Protein AF-A0A9X3V932-F1 (afdb_monomer)

Solvent-accessible surface area (backbone atoms only — not comparable to full-atom values): 31074 Å² total; per-residue (Å²): 135,85,87,86,85,90,88,87,87,86,84,88,85,80,83,85,82,81,85,79,89,83,82,84,87,88,84,82,85,82,89,81,89,87,79,86,84,83,87,84,87,79,88,84,77,80,84,84,74,94,71,94,73,83,89,77,84,79,82,79,87,72,83,82,82,91,84,77,94,63,86,75,70,78,71,81,74,73,49,72,66,46,55,52,46,53,26,57,45,60,69,83,50,42,71,75,44,54,75,68,56,44,48,46,48,25,51,28,46,55,51,41,48,55,48,36,65,73,69,68,58,72,41,48,48,33,49,19,62,42,64,57,52,69,63,41,20,68,61,64,75,40,97,39,67,87,74,58,42,77,77,74,40,29,38,64,27,29,38,61,35,18,34,82,38,46,29,53,24,37,39,39,20,3,30,60,36,42,39,2,41,42,85,32,29,38,86,33,86,90,29,61,35,67,31,23,36,37,45,28,49,48,96,48,33,58,61,35,51,44,52,46,48,40,60,55,40,55,41,64,49,72,50,70,34,59,48,48,100,87,64,50,77,34,40,34,32,46,32,36,62,40,62,43,60,29,37,33,89,87,71,50,72,46,69,20,41,32,63,28,53,24,91,56,20,48,31,32,44,68,62,59,41,74,50,97,76,44,63,41,36,32,32,48,10,40,23,26,44,20,83,48,29,29,43,73,53,98,92,39,66,37,65,34,37,9,47,59,60,51,48,50,39,55,51,52,29,58,76,73,70,47,82,72,56,70,58,56,53,50,8,52,48,50,32,66,69,30,49,44,97,88,69,46,69,47,58,81,69,25,55,63,30,53,50,21,43,64,55,48,89,80,46,90,72,49,66,67,57,42,36,54,60,29,69,94,69,18,41,58,50,74,53,73,66,29,43,52,49,52,48,46,35,29,56,33,35,53,53,48,50,53,53,46,62,76,29,68,70,44,49,50,30,52,75,70,74,46,66,38,52,61,57,43,42,72,42,42,53,58,43,38,58,77,27,65,56,64,65,69,52,41,41,61,31,14,74,41,96,82,36,40,21,31,42,79,51,46,44,44,21,47,65,82,42,94,48,84,46,29,35,23,35,33,38,37,12,26,33,47,92,82,47,60,80,52,76,80,36,92,42,57,42,39,77,42,84,33,81,57,60,85,52,101,80,72,60,87,81,69,74,59,26,37,34,33,35,28,55,40,57,62,37,47,40,58,23,21,52,69,38,68,51,75,81,49,85,83,51,89,90,69,80,88,128

Nearest PDB structures (foldseek):
  6ky1-assembly1_A  TM=7.907E-01  e=1.718E-09  Homo sapiens
  6ky1-assembly2_B  TM=7.720E-01  e=2.554E-09  Homo sapiens
  6k95-assembly1_A-3  TM=7.591E-01  e=9.950E-09  Homo sapiens
  6k95-assembly2_B  TM=7.631E-01  e=2.200E-08  Homo sapiens
  2q53-assembly1_A  TM=7.383E-01  e=1.255E-05  Homo sapiens

Structure (mmCIF, N/CA/C/O backbone):
data_AF-A0A9X3V932-F1
#
_entry.id   AF-A0A9X3V932-F1
#
loop_
_atom_site.group_PDB
_atom_site.id
_atom_site.type_symbol
_atom_site.label_atom_id
_atom_site.label_alt_id
_atom_site.label_comp_id
_atom_site.label_asym_id
_atom_site.label_entity_id
_atom_site.label_seq_id
_atom_site.pdbx_PDB_ins_code
_atom_site.Cartn_x
_atom_site.Cartn_y
_atom_site.Cartn_z
_atom_site.occupancy
_atom_site.B_iso_or_equiv
_atom_site.auth_seq_id
_atom_site.auth_comp_id
_atom_site.auth_asym_id
_atom_site.auth_atom_id
_atom_site.pdbx_PDB_model_num
ATOM 1 N N . MET A 1 1 ? 45.686 38.920 0.096 1.00 30.67 1 MET A N 1
ATOM 2 C CA . MET A 1 1 ? 46.044 40.277 -0.364 1.00 30.67 1 MET A CA 1
ATOM 3 C C . MET A 1 1 ? 44.955 40.728 -1.335 1.00 30.67 1 MET A C 1
ATOM 5 O O . MET A 1 1 ? 44.540 39.925 -2.154 1.00 30.67 1 MET A O 1
ATOM 9 N N . VAL A 1 2 ? 44.443 41.934 -1.094 1.00 23.17 2 VAL A N 1
ATOM 10 C CA . VAL A 1 2 ? 43.474 42.801 -1.803 1.00 23.17 2 VAL A CA 1
ATOM 11 C C . VAL A 1 2 ? 43.125 42.481 -3.284 1.00 23.17 2 VAL A C 1
ATOM 13 O O . VAL A 1 2 ? 44.004 42.180 -4.082 1.00 23.17 2 VAL A O 1
ATOM 16 N N . PHE A 1 3 ? 41.828 42.622 -3.625 1.00 31.36 3 PHE A N 1
ATOM 17 C CA . PHE A 1 3 ? 41.210 42.644 -4.976 1.00 31.36 3 PHE A CA 1
ATOM 18 C C . PHE A 1 3 ? 41.799 43.722 -5.923 1.00 31.36 3 PHE A C 1
ATOM 20 O O . PHE A 1 3 ? 42.343 44.710 -5.433 1.00 31.36 3 PHE A O 1
ATOM 27 N N . PRO A 1 4 ? 41.605 43.634 -7.262 1.00 37.97 4 PRO A N 1
ATOM 28 C CA . PRO A 1 4 ? 40.542 44.466 -7.871 1.00 37.97 4 PRO A CA 1
ATOM 29 C C . PRO A 1 4 ? 39.802 43.911 -9.126 1.00 37.97 4 PRO A C 1
ATOM 31 O O . PRO A 1 4 ? 40.390 43.313 -10.015 1.00 37.97 4 PRO A O 1
ATOM 34 N N . ASN A 1 5 ? 38.493 44.221 -9.155 1.00 28.53 5 ASN A N 1
ATOM 35 C CA . ASN A 1 5 ? 37.589 44.739 -10.215 1.00 28.53 5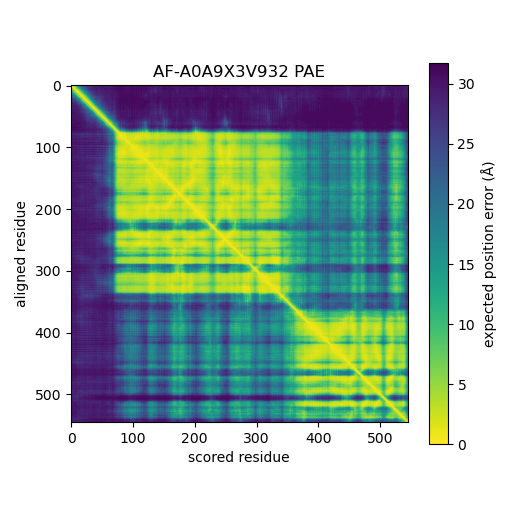 ASN A CA 1
ATOM 36 C C . ASN A 1 5 ? 37.373 44.130 -11.631 1.00 28.53 5 ASN A C 1
ATOM 38 O O . ASN A 1 5 ? 38.248 44.154 -12.484 1.00 28.53 5 ASN A O 1
ATOM 42 N N . ARG A 1 6 ? 36.072 43.825 -11.870 1.00 31.25 6 ARG A N 1
ATOM 43 C CA . ARG A 1 6 ? 35.122 44.179 -12.974 1.00 31.25 6 ARG A CA 1
ATOM 44 C C . ARG A 1 6 ? 35.599 44.251 -14.442 1.00 31.25 6 ARG A C 1
ATOM 46 O O . ARG A 1 6 ? 36.466 45.049 -14.759 1.00 31.25 6 ARG A O 1
ATOM 53 N N . ILE A 1 7 ? 34.805 43.650 -15.350 1.00 27.98 7 ILE A N 1
ATOM 54 C CA . ILE A 1 7 ? 33.854 44.300 -16.304 1.00 27.98 7 ILE A CA 1
ATOM 55 C C . ILE A 1 7 ? 33.185 43.219 -17.191 1.00 27.98 7 ILE A C 1
ATOM 57 O O . ILE A 1 7 ? 33.873 42.342 -17.700 1.00 27.98 7 ILE A O 1
ATOM 61 N N . GLY A 1 8 ? 31.868 43.339 -17.438 1.00 24.66 8 GLY A N 1
ATOM 62 C CA . GLY A 1 8 ? 31.235 42.872 -18.686 1.00 24.66 8 GLY A CA 1
ATOM 63 C C . GLY A 1 8 ? 30.017 41.948 -18.549 1.00 24.66 8 GLY A C 1
ATOM 64 O O . GLY A 1 8 ? 30.170 40.734 -18.527 1.00 24.66 8 GLY A O 1
ATOM 65 N N . SER A 1 9 ? 28.806 42.515 -18.556 1.00 34.59 9 SER A N 1
ATOM 66 C CA . SER A 1 9 ? 27.574 41.789 -18.919 1.00 34.59 9 SER A CA 1
ATOM 67 C C . SER A 1 9 ? 27.371 41.804 -20.440 1.00 34.59 9 SER A C 1
ATOM 69 O O . SER A 1 9 ? 27.604 42.847 -21.055 1.00 34.59 9 SER A O 1
ATOM 71 N N . PRO A 1 10 ? 26.856 40.713 -21.034 1.00 29.28 10 PRO A N 1
ATOM 72 C CA . PRO A 1 10 ? 26.029 40.807 -22.246 1.00 29.28 10 PRO A CA 1
ATOM 73 C C . PRO A 1 10 ? 24.760 39.896 -22.138 1.00 29.28 10 PRO A C 1
ATOM 75 O O . PRO A 1 10 ? 24.558 39.274 -21.096 1.00 29.28 10 PRO A O 1
ATOM 78 N N . PRO A 1 11 ? 23.807 39.916 -23.095 1.00 30.09 11 PRO A N 1
ATOM 79 C CA . PRO A 1 11 ? 22.436 40.390 -22.890 1.00 30.09 11 PRO A CA 1
ATOM 80 C C . PRO A 1 11 ? 21.374 39.278 -22.768 1.00 30.09 11 PRO A C 1
ATOM 82 O O . PRO A 1 11 ? 21.548 38.160 -23.246 1.00 30.09 11 PRO A O 1
ATOM 85 N N . SER A 1 12 ? 20.217 39.624 -22.195 1.00 29.59 12 SER A N 1
ATOM 86 C CA . SER A 1 12 ? 19.014 38.779 -22.186 1.00 29.59 12 SER A CA 1
ATOM 87 C C . SER A 1 12 ? 18.296 38.783 -23.544 1.00 29.59 12 SER A C 1
ATOM 89 O O . SER A 1 12 ? 18.033 39.869 -24.068 1.00 29.59 12 SER A O 1
ATOM 91 N N . PRO A 1 13 ? 17.849 37.624 -24.065 1.00 29.48 13 PRO A N 1
ATOM 92 C CA . PRO A 1 13 ? 16.829 37.562 -25.102 1.00 29.48 13 PRO A CA 1
ATOM 93 C C . PRO A 1 13 ? 15.438 37.238 -24.519 1.00 29.48 13 PRO A C 1
ATOM 95 O O . PRO A 1 13 ? 15.179 36.158 -24.001 1.00 29.48 13 PRO A O 1
ATOM 98 N N . THR A 1 14 ? 14.572 38.248 -24.615 1.00 27.19 14 THR A N 1
ATOM 99 C CA . THR A 1 14 ? 13.118 38.255 -24.891 1.00 27.19 14 THR A CA 1
ATOM 100 C C . THR A 1 14 ? 12.295 36.960 -24.792 1.00 27.19 14 THR A C 1
ATOM 102 O O . THR A 1 14 ? 12.424 36.052 -25.609 1.00 27.19 14 THR A O 1
ATOM 105 N N . SER A 1 15 ? 11.305 36.990 -23.894 1.00 27.23 15 SER A N 1
ATOM 106 C CA . SER A 1 15 ? 10.151 36.083 -23.841 1.00 27.23 15 SER A CA 1
ATOM 107 C C . SER A 1 15 ? 9.195 36.284 -25.031 1.00 27.23 15 SER A C 1
ATOM 109 O O . SER A 1 15 ? 8.910 37.435 -25.384 1.00 27.23 15 SER A O 1
ATOM 111 N N . PRO A 1 16 ? 8.607 35.220 -25.610 1.00 28.91 16 PRO A N 1
ATOM 112 C CA . PRO A 1 16 ? 7.520 35.367 -26.567 1.00 28.91 16 PRO A CA 1
ATOM 113 C C . PRO A 1 16 ? 6.182 35.646 -25.860 1.00 28.91 16 PRO A C 1
ATOM 115 O O . PRO A 1 16 ? 5.813 34.998 -24.880 1.00 28.91 16 PRO A O 1
ATOM 118 N N . ARG A 1 17 ? 5.464 36.645 -26.387 1.00 26.91 17 ARG A N 1
ATOM 119 C CA . ARG A 1 17 ? 4.089 37.031 -26.038 1.00 26.91 17 ARG A CA 1
ATOM 120 C C . ARG A 1 17 ? 3.096 35.925 -26.423 1.00 26.91 17 ARG A C 1
ATOM 122 O O . ARG A 1 17 ? 3.136 35.431 -27.545 1.00 26.91 17 ARG A O 1
ATOM 129 N N . LEU A 1 18 ? 2.165 35.618 -25.520 1.00 27.77 18 LEU A N 1
ATOM 130 C CA . LEU A 1 18 ? 0.942 34.857 -25.805 1.00 27.77 18 LEU A CA 1
ATOM 131 C C . LEU A 1 18 ? -0.045 35.730 -26.610 1.00 27.77 18 LEU A C 1
ATOM 133 O O . LEU A 1 18 ? -0.176 36.914 -26.284 1.00 27.77 18 LEU A O 1
ATOM 137 N N . PRO A 1 19 ? -0.754 35.198 -27.624 1.00 29.36 19 PRO A N 1
ATOM 138 C CA . PRO A 1 19 ? -1.817 35.939 -28.289 1.00 29.36 19 PRO A CA 1
ATOM 139 C C . PRO A 1 19 ? -3.098 35.978 -27.445 1.00 29.36 19 PRO A C 1
ATOM 141 O O . PRO A 1 19 ? -3.447 35.032 -26.739 1.00 29.36 19 PRO A O 1
ATOM 144 N N . ALA A 1 20 ? -3.755 37.133 -27.524 1.00 28.30 20 ALA A N 1
ATOM 145 C CA . ALA A 1 20 ? -4.924 37.541 -26.765 1.00 28.30 20 ALA A CA 1
ATOM 146 C C . ALA A 1 20 ? -6.220 36.844 -27.211 1.00 28.30 20 ALA A C 1
ATOM 148 O O . ALA A 1 20 ? -6.401 36.514 -28.380 1.00 28.30 20 ALA A O 1
ATOM 149 N N . LEU A 1 21 ? -7.126 36.692 -26.241 1.00 27.27 21 LEU A N 1
ATOM 150 C CA . LEU A 1 21 ? -8.546 36.396 -26.415 1.00 27.27 21 LEU A CA 1
ATOM 151 C C . LEU A 1 21 ? -9.236 37.457 -27.286 1.00 27.27 21 LEU A C 1
ATOM 153 O O . LEU A 1 21 ? -9.174 38.642 -26.963 1.00 27.27 21 LEU A O 1
ATOM 157 N N . GLU A 1 22 ? -9.994 37.016 -28.289 1.00 24.88 22 GLU A N 1
ATOM 158 C CA . GLU A 1 22 ? -11.105 37.784 -28.857 1.00 24.88 22 GLU A CA 1
ATOM 159 C C . GLU A 1 22 ? -12.440 37.171 -28.417 1.00 24.88 22 GLU A C 1
ATOM 161 O O . GLU A 1 22 ? -12.625 35.953 -28.387 1.00 24.88 22 GLU A O 1
ATOM 166 N N . ALA A 1 23 ? -13.359 38.051 -28.027 1.00 25.94 23 ALA A N 1
ATOM 167 C CA . ALA A 1 23 ? -14.665 37.750 -27.468 1.00 25.94 23 ALA A CA 1
ATOM 168 C C . ALA A 1 23 ? -15.778 37.929 -28.525 1.00 25.94 23 ALA A C 1
ATOM 170 O O . ALA A 1 23 ? -15.894 39.011 -29.083 1.00 25.94 23 ALA A O 1
ATOM 171 N N . VAL A 1 24 ? -16.570 36.856 -28.720 1.00 30.92 24 VAL A N 1
ATOM 172 C CA . VAL A 1 24 ? -18.027 36.687 -29.027 1.00 30.92 24 VAL A CA 1
ATOM 173 C C . VAL A 1 24 ? -18.733 37.612 -30.058 1.00 30.92 24 VAL A C 1
ATOM 175 O O . VAL A 1 24 ? -18.474 38.808 -30.121 1.00 30.92 24 VAL A O 1
ATOM 178 N N . PRO A 1 25 ? -19.751 37.105 -30.797 1.00 28.88 25 PRO A N 1
ATOM 179 C CA . PRO A 1 25 ? -21.142 37.322 -30.343 1.00 28.88 25 PRO A CA 1
ATOM 180 C C . PRO A 1 25 ? -22.102 36.112 -30.569 1.00 28.88 25 PRO A C 1
ATOM 182 O O . PRO A 1 25 ? -21.715 35.117 -31.183 1.00 28.88 25 PRO A O 1
ATOM 185 N N . PRO A 1 26 ? -23.333 36.145 -30.009 1.00 28.38 26 PRO A N 1
ATOM 186 C CA . PRO A 1 26 ? -24.177 34.971 -29.778 1.00 28.38 26 PRO A CA 1
ATOM 187 C C . PRO A 1 26 ? -25.075 34.641 -30.977 1.00 28.38 26 PRO A C 1
ATOM 189 O O . PRO A 1 26 ? -25.456 35.531 -31.736 1.00 28.38 26 PRO A O 1
ATOM 192 N N . GLN A 1 27 ? -25.495 33.378 -31.100 1.00 27.00 27 GLN A N 1
ATOM 193 C CA . GLN A 1 27 ? -26.612 33.010 -31.970 1.00 27.00 27 GLN A CA 1
ATOM 194 C C . GLN A 1 27 ? -27.727 32.298 -31.202 1.00 27.00 27 GLN A C 1
ATOM 196 O O . GLN A 1 27 ? -27.527 31.399 -30.389 1.00 27.00 27 GLN A O 1
ATOM 201 N N . THR A 1 28 ? -28.909 32.825 -31.478 1.00 24.12 28 THR A N 1
ATOM 202 C CA . THR A 1 28 ? -30.253 32.573 -30.981 1.00 24.12 28 THR A CA 1
ATOM 203 C C . THR A 1 28 ? -30.817 31.194 -31.321 1.00 24.12 28 THR A C 1
ATOM 205 O O . THR A 1 28 ? -30.649 30.696 -32.425 1.00 24.12 28 THR A O 1
ATOM 208 N N . ALA A 1 29 ? -31.572 30.672 -30.350 1.00 22.89 29 ALA A N 1
ATOM 209 C CA . ALA A 1 29 ? -32.802 29.882 -30.444 1.00 22.89 29 ALA A CA 1
ATOM 210 C C . ALA A 1 29 ? -33.050 29.005 -31.690 1.00 22.89 29 ALA A C 1
ATOM 212 O O . ALA A 1 29 ? -33.421 29.494 -32.752 1.00 22.89 29 ALA A O 1
ATOM 213 N N . ALA A 1 30 ? -33.099 27.691 -31.460 1.00 25.86 30 ALA A N 1
ATOM 214 C CA . ALA A 1 30 ? -34.077 26.823 -32.105 1.00 25.86 30 ALA A CA 1
ATOM 215 C C . ALA A 1 30 ? -34.686 25.894 -31.047 1.00 25.86 30 ALA A C 1
ATOM 217 O O . ALA A 1 30 ? -34.038 24.997 -30.511 1.00 25.86 30 ALA A O 1
ATOM 218 N N . GLN A 1 31 ? -35.940 26.188 -30.713 1.00 23.47 31 GLN A N 1
ATOM 219 C CA . GLN A 1 31 ? -36.853 25.307 -30.002 1.00 23.47 31 GLN A CA 1
ATOM 220 C C . GLN A 1 31 ? -37.163 24.093 -30.886 1.00 23.47 31 GLN A C 1
ATOM 222 O O . GLN A 1 31 ? -37.495 24.273 -32.051 1.00 23.47 31 GLN A O 1
ATOM 227 N N . CYS A 1 32 ? -37.159 22.892 -30.311 1.00 22.09 32 CYS A N 1
ATOM 228 C CA . CYS A 1 32 ? -38.044 21.805 -30.728 1.00 22.09 32 CYS A CA 1
ATOM 229 C C . CYS A 1 32 ? -38.380 20.960 -29.493 1.00 22.09 32 CYS A C 1
ATOM 231 O O . CYS A 1 32 ? -37.517 20.315 -28.904 1.00 22.09 32 CYS A O 1
ATOM 233 N N . SER A 1 33 ? -39.645 21.041 -29.082 1.00 22.62 33 SER A N 1
ATOM 234 C CA . SER A 1 33 ? -40.269 20.233 -28.032 1.00 22.62 33 SER A CA 1
ATOM 235 C C . SER A 1 33 ? -40.749 18.897 -28.597 1.00 22.62 33 SER A C 1
ATOM 237 O O . SER A 1 33 ? -41.348 18.901 -29.667 1.00 22.62 33 SER A O 1
ATOM 239 N N . ALA A 1 34 ? -40.555 17.804 -27.851 1.00 24.84 34 ALA A N 1
ATOM 240 C CA . ALA A 1 34 ? -41.421 16.612 -27.734 1.00 24.84 34 ALA A CA 1
ATOM 241 C C . ALA A 1 34 ? -40.627 15.524 -26.985 1.00 24.84 34 ALA A C 1
ATOM 243 O O . ALA A 1 34 ? -39.457 15.333 -27.283 1.00 24.84 34 ALA A O 1
ATOM 244 N N . ALA A 1 35 ? -41.125 14.736 -26.040 1.00 24.73 35 ALA A N 1
ATOM 245 C CA . ALA A 1 35 ? -42.338 14.698 -25.241 1.00 24.73 35 ALA A CA 1
ATOM 246 C C . ALA A 1 35 ? -41.945 13.910 -23.971 1.00 24.73 35 ALA A C 1
ATOM 248 O O . ALA A 1 35 ? -41.146 12.976 -24.049 1.00 24.73 35 ALA A O 1
ATOM 249 N N . ALA A 1 36 ? -42.469 14.296 -22.812 1.00 24.11 36 ALA A N 1
ATOM 250 C CA . ALA A 1 36 ? -42.297 13.559 -21.562 1.00 24.11 36 ALA A CA 1
ATOM 251 C C . ALA A 1 36 ? -43.214 12.322 -21.515 1.00 24.11 36 ALA A C 1
ATOM 253 O O . ALA A 1 36 ? -44.250 12.307 -22.185 1.00 24.11 36 ALA A O 1
ATOM 254 N N . PRO A 1 37 ? -42.890 11.346 -20.651 1.00 25.14 37 PRO A N 1
ATOM 255 C CA . PRO A 1 37 ? -43.883 10.962 -19.650 1.00 25.14 37 PRO A CA 1
ATOM 256 C C . PRO A 1 37 ? -43.310 10.904 -18.219 1.00 25.14 37 PRO A C 1
ATOM 258 O O . PRO A 1 37 ? -42.342 10.209 -17.931 1.00 25.14 37 PRO A O 1
ATOM 261 N N . GLU A 1 38 ? -43.928 11.724 -17.366 1.00 24.80 38 GLU A N 1
ATOM 262 C CA . GLU A 1 38 ? -44.375 11.514 -15.975 1.00 24.80 38 GLU A CA 1
ATOM 263 C C . GLU A 1 38 ? -43.639 10.537 -15.017 1.00 24.80 38 GLU A C 1
ATOM 265 O O . GLU A 1 38 ? -43.851 9.332 -15.063 1.00 24.80 38 GLU A O 1
ATOM 270 N N . GLY A 1 39 ? -42.930 11.135 -14.038 1.00 21.83 39 GLY A N 1
ATOM 271 C CA . GLY A 1 39 ? -43.032 10.899 -12.572 1.00 21.83 39 GLY A CA 1
ATOM 272 C C . GLY A 1 39 ? -42.434 9.623 -11.930 1.00 21.83 39 GLY A C 1
ATOM 273 O O . GLY A 1 39 ? -42.275 8.624 -12.621 1.00 21.83 39 GLY A O 1
ATOM 274 N N . PRO A 1 40 ? -42.132 9.605 -10.599 1.00 27.83 40 PRO A N 1
ATOM 275 C CA . PRO A 1 40 ? -42.595 10.542 -9.563 1.00 27.83 40 PRO A CA 1
ATOM 276 C C . PRO A 1 40 ? -41.515 11.183 -8.646 1.00 27.83 40 PRO A C 1
ATOM 278 O O . PRO A 1 40 ? -40.462 10.621 -8.363 1.00 27.83 40 PRO A O 1
ATOM 281 N N . ASP A 1 41 ? -41.872 12.381 -8.168 1.00 25.28 41 ASP A N 1
ATOM 282 C CA . ASP A 1 41 ? -41.589 13.030 -6.875 1.00 25.28 41 ASP A CA 1
ATOM 283 C C . ASP A 1 41 ? -40.171 13.051 -6.275 1.00 25.28 41 ASP A C 1
ATOM 285 O O . ASP A 1 41 ? -39.767 12.201 -5.483 1.00 25.28 41 ASP A O 1
ATOM 289 N N . VAL A 1 42 ? -39.484 14.178 -6.501 1.00 28.02 42 VAL A N 1
ATOM 290 C CA . VAL A 1 42 ? -38.425 14.688 -5.613 1.00 28.02 42 VAL A CA 1
ATOM 291 C C . VAL A 1 42 ? -38.997 15.846 -4.783 1.00 28.02 42 VAL A C 1
ATOM 293 O O . VAL A 1 42 ? -39.404 16.857 -5.368 1.00 28.02 42 VAL A O 1
ATOM 296 N N . PRO A 1 43 ? -38.998 15.780 -3.437 1.00 25.81 43 PRO A N 1
ATOM 297 C CA . PRO A 1 43 ? -39.342 16.928 -2.610 1.00 25.81 43 PRO A CA 1
ATOM 298 C C . PRO A 1 43 ? -38.305 18.042 -2.795 1.00 25.81 43 PRO A C 1
ATOM 300 O O . PRO A 1 43 ? -37.132 17.898 -2.448 1.00 25.81 43 PRO A O 1
ATOM 303 N N . ARG A 1 44 ? -38.744 19.183 -3.335 1.00 24.84 44 ARG A N 1
ATOM 304 C CA . ARG A 1 44 ? -37.982 20.436 -3.306 1.00 24.84 44 ARG A CA 1
ATOM 305 C C . ARG A 1 44 ? -37.902 20.917 -1.860 1.00 24.84 44 ARG A C 1
ATOM 307 O O . ARG A 1 44 ? -38.904 21.374 -1.316 1.00 24.84 44 ARG A O 1
ATOM 314 N N . HIS A 1 45 ? -36.716 20.860 -1.262 1.00 26.36 45 HIS A N 1
ATOM 315 C CA . HIS A 1 45 ? -36.454 21.581 -0.021 1.00 26.36 45 HIS A CA 1
ATOM 316 C C . HIS A 1 45 ? -35.969 23.015 -0.297 1.00 26.36 45 HIS A C 1
ATOM 318 O O . HIS A 1 45 ? -35.225 23.245 -1.254 1.00 26.36 45 HIS A O 1
ATOM 324 N N . PRO A 1 46 ? -36.423 23.985 0.516 1.00 25.19 46 PRO A N 1
ATOM 325 C CA . PRO A 1 46 ? -36.180 25.407 0.320 1.00 25.19 46 PRO A CA 1
ATOM 326 C C . PRO A 1 46 ? -34.758 25.813 0.725 1.00 25.19 46 PRO A C 1
ATOM 328 O O . PRO A 1 46 ? -34.170 25.253 1.649 1.00 25.19 46 PRO A O 1
ATOM 331 N N . SER A 1 47 ? -34.239 26.847 0.063 1.00 26.19 47 SER A N 1
ATOM 332 C CA . SER A 1 47 ? -33.041 27.580 0.481 1.00 26.19 47 SER A CA 1
ATOM 333 C C . SER A 1 47 ? -33.157 28.027 1.944 1.00 26.19 47 SER A C 1
ATOM 335 O O . SER A 1 47 ? -34.170 28.641 2.292 1.00 26.19 47 SER A O 1
ATOM 337 N N . PRO A 1 48 ? -32.142 27.830 2.803 1.00 28.38 48 PRO A N 1
ATOM 338 C CA . PRO A 1 48 ? -32.161 28.454 4.109 1.00 28.38 48 PRO A CA 1
ATOM 339 C C . PRO A 1 48 ? -31.693 29.906 4.009 1.00 28.38 48 PRO A C 1
ATOM 341 O O . PRO A 1 48 ? -30.624 30.234 3.490 1.00 28.38 48 PRO A O 1
ATOM 344 N N . ALA A 1 49 ? -32.558 30.771 4.526 1.00 25.77 49 ALA A N 1
ATOM 345 C CA . ALA A 1 49 ? -32.318 32.170 4.797 1.00 25.77 49 ALA A CA 1
ATOM 346 C C . ALA A 1 49 ? -31.126 32.371 5.747 1.00 25.77 49 ALA A C 1
ATOM 348 O O . ALA A 1 49 ? -30.876 31.580 6.657 1.00 25.77 49 ALA A O 1
ATOM 349 N N . ARG A 1 50 ? -30.428 33.495 5.561 1.00 28.34 50 ARG A N 1
ATOM 350 C CA . ARG A 1 50 ? -29.479 34.049 6.530 1.00 28.34 50 ARG A CA 1
ATOM 351 C C . ARG A 1 50 ? -30.204 34.318 7.852 1.00 28.34 50 ARG A C 1
ATOM 353 O O . ARG A 1 50 ? -31.054 35.200 7.912 1.00 28.34 50 ARG A O 1
ATOM 360 N N . GLY A 1 51 ? -29.827 33.599 8.902 1.00 25.31 51 GLY A N 1
ATOM 361 C CA . GLY A 1 51 ? -30.226 33.878 10.277 1.00 25.31 51 GLY A CA 1
ATOM 362 C C . GLY A 1 51 ? -29.003 33.819 11.181 1.00 25.31 51 GLY A C 1
ATOM 363 O O . GLY A 1 51 ? -28.484 32.743 11.455 1.00 25.31 51 GLY A O 1
ATOM 364 N N . HIS A 1 52 ? -28.520 34.982 11.617 1.00 29.84 52 HIS A N 1
ATOM 365 C CA . HIS A 1 52 ? -27.544 35.085 12.695 1.00 29.84 52 HIS A CA 1
ATOM 366 C C . HIS A 1 52 ? -28.182 34.587 13.999 1.00 29.84 52 HIS A C 1
ATOM 368 O O . HIS A 1 52 ? -29.104 35.220 14.508 1.00 29.84 52 HIS A O 1
ATOM 374 N N . ALA A 1 53 ? -27.670 33.493 14.558 1.00 25.56 53 ALA A N 1
ATOM 375 C CA . ALA A 1 53 ? -27.951 33.077 15.927 1.00 25.56 53 ALA A CA 1
ATOM 376 C C . ALA A 1 53 ? -26.622 32.772 16.632 1.00 25.56 53 ALA A C 1
ATOM 378 O O . ALA A 1 53 ? -25.801 32.003 16.136 1.00 25.56 53 ALA A O 1
ATOM 379 N N . GLN A 1 54 ? -26.391 33.448 17.758 1.00 27.36 54 GLN A N 1
ATOM 380 C CA . GLN A 1 54 ? -25.210 33.296 18.611 1.00 27.36 54 GLN A CA 1
ATOM 381 C C . GLN A 1 54 ? -25.079 31.858 19.152 1.00 27.36 54 GLN A C 1
ATOM 383 O O . GLN A 1 54 ? -26.096 31.224 19.439 1.00 27.36 54 GLN A O 1
ATOM 388 N N . PRO A 1 55 ? -23.854 31.345 19.372 1.00 29.69 55 PRO A N 1
ATOM 389 C CA . PRO A 1 55 ? -23.659 30.021 19.946 1.00 29.69 55 PRO A CA 1
ATOM 390 C C . PRO A 1 55 ? -23.928 30.035 21.459 1.00 29.69 55 PRO A C 1
ATOM 392 O O . PRO A 1 55 ? -23.138 30.548 22.254 1.00 29.69 55 PRO A O 1
ATOM 395 N N . GLY A 1 56 ? -25.041 29.427 21.868 1.00 28.11 56 GLY A N 1
ATOM 396 C CA . GLY A 1 56 ? -25.242 28.990 23.246 1.00 28.11 56 GLY A CA 1
ATOM 397 C C . GLY A 1 56 ? -24.327 27.803 23.554 1.00 28.11 56 GLY A C 1
ATOM 398 O O . GLY A 1 56 ? -24.384 26.784 22.871 1.00 28.11 56 GLY A O 1
ATOM 399 N N . ARG A 1 57 ? -23.477 27.933 24.580 1.00 30.55 57 ARG A N 1
ATOM 400 C CA . ARG A 1 57 ? -22.647 26.846 25.134 1.00 30.55 57 ARG A CA 1
ATOM 401 C C . ARG A 1 57 ? -23.498 25.609 25.470 1.00 30.55 57 ARG A C 1
ATOM 403 O O . ARG A 1 57 ? -24.384 25.727 26.320 1.00 30.55 57 ARG A O 1
ATOM 410 N N . PRO A 1 58 ? -23.165 24.408 24.970 1.00 33.00 58 PRO A N 1
ATOM 411 C CA . PRO A 1 58 ? -23.591 23.170 25.603 1.00 33.00 58 PRO A CA 1
ATOM 412 C C . PRO A 1 58 ? -22.713 22.887 26.829 1.00 33.00 58 PRO A C 1
ATOM 414 O O . PRO A 1 58 ? -21.493 23.054 26.803 1.00 33.00 58 PRO A O 1
ATOM 417 N N . ARG A 1 59 ? -23.362 22.492 27.926 1.00 29.80 59 ARG A N 1
ATOM 418 C CA . ARG A 1 59 ? -22.750 22.097 29.200 1.00 29.80 59 ARG A CA 1
ATOM 419 C C . ARG A 1 59 ? -21.699 21.004 28.992 1.00 29.80 59 ARG A C 1
ATOM 421 O O . ARG A 1 59 ? -21.995 19.952 28.438 1.00 29.80 59 ARG A O 1
ATOM 428 N N . THR A 1 60 ? -20.509 21.240 29.531 1.00 29.64 60 THR A N 1
ATOM 429 C CA . THR A 1 60 ? -19.475 20.232 29.762 1.00 29.64 60 THR A CA 1
ATOM 430 C C . THR A 1 60 ? -20.032 19.087 30.610 1.00 29.64 60 THR A C 1
ATOM 432 O O . THR A 1 60 ? -20.502 19.303 31.730 1.00 29.64 60 THR A O 1
ATOM 435 N N . ALA A 1 61 ? -19.964 17.858 30.096 1.00 31.72 61 ALA A N 1
ATOM 436 C CA . ALA A 1 61 ? -20.099 16.670 30.925 1.00 31.72 61 ALA A CA 1
ATOM 437 C C . ALA A 1 61 ? -18.857 16.590 31.823 1.00 31.72 61 ALA A C 1
ATOM 439 O O . ALA A 1 61 ? -17.756 16.273 31.383 1.00 31.72 61 ALA A O 1
ATOM 440 N N . ARG A 1 62 ? -19.025 16.982 33.086 1.00 33.34 62 ARG A N 1
ATOM 441 C CA . ARG A 1 62 ? -18.011 16.860 34.134 1.00 33.34 62 ARG A CA 1
ATOM 442 C C . ARG A 1 62 ? -17.967 15.391 34.566 1.00 33.34 62 ARG A C 1
ATOM 444 O O . ARG A 1 62 ? -19.012 14.844 34.913 1.00 33.34 62 ARG A O 1
ATOM 451 N N . LEU A 1 63 ? -16.786 14.772 34.573 1.00 32.50 63 LEU A N 1
ATOM 452 C CA . LEU A 1 63 ? -16.578 13.468 35.214 1.00 32.50 63 LEU A CA 1
ATOM 453 C C . LEU A 1 63 ? -17.036 13.551 36.688 1.00 32.50 63 LEU A C 1
ATOM 455 O O . LEU A 1 63 ? -16.703 14.535 37.360 1.00 32.50 63 LEU A O 1
ATOM 459 N N . PRO A 1 64 ? -17.820 12.585 37.203 1.00 36.38 64 PRO A N 1
ATOM 460 C CA . PRO A 1 64 ? -18.321 12.653 38.568 1.00 36.38 64 PRO A CA 1
ATOM 461 C C . PRO A 1 64 ? -17.187 12.441 39.578 1.00 36.38 64 PRO A C 1
ATOM 463 O O . PRO A 1 64 ? -16.378 11.522 39.455 1.00 36.38 64 PRO A O 1
ATOM 466 N N . ALA A 1 65 ? -17.148 13.306 40.593 1.00 40.41 65 ALA A N 1
ATOM 467 C CA . ALA A 1 65 ? -16.275 13.162 41.748 1.00 40.41 65 ALA A CA 1
ATOM 468 C C . ALA A 1 65 ? -16.708 11.956 42.597 1.00 40.41 65 ALA A C 1
ATOM 470 O O . ALA A 1 65 ? -17.896 11.733 42.830 1.00 40.41 65 ALA A O 1
ATOM 471 N N . VAL A 1 66 ? -15.720 11.187 43.052 1.00 46.78 66 VAL A N 1
ATOM 472 C CA . VAL A 1 66 ? -15.884 9.975 43.858 1.00 46.78 66 VAL A CA 1
ATOM 473 C C . VAL A 1 66 ? -16.408 10.338 45.248 1.00 46.78 66 VAL A C 1
ATOM 475 O O . VAL A 1 66 ? -15.751 11.055 45.998 1.00 46.78 66 VAL A O 1
ATOM 478 N N . GLY A 1 67 ? -17.580 9.813 45.601 1.00 37.28 67 GLY A N 1
ATOM 479 C CA . GLY A 1 67 ? -18.156 9.948 46.935 1.00 37.28 67 GLY A CA 1
ATOM 480 C C . GLY A 1 67 ? -19.480 9.201 47.055 1.00 37.28 67 GLY A C 1
ATOM 481 O O . GLY A 1 67 ? -20.538 9.788 46.868 1.00 37.28 67 GLY A O 1
ATOM 482 N N . GLY A 1 68 ? -19.416 7.901 47.352 1.00 33.38 68 GLY A N 1
ATOM 483 C CA . GLY A 1 68 ? -20.589 7.083 47.667 1.00 33.38 68 GLY A CA 1
ATOM 484 C C . GLY A 1 68 ? -20.353 5.597 47.412 1.00 33.38 68 GLY A C 1
ATOM 485 O O . GLY A 1 68 ? -20.245 5.169 46.267 1.00 33.38 68 GLY A O 1
ATOM 486 N N . THR A 1 69 ? -20.279 4.804 48.480 1.00 43.19 69 THR A N 1
ATOM 487 C CA . THR A 1 69 ? -20.267 3.336 48.448 1.00 43.19 69 THR A CA 1
ATOM 488 C C . THR A 1 69 ? -21.638 2.808 48.024 1.00 43.19 69 THR A C 1
ATOM 490 O O . THR A 1 69 ? -22.467 2.434 48.849 1.00 43.19 69 THR A O 1
ATOM 493 N N . LEU A 1 70 ? -21.881 2.783 46.716 1.00 39.59 70 LEU A N 1
ATOM 494 C CA . LEU A 1 70 ? -22.847 1.876 46.102 1.00 39.59 70 LEU A CA 1
ATOM 495 C C . LEU A 1 70 ? -22.136 0.549 45.837 1.00 39.59 70 LEU A C 1
ATOM 497 O O . LEU A 1 70 ? -20.975 0.551 45.427 1.00 39.59 70 LEU A O 1
ATOM 501 N N . ALA A 1 71 ? -22.823 -0.567 46.097 1.00 43.28 71 ALA A N 1
ATOM 502 C CA . ALA A 1 71 ? -22.346 -1.905 45.768 1.00 43.28 71 ALA A CA 1
ATOM 503 C C . ALA A 1 71 ? -21.800 -1.898 44.334 1.00 43.28 71 ALA A C 1
ATOM 505 O O . ALA A 1 71 ? -22.554 -1.694 43.382 1.00 43.28 71 ALA A O 1
ATOM 506 N N . GLN A 1 72 ? -20.477 -2.025 44.203 1.00 40.69 72 GLN A N 1
ATOM 507 C CA . GLN A 1 72 ? -19.800 -2.069 42.916 1.00 40.69 72 GLN A CA 1
ATOM 508 C C . GLN A 1 72 ? -20.342 -3.289 42.179 1.00 40.69 72 GLN A C 1
ATOM 510 O O . GLN A 1 72 ? -19.954 -4.420 42.468 1.00 40.69 72 GLN A O 1
ATOM 515 N N . ALA A 1 73 ? -21.265 -3.062 41.242 1.00 50.28 73 ALA A N 1
ATOM 516 C CA . ALA A 1 73 ? -21.519 -4.025 40.189 1.00 50.28 73 ALA A CA 1
ATOM 517 C C . ALA A 1 73 ? -20.147 -4.407 39.623 1.00 50.28 73 ALA A C 1
ATOM 519 O O . ALA A 1 73 ? -19.344 -3.517 39.320 1.00 50.28 73 ALA A O 1
ATOM 520 N N . ALA A 1 74 ? -19.847 -5.709 39.593 1.00 59.00 74 ALA A N 1
ATOM 521 C CA . ALA A 1 74 ? -18.573 -6.206 39.098 1.00 59.00 74 ALA A CA 1
ATOM 522 C C . ALA A 1 74 ? -18.318 -5.554 37.738 1.00 59.00 74 ALA A C 1
ATOM 524 O O . ALA A 1 74 ? -19.140 -5.687 36.827 1.00 59.00 74 ALA A O 1
ATOM 525 N N . ARG A 1 75 ? -17.232 -4.775 37.633 1.00 63.47 75 ARG A N 1
ATOM 526 C CA . ARG A 1 75 ? -16.879 -4.140 36.365 1.00 63.47 75 ARG A CA 1
ATOM 527 C C . ARG A 1 75 ? -16.783 -5.250 35.319 1.00 63.47 75 ARG A C 1
ATOM 529 O O . ARG A 1 75 ? -16.149 -6.268 35.615 1.00 63.47 75 ARG A O 1
ATOM 536 N N . PRO A 1 76 ? -17.401 -5.084 34.137 1.00 75.94 76 PRO A N 1
ATOM 537 C CA . PRO A 1 76 ? -17.178 -6.005 33.039 1.00 75.94 76 PRO A CA 1
ATOM 538 C C . PRO A 1 76 ? -15.669 -6.179 32.866 1.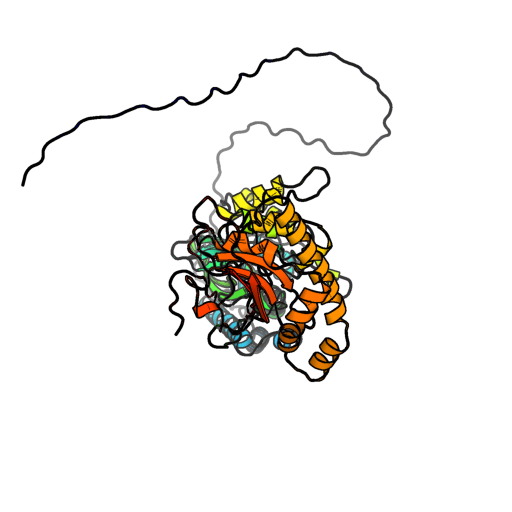00 75.94 76 PRO A C 1
ATOM 540 O O . PRO A 1 76 ? -14.922 -5.202 32.923 1.00 75.94 76 PRO A O 1
ATOM 543 N N . ALA A 1 77 ? -15.214 -7.415 32.709 1.00 83.88 77 ALA A N 1
ATOM 544 C CA . ALA A 1 77 ? -13.806 -7.725 32.525 1.00 83.88 77 ALA A CA 1
ATOM 545 C C . ALA A 1 77 ? -13.674 -8.838 31.493 1.00 83.88 77 ALA A C 1
ATOM 547 O O . ALA A 1 77 ? -14.422 -9.817 31.505 1.00 83.88 77 ALA A O 1
ATOM 548 N N . ILE A 1 78 ? -12.700 -8.691 30.602 1.00 91.62 78 ILE A N 1
ATOM 549 C CA . ILE A 1 78 ? -12.352 -9.735 29.645 1.00 91.62 78 ILE A CA 1
ATOM 550 C C . ILE A 1 78 ? -11.570 -10.815 30.394 1.00 91.62 78 ILE A C 1
ATOM 552 O O . ILE A 1 78 ? -10.574 -10.527 31.058 1.00 91.62 78 ILE A O 1
ATOM 556 N N . SER A 1 79 ? -12.019 -12.066 30.287 1.00 92.62 79 SER A N 1
ATOM 557 C CA . SER A 1 79 ? -11.353 -13.189 30.955 1.00 92.62 79 SER A CA 1
ATOM 558 C C . SER A 1 79 ? -9.917 -13.394 30.454 1.00 92.62 79 SER A C 1
ATOM 560 O O . SER A 1 79 ? -9.616 -13.192 29.275 1.00 92.62 79 SER A O 1
ATOM 562 N N . ASP A 1 80 ? -9.040 -13.914 31.317 1.00 93.88 80 ASP A N 1
ATOM 563 C CA . ASP A 1 80 ? -7.676 -14.312 30.935 1.00 93.88 80 ASP A CA 1
ATOM 564 C C . ASP A 1 80 ? -7.645 -15.259 29.735 1.00 93.88 80 ASP A C 1
ATOM 566 O O . ASP A 1 80 ? -6.763 -15.175 28.879 1.00 93.88 80 ASP A O 1
ATOM 570 N N . ALA A 1 81 ? -8.611 -16.176 29.675 1.00 94.81 81 ALA A N 1
ATOM 571 C CA . ALA A 1 81 ? -8.729 -17.130 28.586 1.00 94.81 81 ALA A CA 1
ATOM 572 C C . ALA A 1 81 ? -9.069 -16.434 27.258 1.00 94.81 81 ALA A C 1
ATOM 574 O O . ALA A 1 81 ? -8.495 -16.794 26.232 1.00 94.81 81 ALA A O 1
ATOM 575 N N . ALA A 1 82 ? -9.942 -15.422 27.277 1.00 94.19 82 ALA A N 1
ATOM 576 C CA . ALA A 1 82 ? -10.285 -14.633 26.095 1.00 94.19 82 ALA A CA 1
ATOM 577 C C . ALA A 1 82 ? -9.083 -13.821 25.590 1.00 94.19 82 ALA A C 1
ATOM 579 O O . ALA A 1 82 ? -8.756 -13.893 24.407 1.00 94.19 82 ALA A O 1
ATOM 580 N N . TRP A 1 83 ? -8.345 -13.147 26.481 1.00 96.12 83 TRP A N 1
ATOM 581 C CA . TRP A 1 83 ? -7.096 -12.464 26.110 1.00 96.12 83 TRP A CA 1
ATOM 582 C C . TRP A 1 83 ? -6.080 -13.406 25.461 1.00 96.12 83 TRP A C 1
ATOM 584 O O . TRP A 1 83 ? -5.514 -13.083 24.416 1.00 96.12 83 TRP A O 1
ATOM 594 N N . LYS A 1 84 ? -5.888 -14.600 26.035 1.00 95.38 84 LYS A N 1
ATOM 595 C CA . LYS A 1 84 ? -4.992 -15.621 25.472 1.00 95.38 84 LYS A CA 1
ATOM 596 C C . LYS A 1 84 ? -5.442 -16.094 24.088 1.00 95.38 84 LYS A C 1
ATOM 598 O O . LYS A 1 84 ? -4.591 -16.302 23.227 1.00 95.38 84 LYS A O 1
ATOM 603 N N . ARG A 1 85 ? -6.750 -16.261 23.857 1.00 95.00 85 ARG A N 1
ATOM 604 C CA . ARG A 1 85 ? -7.288 -16.655 22.543 1.00 95.00 85 ARG A CA 1
ATOM 605 C C . ARG A 1 85 ? -7.110 -15.558 21.495 1.00 95.00 85 ARG A C 1
ATOM 607 O O . ARG A 1 85 ? -6.637 -15.866 20.406 1.00 95.00 85 ARG A O 1
ATOM 614 N N . MET A 1 86 ? -7.378 -14.297 21.842 1.00 94.69 86 MET A N 1
ATOM 615 C CA . MET A 1 86 ? -7.121 -13.156 20.951 1.00 94.69 86 MET A CA 1
ATOM 616 C C . MET A 1 86 ? -5.636 -13.056 20.571 1.00 94.69 86 MET A C 1
ATOM 618 O O . MET A 1 86 ? -5.312 -12.906 19.398 1.00 94.69 86 MET A O 1
ATOM 622 N N . ALA A 1 87 ? -4.726 -13.219 21.538 1.00 93.88 87 ALA A N 1
ATOM 623 C CA . ALA A 1 87 ? -3.282 -13.191 21.290 1.00 93.88 87 ALA A CA 1
ATOM 624 C C . ALA A 1 87 ? -2.789 -14.370 20.428 1.00 93.88 87 ALA A C 1
ATOM 626 O O . ALA A 1 87 ? -1.817 -14.235 19.689 1.00 93.88 87 ALA A O 1
ATOM 627 N N . ALA A 1 88 ? -3.438 -15.535 20.523 1.00 91.00 88 ALA A N 1
ATOM 628 C CA . ALA A 1 88 ? -3.066 -16.728 19.764 1.00 91.00 88 ALA A CA 1
ATOM 629 C C . ALA A 1 88 ? -3.604 -16.743 18.321 1.00 91.00 88 ALA A C 1
ATOM 631 O O . ALA A 1 88 ? -3.052 -17.480 17.496 1.00 91.00 88 ALA A O 1
ATOM 632 N N . LEU A 1 89 ? -4.646 -15.946 18.047 1.00 89.25 89 LEU A N 1
ATOM 633 C CA . LEU A 1 89 ? -5.493 -15.974 16.851 1.00 89.25 89 LEU A CA 1
ATOM 634 C C . LEU A 1 89 ? -6.189 -17.336 16.606 1.00 89.25 89 LEU A C 1
ATOM 636 O O . LEU A 1 89 ? -5.706 -18.392 17.029 1.00 89.25 89 LEU A O 1
ATOM 640 N N . PRO A 1 90 ? -7.319 -17.359 15.874 1.00 87.88 90 PRO A N 1
ATOM 641 C CA . PRO A 1 90 ? -7.923 -18.600 15.396 1.00 87.88 90 PRO A CA 1
ATOM 642 C C . PRO A 1 90 ? -6.956 -19.418 14.521 1.00 87.88 90 PRO A C 1
ATOM 644 O O . PRO A 1 90 ? -6.149 -18.827 13.794 1.00 87.88 90 PRO A O 1
ATOM 647 N N . PRO A 1 91 ? -7.054 -20.765 14.504 1.00 85.19 91 PRO A N 1
ATOM 648 C CA . PRO A 1 91 ? -6.147 -21.629 13.741 1.00 85.19 91 PRO A CA 1
ATOM 649 C C . PRO A 1 91 ? -5.998 -21.243 12.264 1.00 85.19 91 PRO A C 1
ATOM 651 O O . PRO A 1 91 ? -4.880 -21.196 11.755 1.00 85.19 91 PRO A O 1
ATOM 654 N N . GLU A 1 92 ? -7.103 -20.902 11.599 1.00 80.38 92 GLU A N 1
ATOM 655 C CA . GLU A 1 92 ? -7.130 -20.528 10.178 1.00 80.38 92 GLU A CA 1
ATOM 656 C C . GLU A 1 92 ? -6.303 -19.273 9.866 1.00 80.38 92 GLU A C 1
ATOM 658 O O . GLU A 1 92 ? -5.690 -19.170 8.805 1.00 80.38 92 GLU A O 1
ATOM 663 N N . GLN A 1 93 ? -6.266 -18.316 10.796 1.00 78.31 93 GLN A N 1
ATOM 664 C CA . GLN A 1 93 ? -5.472 -17.093 10.669 1.00 78.31 93 GLN A CA 1
ATOM 665 C C . GLN A 1 93 ? -4.028 -17.353 11.087 1.00 78.31 93 GLN A C 1
ATOM 667 O O . GLN A 1 93 ? -3.088 -16.961 10.401 1.00 78.31 93 GLN A O 1
ATOM 672 N N . ARG A 1 94 ? -3.843 -18.098 12.180 1.00 82.19 94 ARG A N 1
ATOM 673 C CA . ARG A 1 94 ? -2.533 -18.460 12.722 1.00 82.19 94 ARG A CA 1
ATOM 674 C C . ARG A 1 94 ? -1.660 -19.215 11.715 1.00 82.19 94 ARG A C 1
ATOM 676 O O . ARG A 1 94 ? -0.444 -19.032 11.717 1.00 82.19 94 ARG A O 1
ATOM 683 N N . GLN A 1 95 ? -2.258 -20.059 10.874 1.00 78.12 95 GLN A N 1
ATOM 684 C CA . GLN A 1 95 ? -1.554 -20.818 9.832 1.00 78.12 95 GLN A CA 1
ATOM 685 C C . GLN A 1 95 ? -1.004 -19.938 8.700 1.00 78.12 95 GLN A C 1
ATOM 687 O O . GLN A 1 95 ? -0.062 -20.348 8.026 1.00 78.12 95 GLN A O 1
ATOM 692 N N . ARG A 1 96 ? -1.552 -18.732 8.507 1.00 72.00 96 ARG A N 1
ATOM 693 C CA . ARG A 1 96 ? -1.086 -17.777 7.487 1.00 72.00 96 ARG A CA 1
ATOM 694 C C . ARG A 1 96 ? 0.161 -17.016 7.922 1.00 72.00 96 ARG A C 1
ATOM 696 O O . ARG A 1 96 ? 0.901 -16.536 7.074 1.00 72.00 96 ARG A O 1
ATOM 703 N N . LEU A 1 97 ? 0.384 -16.929 9.231 1.00 78.38 97 LEU A N 1
ATOM 704 C CA . LEU A 1 97 ? 1.457 -16.150 9.833 1.00 78.38 97 LEU A CA 1
ATOM 705 C C . LEU A 1 97 ? 2.654 -17.031 10.185 1.00 78.38 97 LEU A C 1
ATOM 707 O O . LEU A 1 97 ? 2.501 -18.136 10.718 1.00 78.38 97 LEU A O 1
ATOM 711 N N . ASN A 1 98 ? 3.860 -16.516 9.963 1.00 79.25 98 ASN A N 1
ATOM 712 C CA . ASN A 1 98 ? 5.085 -17.148 10.443 1.00 79.25 98 ASN A CA 1
ATOM 713 C C . ASN A 1 98 ? 5.267 -16.960 11.968 1.00 79.25 98 ASN A C 1
ATOM 715 O O . ASN A 1 98 ? 4.468 -16.311 12.642 1.00 79.25 98 ASN A O 1
ATOM 719 N N . ALA A 1 99 ? 6.308 -17.562 12.553 1.00 83.44 99 ALA A N 1
ATOM 720 C CA . ALA A 1 99 ? 6.530 -17.499 14.001 1.00 83.44 99 ALA A CA 1
ATOM 721 C C . ALA A 1 99 ? 6.707 -16.063 14.536 1.00 83.44 99 ALA A C 1
ATOM 723 O O . ALA A 1 99 ? 6.062 -15.721 15.525 1.00 83.44 99 ALA A O 1
ATOM 724 N N . LYS A 1 100 ? 7.504 -15.230 13.853 1.00 84.19 100 LYS A N 1
ATOM 725 C CA . LYS A 1 100 ? 7.777 -13.828 14.222 1.00 84.19 100 LYS A CA 1
ATOM 726 C C . LYS A 1 100 ? 6.523 -12.956 14.101 1.00 84.19 100 LYS A C 1
ATOM 728 O O . LYS A 1 100 ? 6.250 -12.121 14.958 1.00 84.19 100 LYS A O 1
ATOM 733 N N . GLU A 1 101 ? 5.726 -13.177 13.061 1.00 85.88 101 GLU A N 1
ATOM 734 C CA . GLU A 1 101 ? 4.457 -12.473 12.841 1.00 85.88 101 GLU A CA 1
ATOM 735 C C . GLU A 1 101 ? 3.431 -12.819 13.929 1.00 85.88 101 GLU A C 1
ATOM 737 O O . GLU A 1 101 ? 2.798 -11.925 14.490 1.00 85.88 101 GLU A O 1
ATOM 742 N N . ARG A 1 102 ? 3.322 -14.102 14.310 1.00 88.88 102 ARG A N 1
ATOM 743 C CA . ARG A 1 102 ? 2.473 -14.530 15.437 1.00 88.88 102 ARG A CA 1
ATOM 744 C C . ARG A 1 102 ? 2.918 -13.921 16.760 1.00 88.88 102 ARG A C 1
ATOM 746 O O . ARG A 1 102 ? 2.079 -13.508 17.554 1.00 88.88 102 ARG A O 1
ATOM 753 N N . GLU A 1 103 ? 4.225 -13.868 16.994 1.00 91.62 103 GLU A N 1
ATOM 754 C CA . GLU A 1 103 ? 4.781 -13.242 18.190 1.00 91.62 103 GLU A CA 1
ATOM 755 C C . GLU A 1 103 ? 4.459 -11.744 18.235 1.00 91.62 103 GLU A C 1
ATOM 757 O O . GLU A 1 103 ? 4.020 -11.251 19.270 1.00 91.62 103 GLU A O 1
ATOM 762 N N . THR A 1 104 ? 4.573 -11.045 17.103 1.00 91.19 104 THR A N 1
ATOM 763 C CA . THR A 1 104 ? 4.249 -9.614 16.987 1.00 91.19 104 THR A CA 1
ATOM 764 C C . THR A 1 104 ? 2.789 -9.335 17.361 1.00 91.19 104 THR A C 1
ATOM 766 O O . THR A 1 104 ? 2.512 -8.435 18.153 1.00 91.19 104 THR A O 1
ATOM 769 N N . VAL A 1 105 ? 1.846 -10.140 16.855 1.00 92.94 105 VAL A N 1
ATOM 770 C CA . VAL A 1 105 ? 0.422 -10.020 17.218 1.00 92.94 105 VAL A CA 1
ATOM 771 C C . VAL A 1 105 ? 0.209 -10.287 18.708 1.00 92.94 105 VAL A C 1
ATOM 773 O O . VAL A 1 105 ? -0.454 -9.503 19.388 1.00 92.94 105 VAL A O 1
ATOM 776 N N . ALA A 1 106 ? 0.793 -11.365 19.238 1.00 95.44 106 ALA A N 1
ATOM 777 C CA . ALA A 1 106 ? 0.647 -11.719 20.646 1.00 95.44 106 ALA A CA 1
ATOM 778 C C . ALA A 1 106 ? 1.203 -10.628 21.576 1.00 95.44 106 ALA A C 1
ATOM 780 O O . ALA A 1 106 ? 0.578 -10.301 22.586 1.00 95.44 106 ALA A O 1
ATOM 781 N N . GLN A 1 107 ? 2.350 -10.037 21.230 1.00 96.81 107 GLN A N 1
ATOM 782 C CA . GLN A 1 107 ? 2.945 -8.924 21.968 1.00 96.81 107 GLN A CA 1
ATOM 783 C C . GLN A 1 107 ? 2.017 -7.703 21.983 1.00 96.81 107 GLN A C 1
ATOM 785 O O . GLN A 1 107 ? 1.751 -7.177 23.063 1.00 96.81 107 GLN A O 1
ATOM 790 N N . ALA A 1 108 ? 1.455 -7.309 20.834 1.00 97.06 108 ALA A N 1
ATOM 791 C CA . ALA A 1 108 ? 0.537 -6.173 20.747 1.00 97.06 108 ALA A CA 1
ATOM 792 C C . ALA A 1 108 ? -0.745 -6.385 21.575 1.00 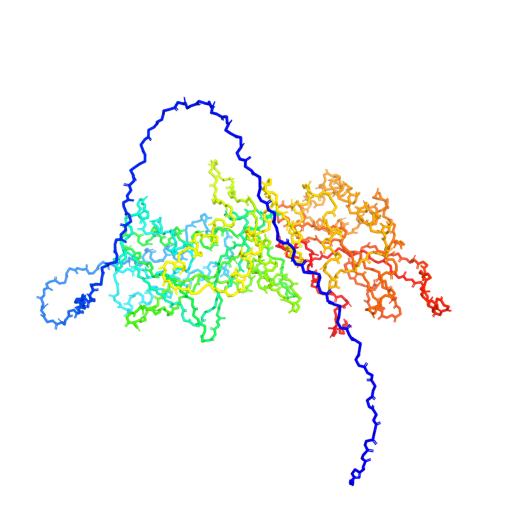97.06 108 ALA A C 1
ATOM 794 O O . ALA A 1 108 ? -1.168 -5.487 22.300 1.00 97.06 108 ALA A O 1
ATOM 795 N N . VAL A 1 109 ? -1.341 -7.584 21.538 1.00 97.50 109 VAL A N 1
ATOM 796 C CA . VAL A 1 109 ? -2.537 -7.907 22.342 1.00 97.50 109 VAL A CA 1
ATOM 797 C C . VAL A 1 109 ? -2.222 -7.904 23.843 1.00 97.50 109 VAL A C 1
ATOM 799 O O . VAL A 1 109 ? -2.996 -7.371 24.637 1.00 97.50 109 VAL A O 1
ATOM 802 N N . ASN A 1 110 ? -1.073 -8.450 24.249 1.00 97.69 110 ASN A N 1
ATOM 803 C CA . ASN A 1 110 ? -0.645 -8.439 25.651 1.00 97.69 110 ASN A CA 1
ATOM 804 C C . ASN A 1 110 ? -0.306 -7.024 26.145 1.00 97.69 110 ASN A C 1
ATOM 806 O O . ASN A 1 110 ? -0.571 -6.684 27.297 1.00 97.69 110 ASN A O 1
ATOM 810 N N . GLU A 1 111 ? 0.280 -6.182 25.296 1.00 98.06 111 GLU A N 1
ATOM 811 C CA . GLU A 1 111 ? 0.502 -4.768 25.594 1.00 98.06 111 GLU A CA 1
ATOM 812 C C . GLU A 1 111 ? -0.819 -4.011 25.743 1.00 98.06 111 GLU A C 1
ATOM 814 O O . GLU A 1 111 ? -1.007 -3.309 26.735 1.00 98.06 111 GLU A O 1
ATOM 819 N N . LEU A 1 112 ? -1.769 -4.236 24.834 1.00 98.06 112 LEU A N 1
ATOM 820 C CA . LEU A 1 112 ? -3.091 -3.617 24.877 1.00 98.06 112 LEU A CA 1
ATOM 821 C C . LEU A 1 112 ? -3.813 -3.966 26.176 1.00 98.06 112 LEU A C 1
ATOM 823 O O . LEU A 1 112 ? -4.319 -3.079 26.860 1.00 98.06 112 LEU A O 1
ATOM 827 N N . ARG A 1 113 ? -3.789 -5.249 26.552 1.00 97.06 113 ARG A N 1
ATOM 828 C CA . ARG A 1 113 ? -4.332 -5.733 27.820 1.00 97.06 113 ARG A CA 1
ATOM 829 C C . ARG A 1 113 ? -3.772 -4.955 29.014 1.00 97.06 113 ARG A C 1
ATOM 831 O O . ARG A 1 113 ? -4.554 -4.466 29.825 1.00 97.06 113 ARG A O 1
ATOM 838 N N . ARG A 1 114 ? -2.441 -4.816 29.110 1.00 96.94 114 ARG A N 1
ATOM 839 C CA . ARG A 1 114 ? -1.786 -4.094 30.219 1.00 96.94 114 ARG A CA 1
ATOM 840 C C . ARG A 1 114 ? -2.302 -2.661 30.338 1.00 96.94 114 ARG A C 1
ATOM 842 O O . ARG A 1 114 ? -2.559 -2.201 31.446 1.00 96.94 114 ARG A O 1
ATOM 849 N N . HIS A 1 115 ? -2.477 -1.967 29.214 1.00 96.81 115 HIS A N 1
ATOM 850 C CA . HIS A 1 115 ? -2.992 -0.599 29.212 1.00 96.81 115 HIS A CA 1
ATOM 851 C C . HIS A 1 115 ? -4.479 -0.519 29.567 1.00 96.81 115 HIS A C 1
ATOM 853 O O . HIS A 1 115 ? -4.857 0.341 30.357 1.00 96.81 115 HIS A O 1
ATOM 859 N N . VAL A 1 116 ? -5.311 -1.427 29.050 1.00 95.75 116 VAL A N 1
ATOM 860 C CA . VAL A 1 116 ? -6.741 -1.503 29.396 1.00 95.75 116 VAL A CA 1
ATOM 861 C C . VAL A 1 116 ? -6.926 -1.715 30.902 1.00 95.75 116 VAL A C 1
ATOM 863 O O . VAL A 1 116 ? -7.679 -0.981 31.543 1.00 95.75 116 VAL A O 1
ATOM 866 N N . GLU A 1 117 ? -6.191 -2.669 31.481 1.00 93.50 117 GLU A N 1
ATOM 867 C CA . GLU A 1 117 ? -6.238 -2.972 32.915 1.00 93.50 117 GLU A CA 1
ATOM 868 C C . GLU A 1 117 ? -5.716 -1.803 33.766 1.00 93.50 117 GLU A C 1
ATOM 870 O O . GLU A 1 117 ? -6.352 -1.433 34.752 1.00 93.50 117 GLU A O 1
ATOM 875 N N . ALA A 1 118 ? -4.603 -1.175 33.369 1.00 93.69 118 ALA A N 1
ATOM 876 C CA . ALA A 1 118 ? -4.012 -0.053 34.101 1.00 93.69 118 ALA A CA 1
ATOM 877 C C . ALA A 1 118 ? -4.869 1.223 34.052 1.00 93.69 118 ALA A C 1
ATOM 879 O O . ALA A 1 118 ? -4.953 1.948 35.043 1.00 93.69 118 ALA A O 1
ATOM 880 N N . SER A 1 119 ? -5.510 1.508 32.916 1.00 91.44 119 SER A N 1
ATOM 881 C CA . SER A 1 119 ? -6.390 2.671 32.757 1.00 91.44 119 SER A CA 1
ATOM 882 C C . SER A 1 119 ? -7.765 2.473 33.402 1.00 91.44 119 SER A C 1
ATOM 884 O O . SER A 1 119 ? -8.478 3.450 33.622 1.00 91.44 119 SER A O 1
ATOM 886 N N . GLY A 1 120 ? -8.150 1.231 33.716 1.00 90.19 120 GLY A N 1
ATOM 887 C CA . GLY A 1 120 ? -9.427 0.918 34.358 1.00 90.19 120 GLY A CA 1
ATOM 888 C C . GLY A 1 120 ? -10.654 1.250 33.502 1.00 90.19 120 GLY A C 1
ATOM 889 O O . GLY A 1 120 ? -11.723 1.497 34.068 1.00 90.19 120 GLY A O 1
ATOM 890 N N . ILE A 1 121 ? -10.482 1.282 32.177 1.00 92.19 121 ILE A N 1
ATOM 891 C CA . ILE A 1 121 ? -11.549 1.479 31.187 1.00 92.19 121 ILE A CA 1
ATOM 892 C C . ILE A 1 121 ? -12.346 0.184 30.977 1.00 92.19 121 ILE A C 1
ATOM 894 O O . ILE A 1 121 ? -11.864 -0.907 31.271 1.00 92.19 121 ILE A O 1
ATOM 898 N N . ASP A 1 122 ? -13.567 0.307 30.463 1.00 92.62 122 ASP A N 1
ATOM 899 C CA . ASP A 1 122 ? -14.538 -0.781 30.271 1.00 92.62 122 ASP A CA 1
ATOM 900 C C . ASP A 1 122 ? -14.759 -1.163 28.793 1.00 92.62 122 ASP A C 1
ATOM 902 O O . ASP A 1 122 ? -15.747 -1.805 28.433 1.00 92.62 122 ASP A O 1
ATOM 906 N N . PHE A 1 123 ? -13.816 -0.786 27.929 1.00 95.56 123 PHE A N 1
ATOM 907 C CA . PHE A 1 123 ? -13.798 -1.104 26.503 1.00 95.56 123 PHE A CA 1
ATOM 908 C C . PHE A 1 123 ? -12.366 -1.358 26.021 1.00 95.56 123 PHE A C 1
ATOM 910 O O . PHE A 1 123 ? -11.396 -0.950 26.662 1.00 95.56 123 PHE A O 1
ATOM 917 N N . VAL A 1 124 ? -12.217 -2.035 24.881 1.00 97.56 124 VAL A N 1
ATOM 918 C CA . VAL A 1 124 ? -10.917 -2.207 24.219 1.00 97.56 124 VAL A CA 1
ATOM 919 C C . VAL A 1 124 ? -10.702 -1.050 23.230 1.00 97.56 124 VAL A C 1
ATOM 921 O O . VAL A 1 124 ? -11.511 -0.892 22.313 1.00 97.56 124 VAL A O 1
ATOM 924 N N . PRO A 1 125 ? -9.652 -0.223 23.402 1.00 97.75 125 PRO A N 1
ATOM 925 C CA . PRO A 1 125 ? -9.388 0.931 22.552 1.00 97.75 125 PRO A CA 1
ATOM 926 C C . PRO A 1 125 ? -8.664 0.532 21.263 1.00 97.75 125 PRO A C 1
ATOM 928 O O . PRO A 1 125 ? -7.555 -0.007 21.296 1.00 97.75 125 PRO A O 1
ATOM 931 N N . VAL A 1 126 ? -9.263 0.858 20.120 1.00 98.19 126 VAL A N 1
ATOM 932 C CA . VAL A 1 126 ? -8.665 0.690 18.787 1.00 98.19 126 VAL A CA 1
ATOM 933 C C . VAL A 1 126 ? -8.673 2.034 18.076 1.00 98.19 126 VAL A C 1
ATOM 935 O O . VAL A 1 126 ? -9.684 2.723 18.076 1.00 98.19 126 VAL A O 1
ATOM 938 N N . PHE A 1 127 ? -7.574 2.416 17.440 1.00 98.06 127 PHE A N 1
ATOM 939 C CA . PHE A 1 127 ? -7.505 3.640 16.653 1.00 98.06 127 PHE A CA 1
ATOM 940 C C . PHE A 1 127 ? -7.617 3.344 15.157 1.00 98.06 127 PHE A C 1
ATOM 942 O O . PHE A 1 127 ? -6.883 2.526 14.604 1.00 98.06 127 PHE A O 1
ATOM 949 N N . GLY A 1 128 ? -8.538 4.044 14.498 1.00 95.94 128 GLY A N 1
ATOM 950 C CA . GLY A 1 128 ? -8.782 3.966 13.066 1.00 95.94 128 GLY A CA 1
ATOM 951 C C . GLY A 1 128 ? -8.606 5.319 12.386 1.00 95.94 128 GLY A C 1
ATOM 952 O O . GLY A 1 128 ? -9.254 6.286 12.768 1.00 95.94 128 GLY A O 1
ATOM 953 N N . PHE A 1 129 ? -7.775 5.401 11.348 1.00 93.81 129 PHE A N 1
ATOM 954 C CA . PHE A 1 129 ? -7.458 6.675 10.679 1.00 93.81 129 PHE A CA 1
ATOM 955 C C . PHE A 1 129 ? -8.083 6.838 9.283 1.00 93.81 129 PHE A C 1
ATOM 957 O O . PHE A 1 129 ? -8.213 7.966 8.814 1.00 93.81 129 PHE A O 1
ATOM 964 N N . TRP A 1 130 ? -8.523 5.753 8.627 1.00 94.62 130 TRP A N 1
ATOM 965 C CA . TRP A 1 130 ? -9.110 5.824 7.277 1.00 94.62 130 TRP A CA 1
ATOM 966 C C . TRP A 1 130 ? -10.378 4.978 7.093 1.00 94.62 130 TRP A C 1
ATOM 968 O O . TRP A 1 130 ? -11.473 5.455 7.386 1.00 94.62 130 TRP A O 1
ATOM 978 N N . SER A 1 131 ? -10.288 3.716 6.656 1.00 90.56 131 SER A N 1
ATOM 979 C CA . SER A 1 131 ? -11.468 2.832 6.522 1.00 90.56 131 SER A CA 1
ATOM 980 C C . SER A 1 131 ? -12.232 2.715 7.839 1.00 90.56 131 SER A C 1
ATOM 982 O O . SER A 1 131 ? -13.411 3.035 7.886 1.00 90.56 131 SER A O 1
ATOM 984 N N . LEU A 1 132 ? -11.521 2.433 8.930 1.00 93.19 132 LEU A N 1
ATOM 985 C CA . LEU A 1 132 ? -12.057 2.407 10.296 1.00 93.19 132 LEU A CA 1
ATOM 986 C C . LEU A 1 132 ? -12.586 3.764 10.802 1.00 93.19 132 LEU A C 1
ATOM 988 O O . LEU A 1 132 ? -13.255 3.829 11.829 1.00 93.19 132 LEU A O 1
ATOM 992 N N . ARG A 1 133 ? -12.290 4.866 10.107 1.00 92.19 133 ARG A N 1
ATOM 993 C CA . ARG A 1 133 ? -12.837 6.198 10.401 1.00 92.19 133 ARG A CA 1
ATOM 994 C C . ARG A 1 133 ? -14.111 6.493 9.605 1.00 92.19 133 ARG A C 1
ATOM 996 O O . ARG A 1 133 ? -14.962 7.245 10.068 1.00 92.19 133 ARG A O 1
ATOM 1003 N N . THR A 1 134 ? -14.213 5.941 8.400 1.00 88.12 134 THR A N 1
ATOM 1004 C CA . THR A 1 134 ? -15.284 6.221 7.428 1.00 88.12 134 THR A CA 1
ATOM 1005 C C . THR A 1 134 ? -16.427 5.216 7.500 1.00 88.12 134 THR A C 1
ATOM 1007 O O . THR A 1 134 ? -17.580 5.590 7.309 1.00 88.12 134 THR A O 1
ATOM 1010 N N . ASN A 1 135 ? -16.120 3.948 7.775 1.00 88.19 135 ASN A N 1
ATOM 1011 C CA . ASN A 1 135 ? -17.084 2.864 7.878 1.00 88.19 135 ASN A CA 1
ATOM 1012 C C . ASN A 1 135 ? -16.569 1.809 8.872 1.00 88.19 135 ASN A C 1
ATOM 1014 O O . ASN A 1 135 ? -15.634 1.079 8.555 1.00 88.19 135 ASN A O 1
ATOM 1018 N N . ASN A 1 136 ? -17.156 1.764 10.068 1.00 92.19 136 ASN A N 1
ATOM 1019 C CA . ASN A 1 136 ? -16.662 0.974 11.207 1.00 92.19 136 ASN A CA 1
ATOM 1020 C C . ASN A 1 136 ? -17.747 0.208 11.972 1.00 92.19 136 ASN A C 1
ATOM 1022 O O . ASN A 1 136 ? -17.494 -0.344 13.044 1.00 92.19 136 ASN A O 1
ATOM 1026 N N . HIS A 1 137 ? -18.972 0.179 11.446 1.00 93.00 137 HIS A N 1
ATOM 1027 C CA . HIS A 1 137 ? -20.083 -0.503 12.101 1.00 93.00 137 HIS A CA 1
ATOM 1028 C C . HIS A 1 137 ? -19.811 -1.993 12.335 1.00 93.00 137 HIS A C 1
ATOM 1030 O O . HIS A 1 137 ? -20.165 -2.506 13.391 1.00 93.00 137 HIS A O 1
ATOM 1036 N N . GLN A 1 138 ? -19.140 -2.674 11.402 1.00 90.81 138 GLN A N 1
ATOM 1037 C CA . GLN A 1 138 ? -18.842 -4.106 11.514 1.00 90.81 138 GLN A CA 1
ATOM 1038 C C . GLN A 1 138 ? -17.851 -4.377 12.647 1.00 90.81 138 GLN A C 1
ATOM 1040 O O . GLN A 1 138 ? -18.069 -5.270 13.462 1.00 90.81 138 GLN A O 1
ATOM 1045 N N . GLU A 1 139 ? -16.810 -3.554 12.754 1.00 92.12 139 GLU A N 1
ATOM 1046 C CA . GLU A 1 139 ? -15.787 -3.626 13.799 1.00 92.12 139 GLU A CA 1
ATOM 1047 C C . GLU A 1 139 ? -16.325 -3.263 15.189 1.00 92.12 139 GLU A C 1
ATOM 1049 O O . GLU A 1 139 ? -15.767 -3.678 16.202 1.00 92.12 139 GLU A O 1
ATOM 1054 N N . LEU A 1 140 ? -17.436 -2.528 15.239 1.00 94.38 140 LEU A N 1
ATOM 1055 C CA . LEU A 1 140 ? -18.180 -2.211 16.459 1.00 94.38 140 LEU A CA 1
ATOM 1056 C C . LEU A 1 140 ? -19.355 -3.173 16.709 1.00 94.38 140 LEU A C 1
ATOM 1058 O O . LEU A 1 140 ? -20.126 -2.976 17.651 1.00 94.38 140 LEU A O 1
ATOM 1062 N N . GLY A 1 141 ? -19.520 -4.200 15.868 1.00 93.19 141 GLY A N 1
ATOM 1063 C CA . GLY A 1 141 ? -20.572 -5.205 15.996 1.00 93.19 141 GLY A CA 1
ATOM 1064 C C . GLY A 1 141 ? -21.993 -4.674 15.782 1.00 93.19 141 GLY A C 1
ATOM 1065 O O . GLY A 1 141 ? -22.939 -5.255 16.318 1.00 93.19 141 GLY A O 1
ATOM 1066 N N . LYS A 1 142 ? -22.144 -3.573 15.044 1.00 94.94 142 LYS A N 1
ATOM 1067 C CA . LYS A 1 142 ? -23.417 -2.925 14.704 1.00 94.94 142 LYS A CA 1
ATOM 1068 C C . LYS A 1 142 ? -23.913 -3.374 13.331 1.00 94.94 142 LYS A C 1
ATOM 1070 O O . LYS A 1 142 ? -23.119 -3.776 12.482 1.00 94.94 142 LYS A O 1
ATOM 1075 N N . ALA A 1 143 ? -25.217 -3.263 13.083 1.00 92.75 143 ALA A N 1
ATOM 1076 C CA . ALA A 1 143 ? -25.799 -3.685 11.807 1.00 92.75 143 ALA A CA 1
ATOM 1077 C C . ALA A 1 143 ? -25.585 -2.660 10.679 1.00 92.75 143 ALA A C 1
ATOM 1079 O O . ALA A 1 143 ? -25.604 -3.021 9.504 1.00 92.75 143 ALA A O 1
ATOM 1080 N N . SER A 1 144 ? -25.376 -1.383 11.015 1.00 93.88 144 SER A N 1
ATOM 1081 C CA . SER A 1 144 ? -25.146 -0.317 10.034 1.00 93.88 144 SER A CA 1
ATOM 1082 C C . SER A 1 144 ? -24.379 0.868 10.624 1.00 93.88 144 SER A C 1
ATOM 1084 O O . SER A 1 144 ? -24.330 1.048 11.841 1.00 93.88 144 SER A O 1
ATOM 1086 N N . GLN A 1 145 ? -23.820 1.723 9.761 1.00 92.19 145 GLN A N 1
ATOM 1087 C CA . GLN A 1 145 ? -23.120 2.943 10.190 1.00 92.19 145 GLN A CA 1
ATOM 1088 C C . GLN A 1 145 ? -24.031 3.929 10.939 1.00 92.19 145 GLN A C 1
ATOM 1090 O O . GLN A 1 145 ? -23.541 4.688 11.768 1.00 92.19 145 GLN A O 1
ATOM 1095 N N . ALA A 1 146 ? -25.347 3.892 10.705 1.00 94.19 146 ALA A N 1
ATOM 1096 C CA . ALA A 1 146 ? -26.312 4.745 11.400 1.00 94.19 146 ALA A CA 1
ATOM 1097 C C . ALA A 1 146 ? -26.474 4.396 12.894 1.00 94.19 146 ALA A C 1
ATOM 1099 O O . ALA A 1 146 ? -26.933 5.228 13.671 1.00 94.19 146 ALA A O 1
ATOM 1100 N N . GLU A 1 147 ? -26.095 3.182 13.309 1.00 96.19 147 GLU A N 1
ATOM 1101 C CA . GLU A 1 147 ? -26.151 2.744 14.712 1.00 96.19 147 GLU A CA 1
ATOM 1102 C C . GLU A 1 147 ? -24.907 3.134 15.525 1.00 96.19 147 GLU A C 1
ATOM 1104 O O . GLU A 1 147 ? -24.896 2.982 16.752 1.00 96.19 147 GLU A O 1
ATOM 1109 N N . VAL A 1 148 ? -23.853 3.609 14.856 1.00 95.94 148 VAL A N 1
ATOM 1110 C CA . VAL A 1 148 ? -22.609 4.041 15.496 1.00 95.94 148 VAL A CA 1
ATOM 1111 C C . VAL A 1 148 ? -22.807 5.442 16.067 1.00 95.94 148 VAL A C 1
ATOM 1113 O O . VAL A 1 148 ? -23.051 6.391 15.326 1.00 95.94 148 VAL A O 1
ATOM 1116 N N . ILE A 1 149 ? -22.690 5.578 17.389 1.00 95.31 149 ILE A N 1
ATOM 1117 C CA . ILE A 1 149 ? -22.899 6.847 18.090 1.00 95.31 149 ILE A CA 1
ATOM 1118 C C . ILE A 1 149 ? -21.559 7.418 18.554 1.00 95.31 149 ILE A C 1
ATOM 1120 O O . ILE A 1 149 ? -20.864 6.817 19.375 1.00 95.31 149 ILE A O 1
ATOM 1124 N N . GLU A 1 150 ? -21.222 8.616 18.076 1.00 92.38 150 GLU A N 1
ATOM 1125 C CA . GLU A 1 150 ? -20.056 9.368 18.547 1.00 92.38 150 GLU A CA 1
ATOM 1126 C C . GLU A 1 150 ? -20.188 9.728 20.041 1.00 92.38 150 GLU A C 1
ATOM 1128 O O . GLU A 1 150 ? -21.274 9.988 20.557 1.00 92.38 150 GLU A O 1
ATOM 1133 N N . GLY A 1 151 ? -19.078 9.678 20.771 1.00 91.62 151 GLY A N 1
ATOM 1134 C CA . GLY A 1 151 ? -18.998 9.751 22.229 1.00 91.62 151 GLY A CA 1
ATOM 1135 C C . GLY A 1 151 ? -19.185 8.392 22.912 1.00 91.62 151 GLY A C 1
ATOM 1136 O O . GLY A 1 151 ? -18.436 8.073 23.843 1.00 91.62 151 GLY A O 1
ATOM 1137 N N . ARG A 1 152 ? -20.131 7.570 22.433 1.00 94.12 152 ARG A N 1
ATOM 1138 C CA . ARG A 1 152 ? -20.441 6.248 23.006 1.00 94.12 152 ARG A CA 1
ATOM 1139 C C . ARG A 1 152 ? -19.608 5.123 22.396 1.00 94.12 152 ARG A C 1
ATOM 1141 O O . ARG A 1 152 ? -18.919 4.430 23.130 1.00 94.12 152 ARG A O 1
ATOM 1148 N N . ASP A 1 153 ? -19.712 4.923 21.086 1.00 96.56 153 ASP A N 1
ATOM 1149 C CA . ASP A 1 153 ? -19.062 3.828 20.357 1.00 96.56 153 ASP A CA 1
ATOM 1150 C C . ASP A 1 153 ? -17.733 4.289 19.731 1.00 96.56 153 ASP A C 1
ATOM 1152 O O . ASP A 1 153 ? -16.780 3.516 19.620 1.00 96.56 153 ASP A O 1
ATOM 1156 N N . THR A 1 154 ? -17.653 5.568 19.352 1.00 95.88 154 THR A N 1
ATOM 1157 C CA . THR A 1 154 ? -16.458 6.188 18.767 1.00 95.88 154 THR A CA 1
ATOM 1158 C C . THR A 1 154 ? -16.139 7.531 19.412 1.00 95.88 154 THR A C 1
ATOM 1160 O O . THR A 1 154 ? -16.982 8.127 20.076 1.00 95.88 154 THR A O 1
ATOM 1163 N N . GLN A 1 155 ? -14.921 8.032 19.238 1.00 95.19 155 GLN A N 1
ATOM 1164 C CA . GLN A 1 155 ? -14.531 9.386 19.639 1.00 95.19 155 GLN A CA 1
ATOM 1165 C C . GLN A 1 155 ? -13.487 9.928 18.654 1.00 95.19 155 GLN A C 1
ATOM 1167 O O . GLN A 1 155 ? -12.634 9.151 18.218 1.00 95.19 155 GLN A O 1
ATOM 1172 N N . PRO A 1 156 ? -13.526 11.207 18.245 1.00 94.56 156 PRO A N 1
ATOM 1173 C CA . PRO A 1 156 ? -12.441 11.792 17.461 1.00 94.56 156 PRO A CA 1
ATOM 1174 C C . PRO A 1 156 ? -11.111 11.704 18.217 1.00 94.56 156 PRO A C 1
ATOM 1176 O O . PRO A 1 156 ? -11.062 11.890 19.435 1.00 94.56 156 PRO A O 1
ATOM 1179 N N . ALA A 1 157 ? -10.047 11.354 17.499 1.00 96.38 157 ALA A N 1
ATOM 1180 C CA . ALA A 1 157 ? -8.736 11.114 18.088 1.00 96.38 157 ALA A CA 1
ATOM 1181 C C . ALA A 1 157 ? -7.613 11.438 17.100 1.00 96.38 157 ALA A C 1
ATOM 1183 O O . ALA A 1 157 ? -7.812 11.426 15.884 1.00 96.38 157 ALA A O 1
ATOM 1184 N N . ARG A 1 158 ? -6.403 11.651 17.615 1.00 96.50 158 ARG A N 1
ATOM 1185 C CA . ARG A 1 158 ? -5.180 11.826 16.827 1.00 96.50 158 ARG A CA 1
ATOM 1186 C C . ARG A 1 158 ? -4.102 10.864 17.305 1.00 96.50 158 ARG A C 1
ATOM 1188 O O . ARG A 1 158 ? -3.847 10.773 18.504 1.00 96.50 158 ARG A O 1
ATOM 1195 N N . ALA A 1 159 ? -3.459 10.167 16.374 1.00 96.69 159 ALA A N 1
ATOM 1196 C CA . ALA A 1 159 ? -2.212 9.467 16.662 1.00 96.69 159 ALA A CA 1
ATOM 1197 C C . ALA A 1 159 ? -1.068 10.483 16.646 1.00 96.69 159 ALA A C 1
ATOM 1199 O O . ALA A 1 159 ? -0.911 11.200 15.656 1.00 96.69 159 ALA A O 1
ATOM 1200 N N . LEU A 1 160 ? -0.314 10.556 17.744 1.00 93.94 160 LEU A N 1
ATOM 1201 C CA . LEU A 1 160 ? 0.839 11.444 17.901 1.00 93.94 160 LEU A CA 1
ATOM 1202 C C . LEU A 1 160 ? 2.116 10.744 17.438 1.00 93.94 160 LEU A C 1
ATOM 1204 O O . LEU A 1 160 ? 2.237 9.534 17.599 1.00 93.94 160 LEU A O 1
ATOM 1208 N N . ASP A 1 161 ? 3.059 11.508 16.897 1.00 95.75 161 ASP A N 1
ATOM 1209 C CA . ASP A 1 161 ? 4.319 11.016 16.332 1.00 95.75 161 ASP A CA 1
ATOM 1210 C C . ASP A 1 161 ? 4.120 10.058 15.148 1.00 95.75 161 ASP A C 1
ATOM 1212 O O . ASP A 1 161 ? 4.871 9.101 14.947 1.00 95.75 161 ASP A O 1
ATOM 1216 N N . TYR A 1 162 ? 3.099 10.338 14.334 1.00 96.31 162 TYR A N 1
ATOM 1217 C CA . TYR A 1 162 ? 2.794 9.608 13.105 1.00 96.31 162 TYR A CA 1
ATOM 1218 C C . TYR A 1 162 ? 2.602 10.551 11.922 1.00 96.31 162 TYR A C 1
ATOM 1220 O O . TYR A 1 162 ? 2.135 11.680 12.058 1.00 96.31 162 TYR A O 1
ATOM 1228 N N . ARG A 1 163 ? 2.894 10.043 10.726 1.00 94.56 163 ARG A N 1
ATOM 1229 C CA . ARG A 1 163 ? 2.499 10.647 9.448 1.00 94.56 163 ARG A CA 1
ATOM 1230 C C . ARG A 1 163 ? 1.711 9.651 8.609 1.00 94.56 163 ARG A C 1
ATOM 1232 O O . ARG A 1 163 ? 1.804 8.443 8.839 1.00 94.56 163 ARG A O 1
ATOM 1239 N N . MET A 1 164 ? 0.985 10.159 7.617 1.00 94.56 164 MET A N 1
ATOM 1240 C CA . MET A 1 164 ? 0.372 9.313 6.596 1.00 94.56 164 MET A CA 1
ATOM 1241 C C . MET A 1 164 ? 1.450 8.556 5.816 1.00 94.56 164 MET A C 1
ATOM 1243 O O . MET A 1 164 ? 2.501 9.101 5.480 1.00 94.56 164 MET A O 1
ATOM 1247 N N . ASP A 1 165 ? 1.172 7.292 5.538 1.00 93.88 165 ASP A N 1
ATOM 1248 C CA . ASP A 1 165 ? 1.960 6.426 4.670 1.00 93.88 165 ASP A CA 1
ATOM 1249 C C . ASP A 1 165 ? 1.000 5.607 3.797 1.00 93.88 165 ASP A C 1
ATOM 1251 O O . ASP A 1 165 ? -0.225 5.690 3.936 1.00 93.88 165 ASP A O 1
ATOM 1255 N N . TYR A 1 166 ? 1.541 4.827 2.869 1.00 91.25 166 TYR A N 1
ATOM 1256 C CA . TYR A 1 166 ? 0.742 4.161 1.850 1.00 91.25 166 TYR A CA 1
ATOM 1257 C C . TYR A 1 166 ? 1.242 2.746 1.617 1.00 91.25 166 TYR A C 1
ATOM 1259 O O . TYR A 1 166 ? 2.446 2.483 1.553 1.00 91.25 166 TYR A O 1
ATOM 1267 N N . VAL A 1 167 ? 0.294 1.829 1.466 1.00 87.69 167 VAL A N 1
ATOM 1268 C CA . VAL A 1 167 ? 0.585 0.423 1.201 1.00 87.69 167 VAL A CA 1
ATOM 1269 C C . VAL A 1 167 ? -0.245 -0.093 0.031 1.00 87.69 167 VAL A C 1
ATOM 1271 O O . VAL A 1 167 ? -1.342 0.396 -0.251 1.00 87.69 167 VAL A O 1
ATOM 1274 N N . ALA A 1 168 ? 0.305 -1.076 -0.670 1.00 81.69 168 ALA A N 1
ATOM 1275 C CA . ALA A 1 168 ? -0.342 -1.756 -1.778 1.00 81.69 168 ALA A CA 1
ATOM 1276 C C . ALA A 1 168 ? -1.400 -2.750 -1.274 1.00 81.69 168 ALA A C 1
ATOM 1278 O O . ALA A 1 168 ? -1.110 -3.593 -0.431 1.00 81.69 168 ALA A O 1
ATOM 1279 N N . SER A 1 169 ? -2.605 -2.690 -1.839 1.00 81.94 169 SER A N 1
ATOM 1280 C CA . SER A 1 169 ? -3.710 -3.620 -1.589 1.00 81.94 169 SER A CA 1
ATOM 1281 C C . SER A 1 169 ? -3.994 -4.436 -2.843 1.00 81.94 169 SER A C 1
ATOM 1283 O O . SER A 1 169 ? -4.303 -3.894 -3.902 1.00 81.94 169 SER A O 1
ATOM 1285 N N . THR A 1 170 ? -3.903 -5.750 -2.719 1.00 73.81 170 THR A N 1
ATOM 1286 C CA . THR A 1 170 ? -4.065 -6.733 -3.788 1.00 73.81 170 THR A CA 1
ATOM 1287 C C . THR A 1 170 ? -5.316 -7.592 -3.615 1.00 73.81 170 THR A C 1
ATOM 1289 O O . THR A 1 170 ? -5.684 -8.293 -4.552 1.00 73.81 170 THR A O 1
ATOM 1292 N N . GLU A 1 171 ? -6.008 -7.526 -2.477 1.00 74.44 171 GLU A N 1
ATOM 1293 C CA . GLU A 1 171 ? -7.259 -8.258 -2.236 1.00 74.44 171 GLU A CA 1
ATOM 1294 C C . GLU A 1 171 ? -8.483 -7.329 -2.239 1.00 74.44 171 GLU A C 1
ATOM 1296 O O . GLU A 1 171 ? -9.487 -7.620 -2.896 1.00 74.44 171 GLU A O 1
ATOM 1301 N N . TYR A 1 172 ? -8.412 -6.200 -1.523 1.00 79.06 172 TYR A N 1
ATOM 1302 C CA . TYR A 1 172 ? -9.580 -5.337 -1.304 1.00 79.06 172 TYR A CA 1
ATOM 1303 C C . TYR A 1 172 ? -9.730 -4.216 -2.329 1.00 79.06 172 TYR A C 1
ATOM 1305 O O . TYR A 1 172 ? -10.830 -3.973 -2.834 1.00 79.06 172 TYR A O 1
ATOM 1313 N N . ARG A 1 173 ? -8.652 -3.467 -2.578 1.00 83.62 173 ARG A N 1
ATOM 1314 C CA . ARG A 1 173 ? -8.670 -2.231 -3.384 1.00 83.62 173 ARG A CA 1
ATOM 1315 C C . ARG A 1 173 ? -7.904 -2.337 -4.692 1.00 83.62 173 ARG A C 1
ATOM 1317 O O . ARG A 1 173 ? -7.825 -1.358 -5.425 1.00 83.62 173 ARG A O 1
ATOM 1324 N N . GLY A 1 174 ? -7.398 -3.526 -4.975 1.00 74.94 174 GLY A N 1
ATOM 1325 C CA . GLY A 1 174 ? -6.717 -3.883 -6.202 1.00 74.94 174 GLY A CA 1
ATOM 1326 C C . GLY A 1 174 ? -6.818 -5.375 -6.457 1.00 74.94 174 GLY A C 1
ATOM 1327 O O . GLY A 1 174 ? -7.641 -6.079 -5.869 1.00 74.94 174 GLY A O 1
ATOM 1328 N N . ARG A 1 175 ? -5.938 -5.853 -7.326 1.00 66.62 175 ARG A N 1
ATOM 1329 C CA . ARG A 1 175 ? -5.646 -7.272 -7.558 1.00 66.62 175 ARG A CA 1
ATOM 1330 C C . ARG A 1 175 ? -4.136 -7.475 -7.474 1.00 66.62 175 ARG A C 1
ATOM 1332 O O . ARG A 1 175 ? -3.418 -6.493 -7.642 1.00 66.62 175 ARG A O 1
ATOM 1339 N N . PRO A 1 176 ? -3.608 -8.700 -7.316 1.00 60.50 176 PRO A N 1
ATOM 1340 C CA . PRO A 1 176 ? -2.156 -8.912 -7.348 1.00 60.50 176 PRO A CA 1
ATOM 1341 C C . PRO A 1 176 ? -1.506 -8.380 -8.632 1.00 60.50 176 PRO A C 1
ATOM 1343 O O . PRO A 1 176 ? -0.388 -7.883 -8.615 1.00 60.50 176 PRO A O 1
ATOM 1346 N N . GLN A 1 177 ? -2.253 -8.401 -9.738 1.00 53.72 177 GLN A N 1
ATOM 1347 C CA . GLN A 1 177 ? -1.832 -7.856 -11.025 1.00 53.72 177 GLN A CA 1
ATOM 1348 C C . GLN A 1 177 ? -1.998 -6.334 -11.150 1.00 53.72 177 GLN A C 1
ATOM 1350 O O . GLN A 1 177 ? -1.392 -5.749 -12.036 1.00 53.72 177 GLN A O 1
ATOM 1355 N N . HIS A 1 178 ? -2.830 -5.706 -10.313 1.00 65.00 178 HIS A N 1
ATOM 1356 C CA . HIS A 1 178 ? -3.108 -4.267 -10.313 1.00 65.00 178 HIS A CA 1
ATOM 1357 C C . HIS A 1 178 ? -3.419 -3.784 -8.886 1.00 65.00 178 HIS A C 1
ATOM 1359 O O . HIS A 1 178 ? -4.589 -3.555 -8.547 1.00 65.00 178 HIS A O 1
ATOM 1365 N N . PRO A 1 179 ? -2.406 -3.707 -8.008 1.00 73.94 179 PRO A N 1
ATOM 1366 C CA . PRO A 1 179 ? -2.601 -3.301 -6.630 1.00 73.94 179 PRO A CA 1
ATOM 1367 C C . PRO A 1 179 ? -3.207 -1.902 -6.576 1.00 73.94 179 PRO A C 1
ATOM 1369 O O . PRO A 1 179 ? -2.826 -1.002 -7.322 1.00 73.94 179 PRO A O 1
ATOM 1372 N N . GLY A 1 180 ? -4.156 -1.728 -5.669 1.00 79.44 180 GLY A N 1
ATOM 1373 C CA . GLY A 1 180 ? -4.647 -0.424 -5.273 1.00 79.44 180 GLY A CA 1
ATOM 1374 C C . GLY A 1 180 ? -3.756 0.176 -4.199 1.00 79.44 180 GLY A C 1
ATOM 1375 O O . GLY A 1 180 ? -2.983 -0.532 -3.558 1.00 79.44 180 GLY A O 1
ATOM 1376 N N . ALA A 1 181 ? -3.909 1.468 -3.934 1.00 87.31 181 ALA A N 1
ATOM 1377 C CA . ALA A 1 181 ? -3.353 2.065 -2.724 1.00 87.31 181 ALA A CA 1
ATOM 1378 C C . ALA A 1 181 ? -4.387 2.004 -1.602 1.00 87.31 181 ALA A C 1
ATOM 1380 O O . ALA A 1 181 ? -5.571 2.282 -1.827 1.00 87.31 181 ALA A O 1
ATOM 1381 N N . VAL A 1 182 ? -3.935 1.703 -0.391 1.00 91.00 182 VAL A N 1
ATOM 1382 C CA . VAL A 1 182 ? -4.689 1.944 0.840 1.00 91.00 182 VAL A CA 1
ATOM 1383 C C . VAL A 1 182 ? -3.846 2.735 1.828 1.00 91.00 182 VAL A C 1
ATOM 1385 O O . VAL A 1 182 ? -2.623 2.839 1.710 1.00 91.00 182 VAL A O 1
ATOM 1388 N N . ALA A 1 183 ? -4.543 3.368 2.762 1.00 93.81 183 ALA A N 1
ATOM 1389 C CA . ALA A 1 183 ? -3.930 4.259 3.728 1.00 93.81 183 ALA A CA 1
ATOM 1390 C C . ALA A 1 183 ? -3.213 3.462 4.811 1.00 93.81 183 ALA A C 1
ATOM 1392 O O . ALA A 1 183 ? -3.770 2.510 5.345 1.00 93.81 183 ALA A O 1
ATOM 1393 N N . SER A 1 184 ? -2.036 3.937 5.186 1.00 94.06 184 SER A N 1
ATOM 1394 C CA . SER A 1 184 ? -1.278 3.481 6.337 1.00 94.06 184 SER A CA 1
ATOM 1395 C C . SER A 1 184 ? -0.781 4.682 7.143 1.00 94.06 184 SER A C 1
ATOM 1397 O O . SER A 1 184 ? -1.000 5.838 6.770 1.00 94.06 184 SER A O 1
ATOM 1399 N N . ILE A 1 185 ? -0.095 4.412 8.246 1.00 95.31 185 ILE A N 1
ATOM 1400 C CA . ILE A 1 185 ? 0.639 5.412 9.019 1.00 95.31 185 ILE A CA 1
ATOM 1401 C C . ILE A 1 185 ? 2.030 4.885 9.345 1.00 95.31 185 ILE A C 1
ATOM 1403 O O . ILE A 1 185 ? 2.213 3.683 9.529 1.00 95.31 185 ILE A O 1
ATOM 1407 N N . ALA A 1 186 ? 3.009 5.775 9.443 1.00 94.00 186 ALA A N 1
ATOM 1408 C CA . ALA A 1 186 ? 4.367 5.432 9.853 1.00 94.00 186 ALA A CA 1
ATOM 1409 C C . ALA A 1 186 ? 4.855 6.391 10.947 1.00 94.00 186 ALA A C 1
ATOM 1411 O O . ALA A 1 186 ? 4.452 7.561 10.933 1.00 94.00 186 ALA A O 1
ATOM 1412 N N . PRO A 1 187 ? 5.723 5.932 11.870 1.00 94.44 187 PRO A N 1
ATOM 1413 C CA . PRO A 1 187 ? 6.312 6.799 12.882 1.00 94.44 187 PRO A CA 1
ATOM 1414 C C . PRO A 1 187 ? 6.992 8.025 12.262 1.00 94.44 187 PRO A C 1
ATOM 1416 O O . PRO A 1 187 ? 7.736 7.917 11.285 1.00 94.44 187 PRO A O 1
ATOM 1419 N N . SER A 1 188 ? 6.723 9.193 12.832 1.00 94.38 188 SER A N 1
ATOM 1420 C CA . SER A 1 188 ? 7.284 10.481 12.432 1.00 94.38 188 SER A CA 1
ATOM 1421 C C . SER A 1 188 ? 7.174 11.450 13.602 1.00 94.38 188 SER A C 1
ATOM 1423 O O . SER A 1 188 ? 6.088 11.958 13.867 1.00 94.38 188 SER A O 1
ATOM 1425 N N . GLU A 1 189 ? 8.290 11.719 14.278 1.00 93.94 189 GLU A N 1
ATOM 1426 C CA . GLU A 1 189 ? 8.352 12.615 15.440 1.00 93.94 189 GLU A CA 1
ATOM 1427 C C . GLU A 1 189 ? 7.724 13.986 15.141 1.00 93.94 189 GLU A C 1
ATOM 1429 O O . GLU A 1 189 ? 7.967 14.579 14.085 1.00 93.94 189 GLU A O 1
ATOM 1434 N N . GLY A 1 190 ? 6.863 14.463 16.045 1.00 91.75 190 GLY A N 1
ATOM 1435 C CA . GLY A 1 190 ? 6.129 15.724 15.896 1.00 91.75 190 GLY A CA 1
ATOM 1436 C C . GLY A 1 190 ? 5.005 15.699 14.851 1.00 91.75 190 GLY A C 1
ATOM 1437 O O . GLY A 1 190 ? 4.292 16.691 14.690 1.00 91.75 190 GLY A O 1
ATOM 1438 N N . GLY A 1 191 ? 4.827 14.582 14.141 1.00 92.62 191 GLY A N 1
ATOM 1439 C CA . GLY A 1 191 ? 3.710 14.354 13.232 1.00 92.62 191 GLY A CA 1
ATOM 1440 C C . GLY A 1 191 ? 2.417 14.022 13.976 1.00 92.62 191 GLY A C 1
ATOM 1441 O O . GLY A 1 191 ? 2.428 13.580 15.124 1.00 92.62 191 GLY A O 1
ATOM 1442 N N . GLN A 1 192 ? 1.283 14.204 13.304 1.00 93.88 192 GLN A N 1
ATOM 1443 C CA . GLN A 1 192 ? -0.003 13.730 13.802 1.00 93.88 192 GLN A CA 1
ATOM 1444 C C . GLN A 1 192 ? -0.894 13.233 12.666 1.00 93.88 192 GLN A C 1
ATOM 1446 O O . GLN A 1 192 ? -0.921 13.821 11.583 1.00 93.88 192 GLN A O 1
ATOM 1451 N N . VAL A 1 193 ? -1.682 12.192 12.939 1.00 95.56 193 VAL A N 1
ATOM 1452 C CA . VAL A 1 193 ? -2.675 11.668 11.992 1.00 95.56 193 VAL A CA 1
ATOM 1453 C C . VAL A 1 193 ? -4.071 11.718 12.613 1.00 95.56 193 VAL A C 1
ATOM 1455 O O . VAL A 1 193 ? -4.278 11.119 13.674 1.00 95.56 193 VAL A O 1
ATOM 1458 N N . PRO A 1 194 ? -5.044 12.406 11.984 1.00 94.94 194 PRO A N 1
ATOM 1459 C CA . PRO A 1 194 ? -6.418 12.433 12.465 1.00 94.94 194 PRO A CA 1
ATOM 1460 C C . PRO A 1 194 ? -7.126 11.099 12.214 1.00 94.94 194 PRO A C 1
ATOM 1462 O O . PRO A 1 194 ? -7.024 10.500 11.143 1.00 94.94 194 PRO A O 1
ATOM 1465 N N . GLY A 1 195 ? -7.909 10.664 13.191 1.00 95.50 195 GLY A N 1
ATOM 1466 C CA . GLY A 1 195 ? -8.652 9.417 13.148 1.00 95.50 195 GLY A CA 1
ATOM 1467 C C . GLY A 1 195 ? -9.804 9.395 14.141 1.00 95.50 195 GLY A C 1
ATOM 1468 O O . GLY A 1 195 ? -10.369 10.422 14.516 1.00 95.50 195 GLY A O 1
ATOM 1469 N N . THR A 1 196 ? -10.174 8.193 14.552 1.00 95.88 196 THR A N 1
ATOM 1470 C CA . THR A 1 196 ? -11.192 7.953 15.563 1.00 95.88 196 THR A CA 1
ATOM 1471 C C . THR A 1 196 ? -10.766 6.804 16.464 1.00 95.88 196 THR A C 1
ATOM 1473 O O . THR A 1 196 ? -10.194 5.815 16.007 1.00 95.88 196 THR A O 1
ATOM 1476 N N . LEU A 1 197 ? -11.023 6.952 17.756 1.00 97.44 197 LEU A N 1
ATOM 1477 C CA . LEU A 1 197 ? -10.961 5.882 18.731 1.00 97.44 197 LEU A CA 1
ATOM 1478 C C . LEU A 1 197 ? -12.268 5.090 18.664 1.00 97.44 197 LEU A C 1
ATOM 1480 O O . LEU A 1 197 ? -13.336 5.635 18.930 1.00 97.44 197 LEU A O 1
ATOM 1484 N N . LEU A 1 198 ? -12.177 3.809 18.341 1.00 98.00 198 LEU A N 1
ATOM 1485 C CA . LEU A 1 198 ? -13.244 2.826 18.419 1.00 98.00 198 LEU A CA 1
ATOM 1486 C C . LEU A 1 198 ? -13.221 2.200 19.819 1.00 98.00 198 LEU A C 1
ATOM 1488 O O . LEU A 1 198 ? -12.161 1.803 20.315 1.00 98.00 198 LEU A O 1
ATOM 1492 N N . LYS A 1 199 ? -14.394 2.107 20.446 1.00 97.19 199 LYS A N 1
ATOM 1493 C CA . LYS A 1 199 ? -14.578 1.554 21.791 1.00 97.19 199 LYS A CA 1
ATOM 1494 C C . LYS A 1 199 ? -15.233 0.178 21.680 1.00 97.19 199 LYS A C 1
ATOM 1496 O O . LYS A 1 199 ? -16.456 0.068 21.656 1.00 97.19 199 LYS A O 1
ATOM 1501 N N . LEU A 1 200 ? -14.423 -0.876 21.566 1.00 97.19 200 LEU A N 1
ATOM 1502 C CA . LEU A 1 200 ? -14.941 -2.240 21.425 1.00 97.19 200 LEU A CA 1
ATOM 1503 C C . LEU A 1 200 ? -15.497 -2.709 22.782 1.00 97.19 200 LEU A C 1
ATOM 1505 O O . LEU A 1 200 ? -14.749 -2.715 23.766 1.00 97.19 200 LEU A O 1
ATOM 1509 N N . PRO A 1 201 ? -16.773 -3.113 22.869 1.00 94.38 201 PRO A N 1
ATOM 1510 C CA . PRO A 1 201 ? -17.388 -3.466 24.142 1.00 94.38 201 PRO A CA 1
ATOM 1511 C C . PRO A 1 201 ? -16.845 -4.806 24.663 1.00 94.38 201 PRO A C 1
ATOM 1513 O O . PRO A 1 201 ? -16.609 -5.739 23.896 1.00 94.38 201 PRO A O 1
ATOM 1516 N N . PHE A 1 202 ? -16.618 -4.911 25.976 1.00 94.06 202 PHE A N 1
ATOM 1517 C CA . PHE A 1 202 ? -15.968 -6.079 26.589 1.00 94.06 202 PHE A CA 1
ATOM 1518 C C . PHE A 1 202 ? -16.714 -7.404 26.410 1.00 94.06 202 PHE A C 1
ATOM 1520 O O . PHE A 1 202 ? -16.069 -8.445 26.300 1.00 94.06 202 PHE A O 1
ATOM 1527 N N . ASP A 1 203 ? -18.043 -7.377 26.358 1.00 91.44 203 ASP A N 1
ATOM 1528 C CA . ASP A 1 203 ? -18.883 -8.561 26.147 1.00 91.44 203 ASP A CA 1
ATOM 1529 C C . ASP A 1 203 ? -18.682 -9.197 24.760 1.00 91.44 203 ASP A C 1
ATOM 1531 O O . ASP A 1 203 ? -18.908 -10.395 24.597 1.00 91.44 203 ASP A O 1
ATOM 1535 N N . ARG A 1 204 ? -18.199 -8.418 23.781 1.00 93.94 204 ARG A N 1
ATOM 1536 C CA . ARG A 1 204 ? -17.903 -8.871 22.412 1.00 93.94 204 ARG A CA 1
ATOM 1537 C C . ARG A 1 204 ? -16.461 -8.639 21.967 1.00 93.94 204 ARG A C 1
ATOM 1539 O O . ARG A 1 204 ? -16.132 -8.889 20.810 1.00 93.94 204 ARG A O 1
ATOM 1546 N N . ALA A 1 205 ? -15.581 -8.197 22.862 1.00 93.56 205 ALA A N 1
ATOM 1547 C CA . ALA A 1 205 ? -14.212 -7.825 22.510 1.00 93.56 205 ALA A CA 1
ATOM 1548 C C . ALA A 1 205 ? -13.438 -8.975 21.849 1.00 93.56 205 ALA A C 1
ATOM 1550 O O . ALA A 1 205 ? -12.702 -8.734 20.898 1.00 93.56 205 ALA A O 1
ATOM 1551 N N . GLU A 1 206 ? -13.644 -10.217 22.302 1.00 94.31 206 GLU A N 1
ATOM 1552 C CA . GLU A 1 206 ? -13.001 -11.393 21.705 1.00 94.31 206 GLU A CA 1
ATOM 1553 C C . GLU A 1 206 ? -13.364 -11.572 20.230 1.00 94.31 206 GLU A C 1
ATOM 1555 O O . GLU A 1 206 ? -12.478 -11.734 19.391 1.00 94.31 206 GLU A O 1
ATOM 1560 N N . GLU A 1 207 ? -14.654 -11.511 19.911 1.00 93.94 207 GLU A N 1
ATOM 1561 C CA . GLU A 1 207 ? -15.164 -11.625 18.546 1.00 93.94 207 GLU A CA 1
ATOM 1562 C C . GLU A 1 207 ? -14.636 -10.476 17.677 1.00 93.94 207 GLU A C 1
ATOM 1564 O O . GLU A 1 207 ? -13.995 -10.702 16.648 1.00 93.94 207 GLU A O 1
ATOM 1569 N N . LEU A 1 208 ? -14.865 -9.238 18.121 1.00 95.62 208 LEU A N 1
ATOM 1570 C CA . LEU A 1 208 ? -14.619 -8.037 17.326 1.00 95.62 208 LEU A CA 1
ATOM 1571 C C . LEU A 1 208 ? -13.127 -7.785 17.099 1.00 95.62 208 LEU A C 1
ATOM 1573 O O . LEU A 1 208 ? -12.716 -7.502 15.972 1.00 95.62 208 LEU A O 1
ATOM 1577 N N . LEU A 1 209 ? -12.293 -7.948 18.133 1.00 95.44 209 LEU A N 1
ATOM 1578 C CA . LEU A 1 209 ? -10.850 -7.769 17.988 1.00 95.44 209 LEU A CA 1
ATOM 1579 C C . LEU A 1 209 ? -10.242 -8.859 17.100 1.00 95.44 209 LEU A C 1
ATOM 1581 O O . LEU A 1 209 ? -9.350 -8.572 16.306 1.00 95.44 209 LEU A O 1
ATOM 1585 N N . THR A 1 210 ? -10.741 -10.093 17.185 1.00 91.31 210 THR A N 1
ATOM 1586 C CA . THR A 1 210 ? -10.279 -11.185 16.320 1.00 91.31 210 THR A CA 1
ATOM 1587 C C . THR A 1 210 ? -10.601 -10.912 14.852 1.00 91.31 210 THR A C 1
ATOM 1589 O O . THR A 1 210 ? -9.742 -11.114 13.997 1.00 91.31 210 THR A O 1
ATOM 1592 N N . VAL A 1 211 ? -11.808 -10.425 14.543 1.00 88.25 211 VAL A N 1
ATOM 1593 C CA . VAL A 1 211 ? -12.188 -10.034 13.172 1.00 88.25 211 VAL A CA 1
ATOM 1594 C C . VAL A 1 211 ? -11.318 -8.883 12.670 1.00 88.25 211 VAL A C 1
ATOM 1596 O O . VAL A 1 211 ? -10.837 -8.925 11.538 1.00 88.25 211 VAL A O 1
ATOM 1599 N N . LEU A 1 212 ? -11.060 -7.887 13.517 1.00 91.75 212 LEU A N 1
ATOM 1600 C CA . LEU A 1 212 ? -10.209 -6.752 13.178 1.00 91.75 212 LEU A CA 1
ATOM 1601 C C . LEU A 1 212 ? -8.762 -7.181 12.887 1.00 91.75 212 LEU A C 1
ATOM 1603 O O . LEU A 1 212 ? -8.208 -6.816 11.853 1.00 91.75 212 LEU A O 1
ATOM 1607 N N . LEU A 1 213 ? -8.162 -8.000 13.756 1.00 90.94 213 LEU A N 1
ATOM 1608 C CA . LEU A 1 213 ? -6.822 -8.554 13.541 1.00 90.94 213 LEU A CA 1
ATOM 1609 C C . LEU A 1 213 ? -6.775 -9.407 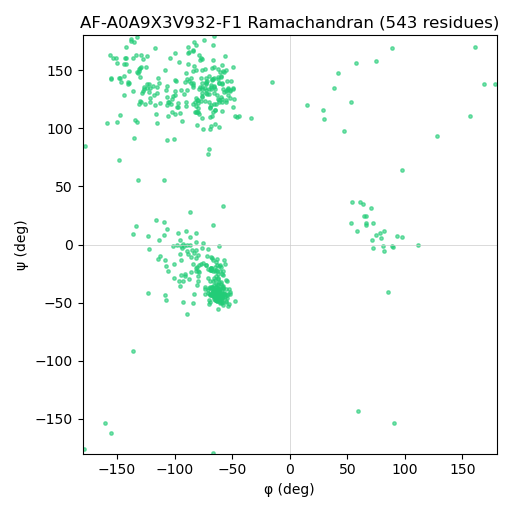12.267 1.00 90.94 213 LEU A C 1
ATOM 1611 O O . LEU A 1 213 ? -5.818 -9.319 11.502 1.00 90.94 213 LEU A O 1
ATOM 1615 N N . ALA A 1 214 ? -7.826 -10.178 11.979 1.00 83.69 214 ALA A N 1
ATOM 1616 C CA . ALA A 1 214 ? -7.932 -10.924 10.729 1.00 83.69 214 ALA A CA 1
ATOM 1617 C C . ALA A 1 214 ? -7.908 -10.001 9.510 1.00 83.69 214 ALA A C 1
ATOM 1619 O O . ALA A 1 214 ? -7.212 -10.285 8.540 1.00 83.69 214 ALA A O 1
ATOM 1620 N N . ARG A 1 215 ? -8.671 -8.907 9.566 1.00 84.19 215 ARG A N 1
ATOM 1621 C CA . ARG A 1 215 ? -8.824 -7.949 8.473 1.00 84.19 215 ARG A CA 1
ATOM 1622 C C . ARG A 1 215 ? -7.548 -7.152 8.210 1.00 84.19 215 ARG A C 1
ATOM 1624 O O . ARG A 1 215 ? -7.211 -6.958 7.051 1.00 84.19 215 ARG A O 1
ATOM 1631 N N . GLU A 1 216 ? -6.866 -6.695 9.255 1.00 86.31 216 GLU A N 1
ATOM 1632 C CA . GLU A 1 216 ? -5.720 -5.784 9.119 1.00 86.31 216 GLU A CA 1
ATOM 1633 C C . GLU A 1 216 ? -4.366 -6.526 9.083 1.00 86.31 216 GLU A C 1
ATOM 1635 O O . GLU A 1 216 ? -3.403 -6.035 8.501 1.00 86.31 216 GLU A O 1
ATOM 1640 N N . VAL A 1 217 ? -4.269 -7.722 9.677 1.00 82.00 217 VAL A N 1
ATOM 1641 C CA . VAL A 1 217 ? -3.018 -8.508 9.731 1.00 82.00 217 VAL A CA 1
ATOM 1642 C C . VAL A 1 217 ? -3.077 -9.737 8.823 1.00 82.00 217 VAL A C 1
ATOM 1644 O O . VAL A 1 217 ? -2.101 -10.065 8.158 1.00 82.00 217 VAL A O 1
ATOM 1647 N N . GLY A 1 218 ? -4.201 -10.458 8.823 1.00 71.94 218 GLY A N 1
ATOM 1648 C CA . GLY A 1 218 ? -4.315 -11.757 8.149 1.00 71.94 218 GLY A CA 1
ATOM 1649 C C . GLY A 1 218 ? -4.795 -11.706 6.696 1.00 71.94 218 GLY A C 1
ATOM 1650 O O . GLY A 1 218 ? -4.532 -12.643 5.933 1.00 71.94 218 GLY A O 1
ATOM 1651 N N . ALA A 1 219 ? -5.532 -10.665 6.320 1.00 69.12 219 ALA A N 1
ATOM 1652 C CA . ALA A 1 219 ? -5.867 -10.367 4.937 1.00 69.12 219 ALA A CA 1
ATOM 1653 C C . ALA A 1 219 ? -4.699 -9.612 4.300 1.00 69.12 219 ALA A C 1
ATOM 1655 O O . ALA A 1 219 ? -3.936 -8.961 5.009 1.00 69.12 219 ALA A O 1
ATOM 1656 N N . GLU A 1 220 ? -4.536 -9.714 2.983 1.00 68.88 220 GLU A N 1
ATOM 1657 C CA . GLU A 1 220 ? -3.424 -9.073 2.266 1.00 68.88 220 GLU A CA 1
ATOM 1658 C C . GLU A 1 220 ? -2.023 -9.647 2.614 1.00 68.88 220 GLU A C 1
ATOM 1660 O O . GLU A 1 220 ? -1.011 -9.034 2.276 1.00 68.88 220 GLU A O 1
ATOM 1665 N N . ALA A 1 221 ? -1.928 -10.834 3.229 1.00 65.62 221 ALA A N 1
ATOM 1666 C CA . ALA A 1 221 ? -0.667 -11.571 3.444 1.00 65.62 221 ALA A CA 1
ATOM 1667 C C . ALA A 1 221 ? -0.284 -12.474 2.242 1.00 65.62 221 ALA A C 1
ATOM 1669 O O . ALA A 1 221 ? 0.345 -13.524 2.392 1.00 65.62 221 ALA A O 1
ATOM 1670 N N . ASP A 1 222 ? -0.720 -12.097 1.039 1.00 60.78 222 ASP A N 1
ATOM 1671 C CA . ASP A 1 222 ? -0.575 -12.834 -0.224 1.00 60.78 222 ASP A CA 1
ATOM 1672 C C . ASP A 1 222 ? 0.755 -12.557 -0.942 1.00 60.78 222 ASP A C 1
ATOM 1674 O O . ASP A 1 222 ? 1.235 -13.402 -1.700 1.00 60.78 222 ASP A O 1
ATOM 1678 N N . LEU A 1 223 ? 1.386 -11.408 -0.680 1.00 58.19 223 LEU A N 1
ATOM 1679 C CA . LEU A 1 223 ? 2.700 -11.076 -1.224 1.00 58.19 223 LEU A CA 1
ATOM 1680 C C . LEU A 1 223 ? 3.805 -11.376 -0.214 1.00 58.19 223 LEU A C 1
ATOM 1682 O O . LEU A 1 223 ? 3.897 -10.768 0.853 1.00 58.19 223 LEU A O 1
ATOM 1686 N N . ARG A 1 224 ? 4.708 -12.283 -0.592 1.00 54.66 224 ARG A N 1
ATOM 1687 C CA . ARG A 1 224 ? 5.963 -12.508 0.127 1.00 54.66 224 ARG A CA 1
ATOM 1688 C C . ARG A 1 224 ? 7.068 -11.730 -0.560 1.00 54.66 224 ARG A C 1
ATOM 1690 O O . ARG A 1 224 ? 7.342 -11.942 -1.738 1.00 54.66 224 ARG A O 1
ATOM 1697 N N . SER A 1 225 ? 7.715 -10.843 0.186 1.00 48.66 225 SER A N 1
ATOM 1698 C CA . SER A 1 225 ? 8.962 -10.257 -0.285 1.00 48.66 225 SER A CA 1
ATOM 1699 C C . SER A 1 225 ? 10.042 -11.344 -0.350 1.00 48.66 225 SER A C 1
ATOM 1701 O O . SER A 1 225 ? 10.120 -12.178 0.558 1.00 48.66 225 SER A O 1
ATOM 1703 N N . PRO A 1 226 ? 10.921 -11.311 -1.362 1.00 43.78 226 PRO A N 1
ATOM 1704 C CA . PRO A 1 226 ? 12.156 -12.080 -1.346 1.00 43.78 226 PRO A CA 1
ATOM 1705 C C . PRO A 1 226 ? 12.960 -11.743 -0.080 1.00 43.78 226 PRO A C 1
ATOM 1707 O O . PRO A 1 226 ? 12.856 -10.603 0.402 1.00 43.78 226 PRO A O 1
ATOM 1710 N N . PRO A 1 227 ? 13.752 -12.688 0.459 1.00 50.62 227 PRO A N 1
ATOM 1711 C CA . PRO A 1 227 ? 14.597 -12.435 1.620 1.00 50.62 227 PRO A CA 1
ATOM 1712 C C . PRO A 1 227 ? 15.439 -11.157 1.468 1.00 50.62 227 PRO A C 1
ATOM 1714 O O . PRO A 1 227 ? 15.712 -10.700 0.350 1.00 50.62 227 PRO A O 1
ATOM 1717 N N . ASP A 1 228 ? 15.806 -10.525 2.581 1.00 48.75 228 ASP A N 1
ATOM 1718 C CA . ASP A 1 228 ? 16.754 -9.408 2.558 1.00 48.75 228 ASP A CA 1
ATOM 1719 C C . ASP A 1 228 ? 18.171 -9.857 2.144 1.00 48.75 228 ASP A C 1
ATOM 1721 O O . ASP A 1 228 ? 18.388 -11.010 1.762 1.00 48.75 228 ASP A O 1
ATOM 1725 N N . ALA A 1 229 ? 19.123 -8.917 2.101 1.00 44.88 229 ALA A N 1
ATOM 1726 C CA . ALA A 1 229 ? 20.478 -9.191 1.611 1.00 44.88 229 ALA A CA 1
ATOM 1727 C C . ALA A 1 229 ? 21.215 -10.216 2.493 1.00 44.88 229 ALA A C 1
ATOM 1729 O O . ALA A 1 229 ? 22.125 -10.901 2.033 1.00 44.88 229 ALA A O 1
ATOM 1730 N N . GLU A 1 230 ? 20.765 -10.351 3.735 1.00 47.91 230 GLU A N 1
ATOM 1731 C CA . GLU A 1 230 ? 21.237 -11.265 4.761 1.00 47.91 230 GLU A CA 1
ATOM 1732 C C . GLU A 1 230 ? 20.505 -12.621 4.712 1.00 47.91 230 GLU A C 1
ATOM 1734 O O . GLU A 1 230 ? 20.809 -13.528 5.488 1.00 47.91 230 GLU A O 1
ATOM 1739 N N . GLY A 1 231 ? 19.555 -12.789 3.785 1.00 46.62 231 GLY A N 1
ATOM 1740 C CA . GLY A 1 231 ? 18.779 -14.012 3.605 1.00 46.62 231 GLY A CA 1
ATOM 1741 C C . GLY A 1 231 ? 17.645 -14.184 4.617 1.00 46.62 231 GLY A C 1
ATOM 1742 O O . GLY A 1 231 ? 17.023 -15.250 4.649 1.00 46.62 231 GLY A O 1
ATOM 1743 N N . ALA A 1 232 ? 17.331 -13.164 5.421 1.00 50.34 232 ALA A N 1
ATOM 1744 C CA . ALA A 1 232 ? 16.218 -13.219 6.350 1.00 50.34 232 ALA A CA 1
ATOM 1745 C C . ALA A 1 232 ? 14.885 -13.032 5.601 1.00 50.34 232 ALA A C 1
ATOM 1747 O O . ALA A 1 232 ? 14.745 -12.144 4.752 1.00 50.34 232 ALA A O 1
ATOM 1748 N N . PRO A 1 233 ? 13.874 -13.873 5.882 1.00 53.03 233 PRO A N 1
ATOM 1749 C CA . PRO A 1 233 ? 12.573 -13.755 5.245 1.00 53.03 233 PRO A CA 1
ATOM 1750 C C . PRO A 1 233 ? 11.920 -12.428 5.642 1.00 53.03 233 PRO A C 1
ATOM 1752 O O . PRO A 1 233 ? 11.673 -12.171 6.821 1.00 53.03 233 PRO A O 1
ATOM 1755 N N . ARG A 1 234 ? 11.608 -11.594 4.647 1.00 61.56 234 ARG A N 1
ATOM 1756 C CA . ARG A 1 234 ? 10.826 -10.371 4.846 1.00 61.56 234 ARG A CA 1
ATOM 1757 C C . ARG A 1 234 ? 9.374 -10.719 5.170 1.00 61.56 234 ARG A C 1
ATOM 1759 O O . ARG A 1 234 ? 8.835 -11.706 4.666 1.00 61.56 234 ARG A O 1
ATOM 1766 N N . SER A 1 235 ? 8.747 -9.915 6.024 1.00 67.69 235 SER A N 1
ATOM 1767 C CA . SER A 1 235 ? 7.389 -10.183 6.493 1.00 67.69 235 SER A CA 1
ATOM 1768 C C . SER A 1 235 ? 6.355 -10.039 5.371 1.00 67.69 235 SER A C 1
ATOM 1770 O O . SER A 1 235 ? 6.445 -9.162 4.511 1.00 67.69 235 SER A O 1
ATOM 1772 N N . SER A 1 236 ? 5.356 -10.919 5.411 1.00 67.38 236 SER A N 1
ATOM 1773 C CA . SER A 1 236 ? 4.186 -10.895 4.527 1.00 67.38 236 SER A CA 1
ATOM 1774 C C . SER A 1 236 ? 3.115 -9.904 4.985 1.00 67.38 236 SER A C 1
ATOM 1776 O O . SER A 1 236 ? 2.191 -9.601 4.237 1.00 67.38 236 SER A O 1
ATOM 1778 N N . LEU A 1 237 ? 3.239 -9.375 6.206 1.00 78.12 237 LEU A N 1
ATOM 1779 C CA . LEU A 1 237 ? 2.259 -8.461 6.772 1.00 78.12 237 LEU A CA 1
ATOM 1780 C C . LEU A 1 237 ? 2.335 -7.094 6.098 1.00 78.12 237 LEU A C 1
ATOM 1782 O O . LEU A 1 237 ? 3.403 -6.478 6.029 1.00 78.12 237 LEU A O 1
ATOM 1786 N N . MET A 1 238 ? 1.183 -6.591 5.668 1.00 82.75 238 MET A N 1
ATOM 1787 C CA . MET A 1 238 ? 1.017 -5.208 5.228 1.00 82.75 238 MET A CA 1
ATOM 1788 C C . MET A 1 238 ? 1.122 -4.243 6.418 1.00 82.75 238 MET A C 1
ATOM 1790 O O . MET A 1 238 ? 1.942 -3.321 6.400 1.00 82.75 238 MET A O 1
ATOM 1794 N N . TYR A 1 239 ? 0.358 -4.512 7.482 1.00 90.50 239 TYR A N 1
ATOM 1795 C CA . TYR A 1 239 ? 0.383 -3.731 8.715 1.00 90.50 239 TYR A CA 1
ATOM 1796 C C . TYR A 1 239 ? 1.040 -4.471 9.876 1.00 90.50 239 TYR A C 1
ATOM 1798 O O . TYR A 1 239 ? 0.956 -5.693 10.003 1.00 90.50 239 TYR A O 1
ATOM 1806 N N . ARG A 1 240 ? 1.649 -3.699 10.774 1.00 91.56 240 ARG A N 1
ATOM 1807 C CA . ARG A 1 240 ? 2.114 -4.156 12.080 1.00 91.56 240 ARG A CA 1
ATOM 1808 C C . ARG A 1 240 ? 1.150 -3.647 13.160 1.00 91.56 240 ARG A C 1
ATOM 1810 O O . ARG A 1 240 ? 0.980 -2.432 13.265 1.00 91.56 240 ARG A O 1
ATOM 1817 N N . PRO A 1 241 ? 0.539 -4.526 13.975 1.00 95.06 241 PRO A N 1
ATOM 1818 C CA . PRO A 1 241 ? -0.222 -4.085 15.135 1.00 95.06 241 PRO A CA 1
ATOM 1819 C C . PRO A 1 241 ? 0.736 -3.575 16.216 1.00 95.06 241 PRO A C 1
ATOM 1821 O O . PRO A 1 241 ? 1.682 -4.273 16.580 1.00 95.06 241 PRO A O 1
ATOM 1824 N N . VAL A 1 242 ? 0.492 -2.378 16.745 1.00 96.44 242 VAL A N 1
ATOM 1825 C CA . VAL A 1 242 ? 1.224 -1.829 17.897 1.00 96.44 242 VAL A CA 1
ATOM 1826 C C . VAL A 1 242 ? 0.283 -1.048 18.811 1.00 96.44 242 VAL A C 1
ATOM 1828 O O . VAL A 1 242 ? -0.790 -0.619 18.393 1.00 96.44 242 VAL A O 1
ATOM 1831 N N . VAL A 1 243 ? 0.685 -0.845 20.065 1.00 97.81 243 VAL A N 1
ATOM 1832 C CA . VAL A 1 243 ? -0.073 -0.038 21.028 1.00 97.81 243 VAL A CA 1
ATOM 1833 C C . VAL A 1 243 ? 0.626 1.295 21.244 1.00 97.81 243 VAL A C 1
ATOM 1835 O O . VAL A 1 243 ? 1.828 1.340 21.515 1.00 97.81 243 VAL A O 1
ATOM 1838 N N . ARG A 1 244 ? -0.105 2.397 21.076 1.00 96.81 244 ARG A N 1
ATOM 1839 C CA . ARG A 1 244 ? 0.454 3.757 21.128 1.00 96.81 244 ARG A CA 1
ATOM 1840 C C . ARG A 1 244 ? -0.507 4.749 21.767 1.00 96.81 244 ARG A C 1
ATOM 1842 O O . ARG A 1 244 ? -1.718 4.520 21.725 1.00 96.81 244 ARG A O 1
ATOM 1849 N N . PRO A 1 245 ? 0.013 5.852 22.330 1.00 95.56 245 PRO A N 1
ATOM 1850 C CA . PRO A 1 245 ? -0.822 6.941 22.803 1.00 95.56 245 PRO A CA 1
ATOM 1851 C C . PRO A 1 245 ? -1.566 7.610 21.641 1.00 95.56 245 PRO A C 1
ATOM 1853 O O . PRO A 1 245 ? -0.988 7.945 20.607 1.00 95.56 245 PRO A O 1
ATOM 1856 N N . VAL A 1 246 ? -2.856 7.843 21.848 1.00 97.19 246 VAL A N 1
ATOM 1857 C CA . VAL A 1 246 ? -3.720 8.654 20.992 1.00 97.19 246 VAL A CA 1
ATOM 1858 C C . VAL A 1 246 ? -4.350 9.760 21.829 1.00 97.19 246 VAL A C 1
ATOM 1860 O O . VAL A 1 246 ? -4.768 9.519 22.963 1.00 97.19 246 VAL A O 1
ATOM 1863 N N . GLN A 1 247 ? -4.407 10.971 21.284 1.00 97.06 247 GLN A N 1
ATOM 1864 C CA . GLN A 1 247 ? -4.951 12.150 21.954 1.00 97.06 247 GLN A CA 1
ATOM 1865 C C . GLN A 1 247 ? -6.384 12.415 21.491 1.00 97.06 247 GLN A C 1
ATOM 1867 O O . GLN A 1 247 ? -6.648 12.441 20.290 1.00 97.06 247 GLN A O 1
ATOM 1872 N N . MET A 1 248 ? -7.308 12.573 22.436 1.00 94.81 248 MET A N 1
ATOM 1873 C CA . MET A 1 248 ? -8.701 12.934 22.163 1.00 94.81 248 MET A CA 1
ATOM 1874 C C . MET A 1 248 ? -8.852 14.460 22.112 1.00 94.81 248 MET A C 1
ATOM 1876 O O . MET A 1 248 ? -7.994 15.190 22.607 1.00 94.81 248 MET A O 1
ATOM 1880 N N . ASP A 1 249 ? -9.972 14.954 21.584 1.00 88.25 249 ASP A N 1
ATOM 1881 C CA . ASP A 1 249 ? -10.238 16.401 21.471 1.00 88.25 249 ASP A CA 1
ATOM 1882 C C . ASP A 1 249 ? -10.265 17.150 22.817 1.00 88.25 249 ASP A C 1
ATOM 1884 O O . ASP A 1 249 ? -10.047 18.359 22.865 1.00 88.25 249 ASP A O 1
ATOM 1888 N N . ASP A 1 250 ? -10.509 16.445 23.925 1.00 88.56 250 ASP A N 1
ATOM 1889 C CA . ASP A 1 250 ? -10.459 17.010 25.280 1.00 88.56 250 ASP A CA 1
ATOM 1890 C C . ASP A 1 250 ? -9.030 17.109 25.855 1.00 88.56 250 ASP A C 1
ATOM 1892 O O . ASP 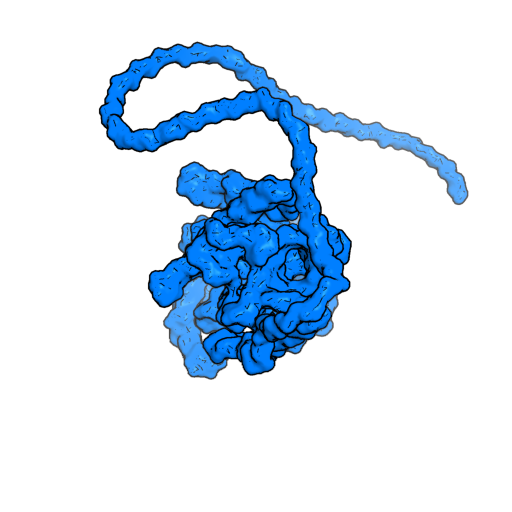A 1 250 ? -8.847 17.532 26.998 1.00 88.56 250 ASP A O 1
ATOM 1896 N N . GLY A 1 251 ? -8.017 16.728 25.071 1.00 91.50 251 GLY A N 1
ATOM 1897 C CA . GLY A 1 251 ? -6.605 16.709 25.450 1.00 91.50 251 GLY A CA 1
ATOM 1898 C C . GLY A 1 251 ? -6.183 15.465 26.236 1.00 91.50 251 GLY A C 1
ATOM 1899 O O . GLY A 1 251 ? -4.990 15.288 26.493 1.00 91.50 251 GLY A O 1
ATOM 1900 N N . SER A 1 252 ? -7.119 14.584 26.607 1.00 93.69 252 SER A N 1
ATOM 1901 C CA . SER A 1 252 ? -6.789 13.318 27.259 1.00 93.69 252 SER A CA 1
ATOM 1902 C C . SER A 1 252 ? -6.052 12.381 26.302 1.00 93.69 252 SER A C 1
ATOM 1904 O O . SER A 1 252 ? -6.196 12.454 25.081 1.00 93.69 252 SER A O 1
ATOM 1906 N N . THR A 1 253 ? -5.222 11.503 26.862 1.00 95.56 253 THR A N 1
ATOM 1907 C CA . THR A 1 253 ? -4.454 10.518 26.095 1.00 95.56 253 THR A CA 1
ATOM 1908 C C . THR A 1 253 ? -4.797 9.117 26.568 1.00 95.56 253 THR A C 1
ATOM 1910 O O . THR A 1 253 ? -4.828 8.853 27.771 1.00 95.56 253 THR A O 1
ATOM 1913 N N . LEU A 1 254 ? -5.013 8.210 25.620 1.00 95.88 254 LEU A N 1
ATOM 1914 C CA . LEU A 1 254 ? -5.257 6.795 25.879 1.00 95.88 254 LEU A CA 1
ATOM 1915 C C . LEU A 1 254 ? -4.341 5.948 24.999 1.00 95.88 254 LEU A C 1
ATOM 1917 O O . LEU A 1 254 ? -4.079 6.310 23.860 1.00 95.88 254 LEU A O 1
ATOM 1921 N N . HIS A 1 255 ? -3.852 4.820 25.509 1.00 97.50 255 HIS A N 1
ATOM 1922 C CA . HIS A 1 255 ? -3.135 3.864 24.669 1.00 97.50 255 HIS A CA 1
ATOM 1923 C C . HIS A 1 255 ? -4.143 3.006 23.906 1.00 97.50 255 HIS A C 1
ATOM 1925 O O . HIS A 1 255 ? -5.001 2.378 24.523 1.00 97.50 255 HIS A O 1
ATOM 1931 N N . ALA A 1 256 ? -4.042 2.986 22.581 1.00 98.00 256 ALA A N 1
ATOM 1932 C CA . ALA A 1 256 ? -4.926 2.232 21.701 1.00 98.00 256 ALA A CA 1
ATOM 1933 C C . ALA A 1 256 ? -4.124 1.302 20.791 1.00 98.00 256 ALA A C 1
ATOM 1935 O O . ALA A 1 256 ? -2.973 1.588 20.453 1.00 98.00 256 ALA A O 1
ATOM 1936 N N . LEU A 1 257 ? -4.751 0.201 20.377 1.00 98.31 257 LEU A N 1
ATOM 1937 C CA . LEU A 1 257 ? -4.225 -0.630 19.302 1.00 98.31 257 LEU A CA 1
ATOM 1938 C C . LEU A 1 257 ? -4.351 0.121 17.978 1.00 98.31 257 LEU A C 1
ATOM 1940 O O . LEU A 1 257 ? -5.435 0.592 17.633 1.00 98.31 257 LEU A O 1
ATOM 1944 N N . LEU A 1 258 ? -3.263 0.186 17.225 1.00 96.38 258 LEU A N 1
ATOM 1945 C CA . LEU A 1 258 ? -3.241 0.735 15.880 1.00 96.38 258 LEU A CA 1
ATOM 1946 C C . LEU A 1 258 ? -2.437 -0.148 14.926 1.00 96.38 258 LEU A C 1
ATOM 1948 O O . LEU A 1 258 ? -1.644 -0.994 15.343 1.00 96.38 258 LEU A O 1
ATOM 1952 N N . PHE A 1 259 ? -2.684 0.045 13.635 1.00 95.44 259 PHE A N 1
ATOM 1953 C CA . PHE A 1 259 ? -2.071 -0.703 12.544 1.00 95.44 259 PHE A CA 1
ATOM 1954 C C . PHE A 1 259 ? -1.229 0.265 11.722 1.00 95.44 259 PHE A C 1
ATOM 1956 O O . PHE A 1 259 ? -1.760 1.106 11.000 1.00 95.44 259 PHE A O 1
ATOM 1963 N N . GLU A 1 260 ? 0.084 0.187 11.893 1.00 94.50 260 GLU A N 1
ATOM 1964 C CA . GLU A 1 260 ? 1.045 1.015 11.162 1.00 94.50 260 GLU A CA 1
ATOM 1965 C C . GLU A 1 260 ? 1.661 0.229 10.002 1.00 94.50 260 GLU A C 1
ATOM 1967 O O . GLU A 1 260 ? 1.588 -1.003 9.971 1.00 94.50 260 GLU A O 1
ATOM 1972 N N . THR A 1 261 ? 2.308 0.915 9.059 1.00 91.06 261 THR A N 1
ATOM 1973 C CA . THR A 1 261 ? 3.053 0.261 7.981 1.00 91.06 261 THR A CA 1
ATOM 1974 C C . THR A 1 261 ? 4.077 -0.676 8.593 1.00 91.06 261 THR A C 1
ATOM 1976 O O . THR A 1 261 ? 4.938 -0.253 9.369 1.00 91.06 261 THR A O 1
ATOM 1979 N N . ASN A 1 262 ? 4.035 -1.951 8.214 1.00 87.00 262 ASN A N 1
ATOM 1980 C CA . ASN A 1 262 ? 5.100 -2.854 8.598 1.00 87.00 262 ASN A CA 1
ATOM 1981 C C . ASN A 1 262 ? 6.382 -2.463 7.831 1.00 87.00 262 ASN A C 1
ATOM 1983 O O . ASN A 1 262 ? 6.404 -2.528 6.600 1.00 87.00 262 ASN A O 1
ATOM 1987 N N . PRO A 1 263 ? 7.470 -2.065 8.518 1.00 78.56 263 PRO A N 1
ATOM 1988 C CA . PRO A 1 263 ? 8.685 -1.602 7.853 1.00 78.56 263 PRO A CA 1
ATOM 1989 C C . PRO A 1 263 ? 9.381 -2.696 7.034 1.00 78.56 263 PRO A C 1
ATOM 1991 O O . PRO A 1 263 ? 10.188 -2.358 6.166 1.00 78.56 263 PRO A O 1
ATOM 1994 N N . GLU A 1 264 ? 9.084 -3.968 7.309 1.00 73.81 264 GLU A N 1
ATOM 1995 C CA . GLU A 1 264 ? 9.587 -5.137 6.580 1.00 73.81 264 GLU A CA 1
ATOM 1996 C C . GLU A 1 264 ? 8.639 -5.574 5.447 1.00 73.81 264 GLU A C 1
ATOM 1998 O O . GLU A 1 264 ? 8.925 -6.554 4.758 1.00 73.81 264 GLU A O 1
ATOM 2003 N N . SER A 1 265 ? 7.515 -4.873 5.256 1.00 74.56 265 SER A N 1
ATOM 2004 C CA . SER A 1 265 ? 6.478 -5.256 4.301 1.00 74.56 265 SER A CA 1
ATOM 2005 C C . SER A 1 265 ? 6.932 -5.118 2.855 1.00 74.56 265 SER A C 1
ATOM 2007 O O . SER A 1 265 ? 7.424 -4.068 2.439 1.00 74.56 265 SER A O 1
ATOM 2009 N N . ALA A 1 266 ? 6.621 -6.138 2.053 1.00 66.31 266 ALA A N 1
ATOM 2010 C CA . ALA A 1 266 ? 6.665 -6.067 0.593 1.00 66.31 266 ALA A CA 1
ATOM 2011 C C . ALA A 1 266 ? 5.698 -5.028 0.001 1.00 66.31 266 ALA A C 1
ATOM 2013 O O . ALA A 1 266 ? 5.834 -4.656 -1.158 1.00 66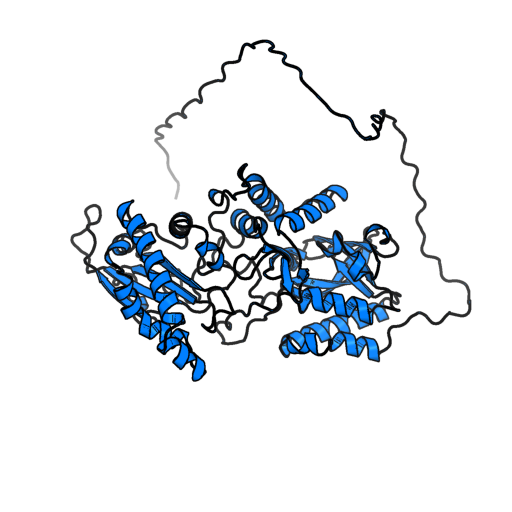.31 266 ALA A O 1
ATOM 2014 N N . LYS A 1 267 ? 4.693 -4.610 0.778 1.00 75.25 267 LYS A N 1
ATOM 2015 C CA . LYS A 1 267 ? 3.588 -3.761 0.328 1.00 75.25 267 LYS A CA 1
ATOM 2016 C C . LYS A 1 267 ? 3.786 -2.286 0.655 1.00 75.25 267 LYS A C 1
ATOM 2018 O O . LYS A 1 267 ? 2.927 -1.484 0.311 1.00 75.25 267 LYS A O 1
ATOM 2023 N N . SER A 1 268 ? 4.887 -1.913 1.305 1.00 79.44 268 SER A N 1
ATOM 2024 C CA . SER A 1 268 ? 5.191 -0.515 1.625 1.00 79.44 268 SER A CA 1
ATOM 2025 C C . SER A 1 268 ? 5.514 0.275 0.354 1.00 79.44 268 SER A C 1
ATOM 2027 O O . SER A 1 268 ? 6.579 0.102 -0.237 1.00 79.44 268 SER A O 1
ATOM 2029 N N . LEU A 1 269 ? 4.617 1.184 -0.045 1.00 79.00 269 LEU A N 1
ATOM 2030 C CA . LEU A 1 269 ? 4.807 2.008 -1.245 1.00 79.00 269 LEU A CA 1
ATOM 2031 C C . LEU A 1 269 ? 5.903 3.063 -1.070 1.00 79.00 269 LEU A C 1
ATOM 2033 O O . LEU A 1 269 ? 6.470 3.530 -2.049 1.00 79.00 269 LEU A O 1
ATOM 2037 N N . SER A 1 270 ? 6.248 3.419 0.166 1.00 75.94 270 SER A N 1
ATOM 2038 C CA . SER A 1 270 ? 7.367 4.320 0.454 1.00 75.94 270 SER A CA 1
ATOM 2039 C C . SER A 1 270 ? 8.742 3.679 0.231 1.00 75.94 270 SER A C 1
ATOM 2041 O O . SER A 1 270 ? 9.725 4.402 0.091 1.00 75.94 270 SER A O 1
ATOM 2043 N N . LYS A 1 271 ? 8.831 2.343 0.170 1.00 70.75 271 LYS A N 1
ATOM 2044 C CA . LYS A 1 271 ? 10.099 1.605 0.003 1.00 70.75 271 LYS A CA 1
ATOM 2045 C C . LYS A 1 271 ? 10.218 0.839 -1.313 1.00 70.75 271 LYS A C 1
ATOM 2047 O O . LYS A 1 271 ? 11.311 0.386 -1.638 1.00 70.75 271 LYS A O 1
ATOM 2052 N N . VAL A 1 272 ? 9.113 0.703 -2.040 1.00 66.94 272 VAL A N 1
ATOM 2053 C CA . VAL A 1 272 ? 8.987 -0.129 -3.246 1.00 66.94 272 VAL A CA 1
ATOM 2054 C C . VAL A 1 272 ? 9.909 0.331 -4.396 1.00 66.94 272 VAL A C 1
ATOM 2056 O O . VAL A 1 272 ? 10.477 -0.459 -5.131 1.00 66.94 272 VAL A O 1
ATOM 2059 N N . PHE A 1 273 ? 10.148 1.636 -4.528 1.00 62.81 273 PHE A N 1
ATOM 2060 C CA . PHE A 1 273 ? 10.837 2.181 -5.707 1.00 62.81 273 PHE A CA 1
ATOM 2061 C C . PHE A 1 273 ? 12.364 2.076 -5.677 1.00 62.81 273 PHE A C 1
ATOM 2063 O O . PHE A 1 273 ? 13.000 2.113 -6.728 1.00 62.81 273 PHE A O 1
ATOM 2070 N N . GLY A 1 274 ? 12.966 1.968 -4.488 1.00 58.59 274 GLY A N 1
ATOM 2071 C CA . GLY A 1 274 ? 14.419 1.827 -4.331 1.00 58.59 274 GLY A CA 1
ATOM 2072 C C . GLY A 1 274 ? 15.276 2.955 -4.934 1.00 58.59 274 GLY A C 1
ATOM 2073 O O . GLY A 1 274 ? 16.489 2.779 -5.044 1.00 58.59 274 GLY A O 1
ATOM 2074 N N . ASP A 1 275 ? 14.674 4.079 -5.329 1.00 59.59 275 ASP A N 1
ATOM 2075 C CA . ASP A 1 275 ? 15.334 5.254 -5.900 1.00 59.59 275 ASP A CA 1
ATOM 2076 C C . ASP A 1 275 ? 15.170 6.496 -5.011 1.00 59.59 275 ASP A C 1
ATOM 2078 O O . ASP A 1 275 ? 14.402 6.497 -4.046 1.00 59.59 275 ASP A O 1
ATOM 2082 N N . ASP A 1 276 ? 15.923 7.551 -5.336 1.00 63.38 276 ASP A N 1
ATOM 2083 C CA . ASP A 1 276 ? 15.973 8.788 -4.548 1.00 63.38 276 ASP A CA 1
ATOM 2084 C C . ASP A 1 276 ? 14.651 9.580 -4.588 1.00 63.38 276 ASP A C 1
ATOM 2086 O O . ASP A 1 276 ? 14.407 10.409 -3.711 1.00 63.38 276 ASP A O 1
ATOM 2090 N N . GLU A 1 277 ? 13.790 9.335 -5.584 1.00 65.00 277 GLU A N 1
ATOM 2091 C CA . GLU A 1 277 ? 12.483 9.994 -5.700 1.00 65.00 277 GLU A CA 1
ATOM 2092 C C . GLU A 1 277 ? 11.431 9.357 -4.780 1.00 65.00 277 GLU A C 1
ATOM 2094 O O . GLU A 1 277 ? 10.535 10.050 -4.291 1.00 65.00 277 GLU A O 1
ATOM 2099 N N . GLY A 1 278 ? 11.532 8.051 -4.511 1.00 72.19 278 GLY A N 1
ATOM 2100 C CA . GLY A 1 278 ? 10.621 7.340 -3.616 1.00 72.19 278 GLY A CA 1
ATOM 2101 C C . GLY A 1 278 ? 9.157 7.413 -4.070 1.00 72.19 278 GLY A C 1
ATOM 2102 O O . GLY A 1 278 ? 8.842 7.348 -5.256 1.00 72.19 278 GLY A O 1
ATOM 2103 N N . LEU A 1 279 ? 8.212 7.518 -3.137 1.00 80.00 279 LEU A N 1
ATOM 2104 C CA . LEU A 1 279 ? 6.793 7.632 -3.484 1.00 80.00 279 LEU A CA 1
ATOM 2105 C C . LEU A 1 279 ? 6.427 9.074 -3.882 1.00 80.00 279 LEU A C 1
ATOM 2107 O O . LEU A 1 279 ? 6.230 9.927 -3.019 1.00 80.00 279 LEU A O 1
ATOM 2111 N N . THR A 1 280 ? 6.275 9.325 -5.184 1.00 83.56 280 THR A N 1
ATOM 2112 C CA . THR A 1 280 ? 5.770 10.597 -5.735 1.00 83.56 280 THR A CA 1
ATOM 2113 C C . THR A 1 280 ? 4.243 10.613 -5.865 1.00 83.56 280 THR A C 1
ATOM 2115 O O . THR A 1 280 ? 3.570 9.587 -5.709 1.00 83.56 280 THR A O 1
ATOM 2118 N N . ALA A 1 281 ? 3.662 11.782 -6.153 1.00 85.56 281 ALA A N 1
ATOM 2119 C CA . ALA A 1 281 ? 2.213 11.918 -6.296 1.00 85.56 281 ALA A CA 1
ATOM 2120 C C . ALA A 1 281 ? 1.688 11.150 -7.513 1.00 85.56 281 ALA A C 1
ATOM 2122 O O . ALA A 1 281 ? 0.632 10.532 -7.441 1.00 85.56 281 ALA A O 1
ATOM 2123 N N . GLU A 1 282 ? 2.439 11.147 -8.608 1.00 77.44 282 GLU A N 1
ATOM 2124 C CA . GLU A 1 282 ? 2.165 10.410 -9.840 1.00 77.44 282 GLU A CA 1
ATOM 2125 C C . GLU A 1 282 ? 2.224 8.900 -9.582 1.00 77.44 282 GLU A C 1
ATOM 2127 O O . GLU A 1 282 ? 1.322 8.160 -9.985 1.00 77.44 282 GLU A O 1
ATOM 2132 N N . ARG A 1 283 ? 3.245 8.463 -8.827 1.00 77.25 283 ARG A N 1
ATOM 2133 C CA . ARG A 1 283 ? 3.413 7.079 -8.373 1.00 77.25 283 ARG A CA 1
ATOM 2134 C C . ARG A 1 283 ? 2.225 6.624 -7.542 1.00 77.25 283 ARG A C 1
ATOM 2136 O O . ARG A 1 283 ? 1.633 5.597 -7.847 1.00 77.25 283 ARG A O 1
ATOM 2143 N N . LEU A 1 284 ? 1.826 7.401 -6.537 1.00 84.00 284 LEU A N 1
ATOM 2144 C CA . LEU A 1 284 ? 0.661 7.088 -5.712 1.00 84.00 284 LEU A CA 1
ATOM 2145 C C . LEU A 1 284 ? -0.651 7.153 -6.517 1.00 84.00 284 LEU A C 1
ATOM 2147 O O . LEU A 1 284 ? -1.518 6.297 -6.343 1.00 84.00 284 LEU A O 1
ATOM 2151 N N . ALA A 1 285 ? -0.796 8.126 -7.422 1.00 81.50 285 ALA A N 1
ATOM 2152 C CA . ALA A 1 285 ? -1.993 8.310 -8.241 1.00 81.50 285 ALA A CA 1
ATOM 2153 C C . ALA A 1 285 ? -2.310 7.084 -9.095 1.00 81.50 285 ALA A C 1
ATOM 2155 O O . ALA A 1 285 ? -3.480 6.747 -9.250 1.00 81.50 285 ALA A O 1
ATOM 2156 N N . PHE A 1 286 ? -1.286 6.396 -9.596 1.00 77.12 286 PHE A N 1
ATOM 2157 C CA . PHE A 1 286 ? -1.442 5.136 -10.312 1.00 77.12 286 PHE A CA 1
ATOM 2158 C C . PHE A 1 286 ? -2.143 4.062 -9.476 1.00 77.12 286 PHE A C 1
ATOM 2160 O O . PHE A 1 286 ? -3.162 3.515 -9.895 1.00 77.12 286 PHE A O 1
ATOM 2167 N N . PHE A 1 287 ? -1.658 3.812 -8.257 1.00 79.50 287 PHE A N 1
ATOM 2168 C CA . PHE A 1 287 ? -2.278 2.840 -7.356 1.00 79.50 287 PHE A CA 1
ATOM 2169 C C . PHE A 1 287 ? -3.700 3.274 -6.954 1.00 79.50 287 PHE A C 1
ATOM 2171 O O . PHE A 1 287 ? -4.600 2.443 -6.855 1.00 79.50 287 PHE A O 1
ATOM 2178 N N . ILE A 1 288 ? -3.948 4.576 -6.759 1.00 84.50 288 ILE A N 1
ATOM 2179 C CA . ILE A 1 288 ? -5.300 5.110 -6.485 1.00 84.50 288 ILE A CA 1
ATOM 2180 C C . ILE A 1 288 ? -6.237 4.894 -7.677 1.00 84.50 288 ILE A C 1
ATOM 2182 O O . ILE A 1 288 ? -7.419 4.582 -7.513 1.00 84.50 288 ILE A O 1
ATOM 2186 N N . ALA A 1 289 ? -5.720 5.081 -8.885 1.00 76.88 289 ALA A N 1
ATOM 2187 C CA . ALA A 1 289 ? -6.475 4.978 -10.117 1.00 76.88 289 ALA A CA 1
ATOM 2188 C C . ALA A 1 289 ? -6.920 3.551 -10.435 1.00 76.88 289 ALA A C 1
ATOM 2190 O O . ALA A 1 289 ? -7.773 3.394 -11.311 1.00 76.88 289 ALA A O 1
ATOM 2191 N N . SER A 1 290 ? -6.412 2.544 -9.711 1.00 67.56 290 SER A N 1
ATOM 2192 C CA . SER A 1 290 ? -6.765 1.147 -9.924 1.00 67.56 290 SER A CA 1
ATOM 2193 C C . SER A 1 290 ? -8.280 0.956 -10.036 1.00 67.56 290 SER A C 1
ATOM 2195 O O . SER A 1 290 ? -9.054 1.178 -9.096 1.00 67.56 290 SER A O 1
ATOM 2197 N N . SER A 1 291 ? -8.708 0.617 -11.257 1.00 56.78 291 SER A N 1
ATOM 2198 C CA . SER A 1 291 ? -10.110 0.563 -11.674 1.00 56.78 291 SER A CA 1
ATOM 2199 C C . SER A 1 291 ? -10.815 -0.713 -11.224 1.00 56.78 291 SER A C 1
ATOM 2201 O O . SER A 1 291 ? -12.034 -0.815 -11.355 1.00 56.78 291 SER A O 1
ATOM 2203 N N . GLU A 1 292 ? -10.067 -1.681 -10.692 1.00 61.19 292 GLU A N 1
ATOM 2204 C CA . GLU A 1 292 ? -10.567 -2.990 -10.300 1.00 61.19 292 GLU A CA 1
ATOM 2205 C C . GLU A 1 292 ? -10.148 -3.316 -8.864 1.00 61.19 292 GLU A C 1
ATOM 2207 O O . GLU A 1 292 ? -8.971 -3.369 -8.540 1.00 61.19 292 GLU A O 1
ATOM 2212 N N . GLY A 1 293 ? -11.137 -3.580 -8.014 1.00 58.00 293 GLY A N 1
ATOM 2213 C CA . GLY A 1 293 ? -10.992 -4.222 -6.707 1.00 58.00 293 GLY A CA 1
ATOM 2214 C C . GLY A 1 293 ? -12.132 -5.225 -6.534 1.00 58.00 293 GLY A C 1
ATOM 2215 O O . GLY A 1 293 ? -13.001 -5.328 -7.414 1.00 58.00 293 GLY A O 1
ATOM 2216 N N . GLY A 1 294 ? -12.161 -5.975 -5.434 1.00 53.59 294 GLY A N 1
ATOM 2217 C CA . GLY A 1 294 ? -13.152 -7.037 -5.285 1.00 53.59 294 GLY A CA 1
ATOM 2218 C C . GLY A 1 294 ? -12.611 -8.408 -5.648 1.00 53.59 294 GLY A C 1
ATOM 2219 O O . GLY A 1 294 ? -13.093 -8.983 -6.623 1.00 53.59 294 GLY A O 1
ATOM 2220 N N . PHE A 1 295 ? -11.618 -8.926 -4.918 1.00 55.88 295 PHE A N 1
ATOM 2221 C CA . PHE A 1 295 ? -11.245 -10.331 -5.077 1.00 55.88 295 PHE A CA 1
ATOM 2222 C C . PHE A 1 295 ? -12.466 -11.204 -4.761 1.00 55.88 295 PHE A C 1
ATOM 2224 O O . PHE A 1 295 ? -13.097 -11.041 -3.713 1.00 55.88 295 PHE A O 1
ATOM 2231 N N . GLU A 1 296 ? -12.846 -12.084 -5.686 1.00 54.41 296 GLU A N 1
ATOM 2232 C CA . GLU A 1 296 ? -13.931 -13.030 -5.448 1.00 54.41 296 GLU A CA 1
ATOM 2233 C C . GLU A 1 296 ? -13.389 -14.220 -4.667 1.00 54.41 296 GLU A C 1
ATOM 2235 O O . GLU A 1 296 ? -12.560 -14.989 -5.153 1.00 54.41 296 GLU A O 1
ATOM 2240 N N . ARG A 1 297 ? -13.865 -14.368 -3.433 1.00 50.41 297 ARG A N 1
ATOM 2241 C CA . ARG A 1 297 ? -13.577 -15.520 -2.586 1.00 50.41 297 ARG A CA 1
ATOM 2242 C C . ARG A 1 297 ? -14.890 -16.078 -2.064 1.00 50.41 297 ARG A C 1
ATOM 2244 O O . ARG A 1 297 ? -15.730 -15.329 -1.573 1.00 50.41 297 ARG A O 1
ATOM 2251 N N . ASP A 1 298 ? -15.066 -17.390 -2.195 1.00 55.09 298 ASP A N 1
ATOM 2252 C CA . ASP A 1 298 ? -16.257 -18.107 -1.722 1.00 55.09 298 ASP A CA 1
ATOM 2253 C C . ASP A 1 298 ? -17.575 -17.500 -2.267 1.00 55.09 298 ASP A C 1
ATOM 2255 O O . ASP A 1 298 ? -18.577 -17.391 -1.562 1.00 55.09 298 ASP A O 1
ATOM 2259 N N . GLY A 1 299 ? -17.556 -17.036 -3.527 1.00 52.09 299 GLY A N 1
ATOM 2260 C CA . GLY A 1 299 ? -18.700 -16.398 -4.196 1.00 52.09 299 GLY A CA 1
ATOM 2261 C C . GLY A 1 299 ? -19.003 -14.961 -3.750 1.00 52.09 299 GLY A C 1
ATOM 2262 O O . GLY A 1 299 ? -20.033 -14.411 -4.137 1.00 52.09 299 GLY A O 1
ATOM 2263 N N . LYS A 1 300 ? -18.136 -14.336 -2.940 1.00 54.75 300 LYS A N 1
ATOM 2264 C CA . LYS A 1 300 ? -18.283 -12.949 -2.476 1.00 54.75 300 LYS A CA 1
ATOM 2265 C C . LYS A 1 300 ? -17.166 -12.066 -3.017 1.00 54.75 300 LYS A C 1
ATOM 2267 O O . LYS A 1 300 ? -15.989 -12.376 -2.863 1.00 54.75 300 LYS A O 1
ATOM 2272 N N . LYS A 1 301 ? -17.545 -10.924 -3.591 1.00 62.91 301 LYS A N 1
ATOM 2273 C CA . LYS A 1 301 ? -16.623 -9.877 -4.036 1.00 62.91 301 LYS A CA 1
ATOM 2274 C C . LYS A 1 301 ? -16.163 -9.040 -2.835 1.00 62.91 301 LYS A C 1
ATOM 2276 O O . LYS A 1 301 ? -16.972 -8.340 -2.229 1.00 62.91 301 LYS A O 1
ATOM 2281 N N . LEU A 1 302 ? -14.882 -9.122 -2.475 1.00 64.12 302 LEU A N 1
ATOM 2282 C CA . LEU A 1 302 ? -14.309 -8.426 -1.316 1.00 64.12 302 LEU A CA 1
ATOM 2283 C C . LEU A 1 302 ? -13.700 -7.073 -1.704 1.00 64.12 302 LEU A C 1
ATOM 2285 O O . LEU A 1 302 ? -12.621 -7.015 -2.282 1.00 64.12 302 LEU A O 1
ATOM 2289 N N . GLY A 1 303 ? -14.367 -5.974 -1.351 1.00 72.94 303 GLY A N 1
ATOM 2290 C CA . GLY A 1 303 ? -13.875 -4.616 -1.605 1.00 72.94 303 GLY A CA 1
ATOM 2291 C C . GLY A 1 303 ? -14.336 -4.027 -2.945 1.00 72.94 303 GLY A C 1
ATOM 2292 O O . GLY A 1 303 ? -15.412 -4.350 -3.442 1.00 72.94 303 GLY A O 1
ATOM 2293 N N . GLY A 1 304 ? -13.565 -3.093 -3.499 1.00 77.81 304 GLY A N 1
ATOM 2294 C CA . GLY A 1 304 ? -13.959 -2.282 -4.657 1.00 77.81 304 GLY A CA 1
ATOM 2295 C C . GLY A 1 304 ? -12.852 -1.316 -5.087 1.00 77.81 304 GLY A C 1
ATOM 2296 O O . GLY A 1 304 ? -11.775 -1.364 -4.496 1.00 77.81 304 GLY A O 1
ATOM 2297 N N . PRO A 1 305 ? -13.086 -0.438 -6.076 1.00 80.56 305 PRO A N 1
ATOM 2298 C CA . PRO A 1 305 ? -12.051 0.440 -6.629 1.00 80.56 305 PRO A CA 1
ATOM 2299 C C . PRO A 1 305 ? -11.275 1.221 -5.556 1.00 80.56 305 PRO A C 1
ATOM 2301 O O . PRO A 1 305 ? -11.865 1.705 -4.582 1.00 80.56 305 PRO A O 1
ATOM 2304 N N . SER A 1 306 ? -9.958 1.381 -5.737 1.00 86.50 306 SER A N 1
ATOM 2305 C CA . SER A 1 306 ? -9.128 2.174 -4.814 1.00 86.50 306 SER A CA 1
ATOM 2306 C C . SER A 1 306 ? -9.583 3.637 -4.779 1.00 86.50 306 SER A C 1
ATOM 2308 O O . SER A 1 306 ? -9.716 4.222 -3.706 1.00 86.50 306 SER A O 1
ATOM 2310 N N . ALA A 1 307 ? -9.954 4.211 -5.924 1.00 84.75 307 ALA A N 1
ATOM 2311 C CA . ALA A 1 307 ? -10.467 5.578 -5.995 1.00 84.75 307 ALA A CA 1
ATOM 2312 C C . ALA A 1 307 ? -11.679 5.827 -5.071 1.00 84.75 307 ALA A C 1
ATOM 2314 O O . ALA A 1 307 ? -11.750 6.881 -4.438 1.00 84.75 307 ALA A O 1
ATOM 2315 N N . ASP A 1 308 ? -12.593 4.859 -4.928 1.00 86.50 308 ASP A N 1
ATOM 2316 C CA . ASP A 1 308 ? -13.762 4.985 -4.045 1.00 86.50 308 ASP A CA 1
ATOM 2317 C C . ASP A 1 308 ? -13.363 4.964 -2.563 1.00 86.50 308 ASP A C 1
ATOM 2319 O O . ASP A 1 308 ? -13.913 5.711 -1.751 1.00 86.50 308 ASP A O 1
ATOM 2323 N N . TYR A 1 309 ? -12.364 4.146 -2.216 1.00 90.69 309 TYR A N 1
ATOM 2324 C CA . TYR A 1 309 ? -11.767 4.121 -0.879 1.00 90.69 309 TYR A CA 1
ATOM 2325 C C . TYR A 1 309 ? -11.171 5.481 -0.500 1.00 90.69 309 TYR A C 1
ATOM 2327 O O . TYR A 1 309 ? -11.410 5.990 0.599 1.00 90.69 309 TYR A O 1
ATOM 2335 N N . TRP A 1 310 ? -10.426 6.097 -1.418 1.00 93.06 310 TRP A N 1
ATOM 2336 C CA . TRP A 1 310 ? -9.829 7.409 -1.184 1.00 93.06 310 TRP A CA 1
ATOM 2337 C C . TRP A 1 310 ? -10.876 8.516 -1.162 1.00 93.06 310 TRP A C 1
ATOM 2339 O O . TRP A 1 310 ? -10.824 9.373 -0.283 1.00 93.06 310 TRP A O 1
ATOM 2349 N N . LYS A 1 311 ? -11.882 8.458 -2.042 1.00 92.50 311 LYS A N 1
ATOM 2350 C CA . LYS A 1 311 ? -12.999 9.409 -2.063 1.00 92.50 311 LYS A CA 1
ATOM 2351 C C . LYS A 1 311 ? -13.714 9.484 -0.716 1.00 92.50 311 LYS A C 1
ATOM 2353 O O . LYS A 1 311 ? -13.910 10.587 -0.211 1.00 92.50 311 LYS A O 1
ATOM 2358 N N . ALA A 1 312 ? -14.060 8.338 -0.125 1.00 91.00 312 ALA A N 1
ATOM 2359 C CA . ALA A 1 312 ? -14.741 8.292 1.169 1.00 91.00 312 ALA A CA 1
ATOM 2360 C C . ALA A 1 312 ? -13.908 8.946 2.288 1.00 91.00 312 ALA A C 1
ATOM 2362 O O . ALA A 1 312 ? -14.428 9.731 3.079 1.00 91.00 312 ALA A O 1
ATOM 2363 N N . GLY A 1 313 ? -12.598 8.680 2.328 1.00 92.75 313 GLY A N 1
ATOM 2364 C CA . GLY A 1 313 ? -11.701 9.300 3.307 1.00 92.75 313 GLY A CA 1
ATOM 2365 C C . GLY A 1 313 ? -11.510 10.801 3.093 1.00 92.75 313 GLY A C 1
ATOM 2366 O O . GLY A 1 313 ? -11.594 11.568 4.047 1.00 92.75 313 GLY A O 1
ATOM 2367 N N . MET A 1 314 ? -11.339 11.239 1.842 1.00 94.50 314 MET A N 1
ATOM 2368 C CA . MET A 1 314 ? -11.222 12.661 1.495 1.00 94.50 314 MET A CA 1
ATOM 2369 C C . MET A 1 314 ? -12.490 13.447 1.857 1.00 94.50 314 MET A C 1
ATOM 2371 O O . MET A 1 314 ? -12.395 14.563 2.361 1.00 94.50 314 MET A O 1
ATOM 2375 N N . GLN A 1 315 ? -13.674 12.861 1.646 1.00 93.94 315 GLN A N 1
ATOM 2376 C CA . GLN A 1 315 ? -14.945 13.444 2.089 1.00 93.94 315 GLN A CA 1
ATOM 2377 C C . GLN A 1 315 ? -14.992 13.576 3.612 1.00 93.94 315 GLN A C 1
ATOM 2379 O O . GLN A 1 315 ? -15.307 14.648 4.121 1.00 93.94 315 GLN A O 1
ATOM 2384 N N . ARG A 1 316 ? -14.595 12.526 4.341 1.00 91.75 316 ARG A N 1
ATOM 2385 C CA . ARG A 1 316 ? -14.590 12.552 5.806 1.00 91.75 316 ARG A CA 1
ATOM 2386 C C . ARG A 1 316 ? -13.613 13.574 6.385 1.00 91.75 316 ARG A C 1
ATOM 2388 O O . ARG A 1 316 ? -13.943 14.208 7.378 1.00 91.75 316 ARG A O 1
ATOM 2395 N N . LEU A 1 317 ? -12.441 13.751 5.774 1.00 92.50 317 LEU A N 1
ATOM 2396 C CA . LEU A 1 317 ? -11.497 14.809 6.150 1.00 92.50 317 LEU A CA 1
ATOM 2397 C C . LEU A 1 317 ? -12.111 16.202 5.962 1.00 92.50 317 LEU A C 1
ATOM 2399 O O . LEU A 1 317 ? -12.017 17.040 6.854 1.00 92.50 317 LEU A O 1
ATOM 2403 N N . ALA A 1 318 ? -12.791 16.429 4.834 1.00 92.31 318 ALA A N 1
ATOM 2404 C CA . ALA A 1 318 ? -13.462 17.696 4.565 1.00 92.31 318 ALA A CA 1
ATOM 2405 C C . ALA A 1 318 ? -14.595 17.983 5.569 1.00 92.31 318 ALA A C 1
ATOM 2407 O O . ALA A 1 318 ? -14.712 19.110 6.044 1.00 92.31 318 ALA A O 1
ATOM 2408 N N . GLU A 1 319 ? -15.393 16.972 5.929 1.00 91.12 319 GLU A N 1
ATOM 2409 C CA . GLU A 1 319 ? -16.467 17.090 6.929 1.00 91.12 319 GLU A CA 1
ATOM 2410 C C . GLU A 1 319 ? -15.954 17.480 8.318 1.00 91.12 319 GLU A C 1
ATOM 2412 O O . GLU A 1 319 ? -16.606 18.252 9.018 1.00 91.12 319 GLU A O 1
ATOM 2417 N N . THR A 1 320 ? -14.797 16.954 8.728 1.00 88.19 320 THR A N 1
ATOM 2418 C CA . THR A 1 320 ? -14.212 17.233 10.048 1.00 88.19 320 THR A CA 1
ATOM 2419 C C . THR A 1 320 ? -13.239 18.412 10.045 1.00 88.19 320 THR A C 1
ATOM 2421 O O . THR A 1 320 ? -12.695 18.749 11.093 1.00 88.19 320 THR A O 1
ATOM 2424 N N . GLY A 1 321 ? -13.003 19.042 8.890 1.00 90.94 321 GLY A N 1
ATOM 2425 C CA . GLY A 1 321 ? -12.071 20.161 8.750 1.00 90.94 321 GLY A CA 1
ATOM 2426 C C . GLY A 1 321 ? -10.590 19.775 8.838 1.00 90.94 321 GLY A C 1
ATOM 2427 O O . GLY A 1 321 ? -9.751 20.644 9.067 1.00 90.94 321 GLY A O 1
ATOM 2428 N N . ASP A 1 322 ? -10.250 18.498 8.654 1.00 90.75 322 ASP A N 1
ATOM 2429 C CA . ASP A 1 322 ? -8.860 18.049 8.608 1.00 90.75 322 ASP A CA 1
ATOM 2430 C C . ASP A 1 322 ? -8.276 18.223 7.202 1.00 90.75 322 ASP A C 1
ATOM 2432 O O . ASP A 1 322 ? -8.897 17.874 6.195 1.00 90.75 322 ASP A O 1
ATOM 2436 N N . ALA A 1 323 ? -7.041 18.716 7.124 1.00 89.94 323 ALA A N 1
ATOM 2437 C CA . ALA A 1 323 ? -6.325 18.777 5.859 1.00 89.94 323 ALA A CA 1
ATOM 2438 C C . ALA A 1 323 ? -5.860 17.369 5.437 1.00 89.94 323 ALA A C 1
ATOM 2440 O O . ALA A 1 323 ? -5.307 16.638 6.266 1.00 89.94 323 ALA A O 1
ATOM 2441 N N . PRO A 1 324 ? -6.038 16.978 4.163 1.00 91.31 324 PRO A N 1
ATOM 2442 C CA . PRO A 1 324 ? -5.399 15.780 3.640 1.00 91.31 324 PRO A CA 1
ATOM 2443 C C . PRO A 1 324 ? -3.882 15.956 3.604 1.00 91.31 324 PRO A C 1
ATOM 2445 O O . PRO A 1 324 ? -3.372 17.065 3.433 1.00 91.31 324 PRO A O 1
ATOM 2448 N N . ASP A 1 325 ? -3.170 14.837 3.701 1.00 93.38 325 ASP A N 1
ATOM 2449 C CA . ASP A 1 325 ? -1.739 14.798 3.421 1.00 93.38 325 ASP A CA 1
ATOM 2450 C C . ASP A 1 325 ? -1.446 15.392 2.019 1.00 93.38 325 ASP A C 1
ATOM 2452 O O . ASP A 1 325 ? -2.175 15.078 1.070 1.00 93.38 325 ASP A O 1
ATOM 2456 N N . PRO A 1 326 ? -0.426 16.261 1.853 1.00 94.06 326 PRO A N 1
ATOM 2457 C CA . PRO A 1 326 ? -0.164 16.932 0.578 1.00 94.06 326 PRO A CA 1
ATOM 2458 C C . PRO A 1 326 ? 0.096 15.972 -0.587 1.00 94.06 326 PRO A C 1
ATOM 2460 O O . PRO A 1 326 ? -0.397 16.211 -1.695 1.00 94.06 326 PRO A O 1
ATOM 2463 N N . LEU A 1 327 ? 0.827 14.879 -0.333 1.00 92.75 327 LEU A N 1
ATOM 2464 C CA . LEU A 1 327 ? 1.126 13.862 -1.337 1.00 92.75 327 LEU A CA 1
ATOM 2465 C C . LEU A 1 327 ? -0.165 13.159 -1.771 1.00 92.75 327 LEU A C 1
ATOM 2467 O O . LEU A 1 327 ? -0.436 13.068 -2.970 1.00 92.75 327 LEU A O 1
ATOM 2471 N N . LEU A 1 328 ? -1.015 12.756 -0.819 1.00 94.62 328 LEU A N 1
ATOM 2472 C CA . LEU A 1 328 ? -2.337 12.205 -1.129 1.00 94.62 328 LEU A CA 1
ATOM 2473 C C . LEU A 1 328 ? -3.216 13.196 -1.893 1.00 94.62 328 LEU A C 1
ATOM 2475 O O . LEU A 1 328 ? -3.877 12.811 -2.855 1.00 94.62 328 LEU A O 1
ATOM 2479 N N . ALA A 1 329 ? -3.251 14.463 -1.486 1.00 94.12 329 ALA A N 1
ATOM 2480 C CA . ALA A 1 329 ? -4.100 15.469 -2.115 1.00 94.12 329 ALA A CA 1
ATOM 2481 C C . ALA A 1 329 ? -3.745 15.667 -3.597 1.00 94.12 329 ALA A C 1
ATOM 2483 O O . ALA A 1 329 ? -4.638 15.772 -4.445 1.00 94.12 329 ALA A O 1
ATOM 2484 N N . GLN A 1 330 ? -2.448 15.694 -3.920 1.00 92.75 330 GLN A N 1
ATOM 2485 C CA . GLN A 1 330 ? -1.972 15.772 -5.298 1.00 92.75 330 GLN A CA 1
ATOM 2486 C C . GLN A 1 330 ? -2.236 14.466 -6.055 1.00 92.75 330 GLN A C 1
ATOM 2488 O O . GLN A 1 330 ? -2.807 14.506 -7.145 1.00 92.75 330 GLN A O 1
ATOM 2493 N N . ALA A 1 331 ? -1.904 13.317 -5.462 1.00 89.69 331 ALA A N 1
ATOM 2494 C CA . ALA A 1 331 ? -2.103 12.008 -6.076 1.00 89.69 331 ALA A CA 1
ATOM 2495 C C . ALA A 1 331 ? -3.578 11.736 -6.399 1.00 89.69 331 ALA A C 1
ATOM 2497 O O . ALA A 1 331 ? -3.917 11.322 -7.504 1.00 89.69 331 ALA A O 1
ATOM 2498 N N . TYR A 1 332 ? -4.483 12.035 -5.466 1.00 90.81 332 TYR A N 1
ATOM 2499 C CA . TYR A 1 332 ? -5.923 11.881 -5.654 1.00 90.81 332 TYR A CA 1
ATOM 2500 C C . TYR A 1 332 ? -6.454 12.795 -6.766 1.00 90.81 332 TYR A C 1
ATOM 2502 O O . TYR A 1 332 ? -7.295 12.374 -7.565 1.00 90.81 332 TYR A O 1
ATOM 2510 N N . ARG A 1 333 ? -5.939 14.028 -6.878 1.00 89.31 333 ARG A N 1
ATOM 2511 C CA . ARG A 1 333 ? -6.285 14.945 -7.975 1.00 89.31 333 ARG A CA 1
ATOM 2512 C C . ARG A 1 333 ? -5.834 14.399 -9.329 1.00 89.31 333 ARG A C 1
ATOM 2514 O O . ARG A 1 333 ? -6.622 14.423 -10.268 1.00 89.31 333 ARG A O 1
ATOM 2521 N N . ILE A 1 334 ? -4.606 13.884 -9.422 1.00 83.50 334 ILE A N 1
ATOM 2522 C CA . ILE A 1 334 ? -4.094 13.236 -10.638 1.00 83.50 334 ILE A CA 1
ATOM 2523 C C . ILE A 1 334 ? -4.965 12.015 -10.972 1.00 83.50 334 ILE A C 1
ATOM 2525 O O . ILE A 1 334 ? -5.478 11.915 -12.084 1.00 83.50 334 ILE A O 1
ATOM 2529 N N . ALA A 1 335 ? -5.218 11.132 -10.003 1.00 80.56 335 ALA A N 1
ATOM 2530 C CA . ALA A 1 335 ? -5.995 9.904 -10.182 1.00 80.56 335 ALA A CA 1
ATOM 2531 C C . ALA A 1 335 ? -7.423 10.144 -10.688 1.00 80.56 335 ALA A C 1
ATOM 2533 O O . ALA A 1 335 ? -7.908 9.435 -11.570 1.00 80.56 335 ALA A O 1
ATOM 2534 N N . THR A 1 336 ? -8.100 11.154 -10.142 1.00 79.56 336 THR A N 1
ATOM 2535 C CA . THR A 1 336 ? -9.496 11.463 -10.483 1.00 79.56 336 THR A CA 1
ATOM 2536 C C . THR A 1 336 ? -9.637 12.388 -11.690 1.00 79.56 336 THR A C 1
ATOM 2538 O O . THR A 1 336 ? -10.610 12.260 -12.428 1.00 79.56 336 THR A O 1
ATOM 2541 N N . GLY A 1 337 ? -8.665 13.273 -11.933 1.00 73.38 337 GLY A N 1
ATOM 2542 C CA . GLY A 1 337 ? -8.644 14.175 -13.088 1.00 73.38 337 GLY A CA 1
ATOM 2543 C C . GLY A 1 337 ? -8.196 13.515 -14.395 1.00 73.38 337 GLY A C 1
ATOM 2544 O O . GLY A 1 337 ? -8.477 14.038 -15.467 1.00 73.38 337 GLY A O 1
ATOM 2545 N N . SER A 1 338 ? -7.540 12.355 -14.323 1.00 64.56 338 SER A N 1
ATOM 2546 C CA . SER A 1 338 ? -6.995 11.650 -15.492 1.00 64.56 338 SER A CA 1
ATOM 2547 C C . SER A 1 338 ? -7.967 10.653 -16.129 1.00 64.56 338 SER A C 1
ATOM 2549 O O . SER A 1 338 ? -7.552 9.841 -16.947 1.00 64.56 338 SER A O 1
ATOM 2551 N N . ARG A 1 339 ? -9.255 10.647 -15.769 1.00 63.41 339 ARG A N 1
ATOM 2552 C CA . ARG A 1 339 ? -10.239 9.784 -16.443 1.00 63.41 339 ARG A CA 1
ATOM 2553 C C . ARG A 1 339 ? -10.753 10.459 -17.711 1.00 63.41 339 ARG A C 1
ATOM 2555 O O . ARG A 1 339 ? -11.332 11.540 -17.649 1.00 63.41 339 ARG A O 1
ATOM 2562 N N . ALA A 1 340 ? -10.563 9.804 -18.852 1.00 58.66 340 ALA A N 1
ATOM 2563 C CA . ALA A 1 340 ? -11.190 10.195 -20.105 1.00 58.66 340 ALA A CA 1
ATOM 2564 C C . ALA A 1 340 ? -12.723 10.000 -20.028 1.00 58.66 340 ALA A C 1
ATOM 2566 O O . ALA A 1 340 ? -13.205 9.216 -19.202 1.00 58.66 340 ALA A O 1
ATOM 2567 N N . PRO A 1 341 ? -13.513 10.680 -20.883 1.00 53.50 341 PRO A N 1
ATOM 2568 C CA . PRO A 1 341 ? -14.978 10.569 -20.889 1.00 53.50 341 PRO A CA 1
ATOM 2569 C C . PRO A 1 341 ? -15.515 9.145 -21.108 1.00 53.50 341 PRO A C 1
ATOM 2571 O O . PRO A 1 341 ? -16.638 8.848 -20.718 1.00 53.50 341 PRO A O 1
ATOM 2574 N N . ASP A 1 342 ? -14.716 8.261 -21.709 1.00 50.38 342 ASP A N 1
ATOM 2575 C CA . ASP A 1 342 ? -15.024 6.842 -21.929 1.00 50.38 342 ASP A CA 1
ATOM 2576 C C . ASP A 1 342 ? -14.644 5.940 -20.735 1.00 50.38 342 ASP A C 1
ATOM 2578 O O . ASP A 1 342 ? -14.728 4.714 -20.818 1.00 50.38 342 ASP A O 1
ATOM 2582 N N . GLY A 1 343 ? -14.213 6.534 -19.617 1.00 50.97 343 GLY A N 1
ATOM 2583 C CA . GLY A 1 343 ? -13.813 5.834 -18.400 1.00 50.97 343 GLY A CA 1
ATOM 2584 C C . GLY A 1 343 ? -12.394 5.266 -18.433 1.00 50.97 343 GLY A C 1
ATOM 2585 O O . GLY A 1 343 ? -11.955 4.708 -17.423 1.00 50.97 343 GLY A O 1
ATOM 2586 N N . ARG A 1 344 ? -11.652 5.418 -19.540 1.00 50.91 344 ARG A N 1
ATOM 2587 C CA . ARG A 1 344 ? -10.248 4.999 -19.610 1.00 50.91 344 ARG A CA 1
ATOM 2588 C C . ARG A 1 344 ? -9.369 5.942 -18.801 1.00 50.91 344 ARG A C 1
ATOM 2590 O O . ARG A 1 344 ? -9.572 7.153 -18.765 1.00 50.91 344 ARG A O 1
ATOM 2597 N N . LEU A 1 345 ? -8.363 5.375 -18.150 1.00 56.28 345 LEU A N 1
ATOM 2598 C CA . LEU A 1 345 ? -7.342 6.150 -17.460 1.00 56.28 345 LEU A CA 1
ATOM 2599 C C . LEU A 1 345 ? -6.359 6.709 -18.485 1.00 56.28 345 LEU A C 1
ATOM 2601 O O . LEU A 1 345 ? -5.728 5.952 -19.223 1.00 56.28 345 LEU A O 1
ATOM 2605 N N . ALA A 1 346 ? -6.197 8.028 -18.499 1.00 54.94 346 ALA A N 1
ATOM 2606 C CA . ALA A 1 346 ? -5.069 8.705 -19.113 1.00 54.94 346 ALA A CA 1
ATOM 2607 C C . ALA A 1 346 ? -3.833 8.441 -18.245 1.00 54.94 346 ALA A C 1
ATOM 2609 O O . ALA A 1 346 ? -3.388 9.273 -17.455 1.00 54.94 346 ALA A O 1
ATOM 2610 N N . LEU A 1 347 ? -3.291 7.233 -18.397 1.00 51.78 347 LEU A N 1
ATOM 2611 C CA . LEU A 1 347 ? -2.076 6.767 -17.733 1.00 51.78 347 LEU A CA 1
ATOM 2612 C C . LEU A 1 347 ? -0.858 7.670 -18.020 1.00 51.78 347 LEU A C 1
ATOM 2614 O O . LEU A 1 347 ? 0.146 7.598 -17.319 1.00 51.78 347 LEU A O 1
ATOM 2618 N N . ASP A 1 348 ? -0.966 8.563 -19.009 1.00 48.72 348 ASP A N 1
ATOM 2619 C CA . ASP A 1 348 ? 0.016 9.597 -19.323 1.00 48.72 348 ASP A CA 1
ATOM 2620 C C . ASP A 1 348 ? 0.313 10.564 -18.168 1.00 48.72 348 ASP A C 1
ATOM 2622 O O . ASP A 1 348 ? 1.415 11.102 -18.105 1.00 48.72 348 ASP A O 1
ATOM 2626 N N . ALA A 1 349 ? -0.629 10.762 -17.242 1.00 46.78 349 ALA A N 1
ATOM 2627 C CA . ALA A 1 349 ? -0.436 11.603 -16.059 1.00 46.78 349 ALA A CA 1
ATOM 2628 C C . ALA A 1 349 ? 0.137 10.842 -14.843 1.00 46.78 349 ALA A C 1
ATOM 2630 O O . ALA A 1 349 ? 0.422 11.451 -13.818 1.00 46.78 349 ALA A O 1
ATOM 2631 N N . MET A 1 350 ? 0.288 9.515 -14.941 1.00 53.94 350 MET A N 1
ATOM 2632 C CA . MET A 1 350 ? 0.714 8.601 -13.858 1.00 53.94 350 MET A CA 1
ATOM 2633 C C . MET A 1 350 ? 2.050 7.923 -14.165 1.00 53.94 350 MET A C 1
ATOM 2635 O O . MET A 1 350 ? 2.401 6.857 -13.662 1.00 53.94 350 MET A O 1
ATOM 2639 N N . VAL A 1 351 ? 2.782 8.554 -15.064 1.00 45.94 351 VAL A N 1
ATOM 2640 C CA . VAL A 1 351 ? 4.088 8.149 -15.538 1.00 45.94 351 VAL A CA 1
ATOM 2641 C C . VAL A 1 351 ? 5.075 8.048 -14.385 1.00 45.94 351 VAL A C 1
ATOM 2643 O O . VAL A 1 351 ? 5.179 8.951 -13.563 1.00 45.94 351 VAL A O 1
ATOM 2646 N N . GLY A 1 352 ? 5.829 6.954 -14.364 1.00 43.62 352 GLY A N 1
ATOM 2647 C CA . GLY A 1 352 ? 6.827 6.687 -13.336 1.00 43.62 352 GLY A CA 1
ATOM 2648 C C . GLY A 1 352 ? 6.289 5.954 -12.112 1.00 43.62 352 GLY A C 1
ATOM 2649 O O . GLY A 1 352 ? 7.071 5.588 -11.236 1.00 43.62 352 GLY A O 1
ATOM 2650 N N . ALA A 1 353 ? 4.987 5.662 -12.082 1.00 43.28 353 ALA A N 1
ATOM 2651 C CA . ALA A 1 353 ? 4.435 4.628 -11.233 1.00 43.28 353 ALA A CA 1
ATOM 2652 C C . ALA A 1 353 ? 4.918 3.235 -11.646 1.00 43.28 353 ALA A C 1
ATOM 2654 O O . ALA A 1 353 ? 4.704 2.783 -12.764 1.00 43.28 353 ALA A O 1
ATOM 2655 N N . ALA A 1 354 ? 5.563 2.575 -10.697 1.00 43.62 354 ALA A N 1
ATOM 2656 C CA . ALA A 1 354 ? 5.634 1.139 -10.503 1.00 43.62 354 ALA A CA 1
ATOM 2657 C C . ALA A 1 354 ? 4.316 0.477 -10.924 1.00 43.62 354 ALA A C 1
ATOM 2659 O O . ALA A 1 354 ? 3.303 0.645 -10.249 1.00 43.62 354 ALA A O 1
ATOM 2660 N N . VAL A 1 355 ? 4.315 -0.247 -12.042 1.00 42.53 355 VAL A N 1
ATOM 2661 C CA . VAL A 1 355 ? 3.137 -0.958 -12.532 1.00 42.53 355 VAL A CA 1
ATOM 2662 C C . VAL A 1 355 ? 3.441 -2.444 -12.526 1.00 42.53 355 VAL A C 1
ATOM 2664 O O . VAL A 1 355 ? 4.318 -2.881 -13.270 1.00 42.53 355 VAL A O 1
ATOM 2667 N N . PRO A 1 356 ? 2.682 -3.257 -11.779 1.00 42.97 356 PRO A N 1
ATOM 2668 C CA . PRO A 1 356 ? 2.760 -4.702 -11.922 1.00 42.97 356 PRO A CA 1
ATOM 2669 C C . PRO A 1 356 ? 2.344 -5.125 -13.331 1.00 42.97 356 PRO A C 1
ATOM 2671 O O . PRO A 1 356 ? 1.249 -4.799 -13.809 1.00 42.97 356 PRO A O 1
ATOM 2674 N N . ARG A 1 357 ? 3.235 -5.866 -14.005 1.00 42.00 357 ARG A N 1
ATOM 2675 C CA . ARG A 1 357 ? 3.083 -6.308 -15.403 1.00 42.00 357 ARG A CA 1
ATOM 2676 C C . ARG A 1 357 ? 1.812 -7.105 -15.679 1.00 42.00 357 ARG A C 1
ATOM 2678 O O . ARG A 1 357 ? 1.409 -7.213 -16.833 1.00 42.00 357 ARG A O 1
ATOM 2685 N N . GLY A 1 358 ? 1.139 -7.631 -14.657 1.00 39.78 358 GLY A N 1
ATOM 2686 C CA . GLY A 1 358 ? -0.136 -8.325 -14.835 1.00 39.78 358 GLY A CA 1
ATOM 2687 C C . GLY A 1 358 ? -1.253 -7.452 -15.441 1.00 39.78 358 GLY A C 1
ATOM 2688 O O . GLY A 1 358 ? -2.205 -7.995 -15.996 1.00 39.78 358 GLY A O 1
ATOM 2689 N N . THR A 1 359 ? -1.129 -6.117 -15.416 1.00 41.25 359 THR A N 1
ATOM 2690 C CA . THR A 1 359 ? -1.998 -5.187 -16.175 1.00 41.25 359 THR A CA 1
ATOM 2691 C C . THR A 1 359 ? -1.692 -5.118 -17.682 1.00 41.25 359 THR A C 1
ATOM 2693 O O . THR A 1 359 ? -2.513 -4.620 -18.457 1.00 41.25 359 THR A O 1
ATOM 2696 N N . TRP A 1 360 ? -0.532 -5.597 -18.146 1.00 43.69 360 TRP A N 1
ATOM 2697 C CA . TRP A 1 360 ? -0.010 -5.299 -19.491 1.00 43.69 360 TRP A CA 1
ATOM 2698 C C . TRP A 1 360 ? -0.564 -6.188 -20.596 1.00 43.69 360 TRP A C 1
ATOM 2700 O O . TRP A 1 360 ? -0.548 -5.785 -21.761 1.00 43.69 360 TRP A O 1
ATOM 2710 N N . HIS A 1 361 ? -1.161 -7.333 -20.251 1.00 38.91 361 HIS A N 1
ATOM 2711 C CA . HIS A 1 361 ? -1.884 -8.160 -21.221 1.00 38.91 361 HIS A CA 1
ATOM 2712 C C . HIS A 1 361 ? -3.056 -7.407 -21.887 1.00 38.91 361 HIS A C 1
ATOM 2714 O O . HIS A 1 361 ? -3.479 -7.789 -22.976 1.00 38.91 361 HIS A O 1
ATOM 2720 N N . GLY A 1 362 ? -3.544 -6.311 -21.284 1.00 38.41 362 GLY A N 1
ATOM 2721 C CA . GLY A 1 362 ? -4.625 -5.484 -21.826 1.00 38.41 362 GLY A CA 1
ATOM 2722 C C . GLY A 1 362 ? -4.205 -4.260 -22.656 1.00 38.41 362 GLY A C 1
ATOM 2723 O O . GLY A 1 362 ? -5.061 -3.689 -23.330 1.00 38.41 362 GLY A O 1
ATOM 2724 N N . GLN A 1 363 ? -2.934 -3.828 -22.640 1.00 42.41 363 GLN A N 1
ATOM 2725 C CA . GLN A 1 363 ? -2.515 -2.560 -23.269 1.00 42.41 363 GLN A CA 1
ATOM 2726 C C . GLN A 1 363 ? -1.220 -2.693 -24.088 1.00 42.41 363 GLN A C 1
ATOM 2728 O O . GLN A 1 363 ? -0.106 -2.501 -23.599 1.00 42.41 363 GLN A O 1
ATOM 2733 N N . LYS A 1 364 ? -1.367 -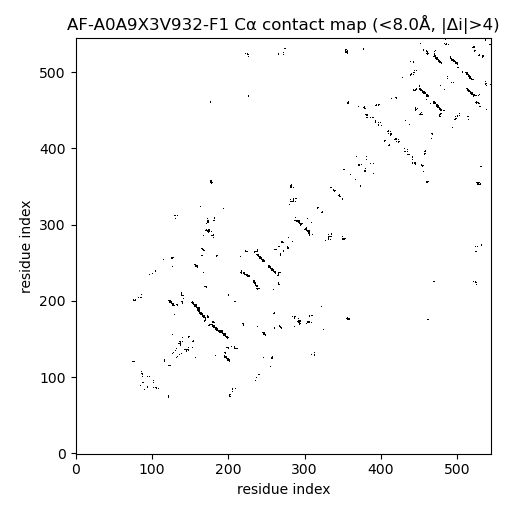2.988 -25.388 1.00 47.06 364 LYS A N 1
ATOM 2734 C CA . LYS A 1 364 ? -0.247 -3.061 -26.343 1.00 47.06 364 LYS A CA 1
ATOM 2735 C C . LYS A 1 364 ? 0.507 -1.722 -26.426 1.00 47.06 364 LYS A C 1
ATOM 2737 O O . LYS A 1 364 ? -0.092 -0.696 -26.725 1.00 47.06 364 LYS A O 1
ATOM 2742 N N . GLY A 1 365 ? 1.832 -1.754 -26.249 1.00 48.28 365 GLY A N 1
ATOM 2743 C CA . GLY A 1 365 ? 2.738 -0.620 -26.509 1.00 48.28 365 GLY A CA 1
ATOM 2744 C C . GLY A 1 365 ? 2.993 0.333 -25.334 1.00 48.28 365 GLY A C 1
ATOM 2745 O O . GLY A 1 365 ? 3.802 1.248 -25.480 1.00 48.28 365 GLY A O 1
ATOM 2746 N N . TRP A 1 366 ? 2.354 0.109 -24.182 1.00 51.03 366 TRP A N 1
ATOM 2747 C CA . TRP A 1 366 ? 2.439 0.997 -23.018 1.00 51.03 366 TRP A CA 1
ATOM 2748 C C . TRP A 1 366 ? 3.784 0.905 -22.272 1.00 51.03 366 TRP A C 1
ATOM 2750 O O . TRP A 1 366 ? 4.350 1.924 -21.896 1.00 51.03 366 TRP A O 1
ATOM 2760 N N . LEU A 1 367 ? 4.371 -0.290 -22.174 1.00 53.81 367 LEU A N 1
ATOM 2761 C CA . LEU A 1 367 ? 5.662 -0.536 -21.520 1.00 53.81 367 LEU A CA 1
ATOM 2762 C C . LEU A 1 367 ? 6.804 0.359 -22.041 1.00 53.81 367 LEU A C 1
ATOM 2764 O O . LEU A 1 367 ? 7.429 1.089 -21.280 1.00 53.81 367 LEU A O 1
ATOM 2768 N N . ALA A 1 368 ? 7.011 0.387 -23.355 1.00 56.28 368 ALA A N 1
ATOM 2769 C CA . ALA A 1 368 ? 8.035 1.224 -23.975 1.00 56.28 368 ALA A CA 1
ATOM 2770 C C . ALA A 1 368 ? 7.734 2.739 -23.900 1.00 56.28 368 ALA A C 1
ATOM 2772 O O . ALA A 1 368 ? 8.646 3.552 -24.028 1.00 56.28 368 ALA A O 1
ATOM 2773 N N . LEU A 1 369 ? 6.465 3.142 -23.730 1.00 56.06 369 LEU A N 1
ATOM 2774 C CA . LEU A 1 369 ? 6.108 4.542 -23.454 1.00 56.06 369 LEU A CA 1
ATOM 2775 C C . LEU A 1 369 ? 6.470 4.927 -22.011 1.00 56.06 369 LEU A C 1
ATOM 2777 O O . LEU A 1 369 ? 6.950 6.036 -21.785 1.00 56.06 369 LEU A O 1
ATOM 2781 N N . THR A 1 370 ? 6.274 4.013 -21.058 1.00 53.09 370 THR A N 1
ATOM 2782 C CA . THR A 1 370 ? 6.567 4.213 -19.631 1.00 53.09 370 THR A CA 1
ATOM 2783 C C . THR A 1 370 ? 8.069 4.183 -19.340 1.00 53.09 370 THR A C 1
ATOM 2785 O O . THR A 1 370 ? 8.552 5.070 -18.640 1.00 53.09 370 THR A O 1
ATOM 2788 N N . GLU A 1 371 ? 8.829 3.253 -19.937 1.00 58.94 371 GLU A N 1
ATOM 2789 C CA . GLU A 1 371 ? 10.304 3.228 -19.857 1.00 58.94 371 GLU A CA 1
ATOM 2790 C C . GLU A 1 371 ? 10.906 4.556 -20.303 1.00 58.94 371 GLU A C 1
ATOM 2792 O O . GLU A 1 371 ? 11.729 5.146 -19.607 1.00 58.94 371 GLU A O 1
ATOM 2797 N N . GLY A 1 372 ? 10.421 5.093 -21.424 1.00 56.88 372 GLY A N 1
ATOM 2798 C CA . GLY A 1 372 ? 10.947 6.341 -21.945 1.00 56.88 372 GLY A CA 1
ATOM 2799 C C . GLY A 1 372 ? 10.684 7.571 -21.083 1.00 56.88 372 GLY A C 1
ATOM 2800 O O . GLY A 1 372 ? 11.303 8.616 -21.290 1.00 56.88 372 GLY A O 1
ATOM 2801 N N . ARG A 1 373 ? 9.800 7.459 -20.101 1.00 54.22 373 ARG A N 1
ATOM 2802 C CA . ARG A 1 373 ? 9.510 8.531 -19.161 1.00 54.22 373 ARG A CA 1
ATOM 2803 C C . ARG A 1 373 ? 10.030 8.247 -17.744 1.00 54.22 373 ARG A C 1
ATOM 2805 O O . ARG A 1 373 ? 9.781 9.044 -16.847 1.00 54.22 373 ARG A O 1
ATOM 2812 N N . LEU A 1 374 ? 10.807 7.174 -17.567 1.00 59.59 374 LEU A N 1
ATOM 2813 C CA . LEU A 1 374 ? 11.606 6.867 -16.377 1.00 59.59 374 LEU A CA 1
ATOM 2814 C C . LEU A 1 374 ? 13.114 7.029 -16.667 1.00 59.59 374 LEU A C 1
ATOM 2816 O O . LEU A 1 374 ? 13.881 6.091 -16.444 1.00 59.59 374 LEU A O 1
ATOM 2820 N N . PRO A 1 375 ? 13.592 8.198 -17.140 1.00 61.00 375 PRO A N 1
ATOM 2821 C CA . PRO A 1 375 ? 14.979 8.364 -17.589 1.00 61.00 375 PRO A CA 1
ATOM 2822 C C . PRO A 1 375 ? 16.024 8.156 -16.479 1.00 61.00 375 PRO A C 1
ATOM 2824 O O . PRO A 1 375 ? 17.196 7.936 -16.770 1.00 61.00 375 PRO A O 1
ATOM 2827 N N . ALA A 1 376 ? 15.613 8.211 -15.206 1.00 59.72 376 ALA A N 1
ATOM 2828 C CA . ALA A 1 376 ? 16.469 7.921 -14.056 1.00 59.72 376 ALA A CA 1
ATOM 2829 C C . ALA A 1 376 ? 16.788 6.419 -13.882 1.00 59.72 376 ALA A C 1
ATOM 2831 O O . ALA A 1 376 ? 17.734 6.070 -13.164 1.00 59.72 376 ALA A O 1
ATOM 2832 N N . VAL A 1 377 ? 16.010 5.533 -14.517 1.00 61.34 377 VAL A N 1
ATOM 2833 C CA . VAL A 1 377 ? 16.135 4.067 -14.415 1.00 61.34 377 VAL A CA 1
ATOM 2834 C C . VAL A 1 377 ? 16.332 3.421 -15.789 1.00 61.34 377 VAL A C 1
ATOM 2836 O O . VAL A 1 377 ? 17.180 2.538 -15.922 1.00 61.34 377 VAL A O 1
ATOM 2839 N N . TYR A 1 378 ? 15.597 3.879 -16.805 1.00 73.75 378 TYR A N 1
ATOM 2840 C CA . TYR A 1 378 ? 15.555 3.305 -18.148 1.00 73.75 378 TYR A CA 1
ATOM 2841 C C . TYR A 1 378 ? 16.035 4.286 -19.212 1.00 73.75 378 TYR A C 1
ATOM 2843 O O . TYR A 1 378 ? 15.677 5.462 -19.223 1.00 73.75 378 TYR A O 1
ATOM 2851 N N . ALA A 1 379 ? 16.844 3.784 -20.140 1.00 77.56 379 ALA A N 1
ATOM 2852 C CA . ALA A 1 379 ? 17.232 4.519 -21.328 1.00 77.56 379 ALA A CA 1
ATOM 2853 C C . ALA A 1 379 ? 16.125 4.430 -22.384 1.00 77.56 379 ALA A C 1
ATOM 2855 O O . ALA A 1 379 ? 15.427 3.426 -22.487 1.00 77.56 379 ALA A O 1
ATOM 2856 N N . GLN A 1 380 ? 16.003 5.456 -23.226 1.00 76.44 380 GLN A N 1
ATOM 2857 C CA . GLN A 1 380 ? 15.206 5.326 -24.442 1.00 76.44 380 GLN A CA 1
ATOM 2858 C C . GLN A 1 380 ? 16.028 4.685 -25.564 1.00 76.44 380 GLN A C 1
ATOM 2860 O O . GLN A 1 380 ? 17.170 5.102 -25.794 1.00 76.44 380 GLN A O 1
ATOM 2865 N N . PRO A 1 381 ? 15.460 3.714 -26.304 1.00 79.56 381 PRO A N 1
ATOM 2866 C CA . PRO A 1 381 ? 16.019 3.286 -27.579 1.00 79.56 381 PRO A CA 1
ATOM 2867 C C . PRO A 1 381 ? 16.189 4.478 -28.533 1.00 79.56 381 PRO A C 1
ATOM 2869 O O . PRO A 1 381 ? 15.340 5.370 -28.599 1.00 79.56 381 PRO A O 1
ATOM 2872 N N . ALA A 1 382 ? 17.290 4.500 -29.283 1.00 79.38 382 ALA A N 1
ATOM 2873 C CA . ALA A 1 382 ? 17.638 5.630 -30.138 1.00 79.38 382 ALA A CA 1
ATOM 2874 C C . ALA A 1 382 ? 16.771 5.665 -31.413 1.00 79.38 382 ALA A C 1
ATOM 2876 O O . ALA A 1 382 ? 17.036 4.970 -32.393 1.00 79.38 382 ALA A O 1
ATOM 2877 N N . GLY A 1 383 ? 15.737 6.508 -31.407 1.00 80.50 383 GLY A N 1
ATOM 2878 C CA . GLY A 1 383 ? 14.878 6.759 -32.566 1.00 80.50 383 GLY A CA 1
ATOM 2879 C C . GLY A 1 383 ? 13.677 5.815 -32.692 1.00 80.50 383 GLY A C 1
ATOM 2880 O O . GLY A 1 383 ? 13.544 4.806 -32.000 1.00 80.50 383 GLY A O 1
ATOM 2881 N N . ALA A 1 384 ? 12.761 6.161 -33.603 1.00 79.12 384 ALA A N 1
ATOM 2882 C CA . ALA A 1 384 ? 11.461 5.497 -33.726 1.00 79.12 384 ALA A CA 1
ATOM 2883 C C . ALA A 1 384 ? 11.556 4.013 -34.129 1.00 79.12 384 ALA A C 1
ATOM 2885 O O . ALA A 1 384 ? 10.745 3.203 -33.683 1.00 79.12 384 ALA A O 1
ATOM 2886 N N . VAL A 1 385 ? 12.552 3.655 -34.947 1.00 84.00 385 VAL A N 1
ATOM 2887 C CA . VAL A 1 385 ? 12.767 2.274 -35.409 1.00 84.00 385 VAL A CA 1
ATOM 2888 C C . VAL A 1 385 ? 13.227 1.382 -34.256 1.00 84.00 385 VAL A C 1
ATOM 2890 O O . VAL A 1 385 ? 12.603 0.353 -34.005 1.00 84.00 385 VAL A O 1
ATOM 2893 N N . ALA A 1 386 ? 14.240 1.815 -33.499 1.00 84.25 386 ALA A N 1
ATOM 2894 C CA . ALA A 1 386 ? 14.736 1.077 -32.339 1.00 84.25 386 ALA A CA 1
ATOM 2895 C C . ALA A 1 386 ? 13.649 0.919 -31.264 1.00 84.25 386 ALA A C 1
ATOM 2897 O O . ALA A 1 386 ? 13.496 -0.149 -30.676 1.00 84.25 386 ALA A O 1
ATOM 2898 N N . LEU A 1 387 ? 12.824 1.952 -31.055 1.00 82.12 387 LEU A N 1
ATOM 2899 C CA . LEU A 1 387 ? 11.685 1.884 -30.140 1.00 82.12 387 LEU A CA 1
ATOM 2900 C C . LEU A 1 387 ? 10.625 0.865 -30.594 1.00 82.12 387 LEU A C 1
ATOM 2902 O O . LEU A 1 387 ? 10.065 0.143 -29.769 1.00 82.12 387 LEU A O 1
ATOM 2906 N N . ALA A 1 388 ? 10.338 0.790 -31.896 1.00 81.88 388 ALA A N 1
ATOM 2907 C CA . ALA A 1 388 ? 9.414 -0.200 -32.446 1.00 81.88 388 ALA A CA 1
ATOM 2908 C C . ALA A 1 388 ? 9.958 -1.631 -32.298 1.00 81.88 388 ALA A C 1
ATOM 2910 O O . ALA A 1 388 ? 9.218 -2.523 -31.884 1.00 81.88 388 ALA A O 1
ATOM 2911 N N . GLN A 1 389 ? 11.251 -1.835 -32.559 1.00 87.56 389 GLN A N 1
ATOM 2912 C CA . GLN A 1 389 ? 11.916 -3.130 -32.387 1.00 87.56 389 GLN A CA 1
ATOM 2913 C C . GLN A 1 389 ? 11.964 -3.556 -30.918 1.00 87.56 389 GLN A C 1
ATOM 2915 O O . GLN A 1 389 ? 11.633 -4.690 -30.596 1.00 87.56 389 GLN A O 1
ATOM 2920 N N . HIS A 1 390 ? 12.263 -2.635 -30.002 1.00 87.00 390 HIS A N 1
ATOM 2921 C CA . HIS A 1 390 ? 12.206 -2.895 -28.566 1.00 87.00 390 HIS A CA 1
ATOM 2922 C C . HIS A 1 390 ? 10.815 -3.385 -28.118 1.00 87.00 390 HIS A C 1
ATOM 2924 O O . HIS A 1 390 ? 10.708 -4.389 -27.411 1.00 87.00 390 HIS A O 1
ATOM 2930 N N . ARG A 1 391 ? 9.739 -2.744 -28.600 1.00 81.31 391 ARG A N 1
ATOM 2931 C CA . ARG A 1 391 ? 8.352 -3.183 -28.347 1.00 81.31 391 ARG A CA 1
ATOM 2932 C C . ARG A 1 391 ? 8.071 -4.572 -28.913 1.00 81.31 391 ARG A C 1
ATOM 2934 O O . ARG A 1 391 ? 7.368 -5.360 -28.283 1.00 81.31 391 ARG A O 1
ATOM 2941 N N . GLN A 1 392 ? 8.599 -4.869 -30.098 1.00 85.06 392 GLN A N 1
ATOM 2942 C CA . GLN A 1 392 ? 8.473 -6.185 -30.717 1.00 85.06 392 GLN A CA 1
ATOM 2943 C C . GLN A 1 392 ? 9.201 -7.256 -29.894 1.00 85.06 392 GLN A C 1
ATOM 2945 O O . GLN A 1 392 ? 8.618 -8.309 -29.646 1.00 85.06 392 GLN A O 1
ATOM 2950 N N . HIS A 1 393 ? 10.416 -6.976 -29.409 1.00 87.50 393 HIS A N 1
ATOM 2951 C CA . HIS A 1 393 ? 11.165 -7.894 -28.547 1.00 87.50 393 HIS A CA 1
ATOM 2952 C C . HIS A 1 393 ? 10.396 -8.225 -27.266 1.00 87.50 393 HIS A C 1
ATOM 2954 O O . HIS A 1 393 ? 10.306 -9.393 -26.901 1.00 87.50 393 HIS A O 1
ATOM 2960 N N . GLN A 1 394 ? 9.798 -7.224 -26.609 1.00 82.00 394 GLN A N 1
ATOM 2961 C CA . GLN A 1 394 ? 8.976 -7.431 -25.409 1.00 82.00 394 GLN A CA 1
ATOM 2962 C C . GLN A 1 394 ? 7.799 -8.376 -25.693 1.00 82.00 394 GLN A C 1
ATOM 2964 O O . GLN A 1 394 ? 7.612 -9.369 -24.995 1.00 82.00 394 GLN A O 1
ATOM 2969 N N . GLN A 1 395 ? 7.048 -8.114 -26.766 1.00 77.88 395 GLN A N 1
ATOM 2970 C CA . GLN A 1 395 ? 5.879 -8.918 -27.139 1.00 77.88 395 GLN A CA 1
ATOM 2971 C C . GLN A 1 395 ? 6.246 -10.356 -27.524 1.00 77.88 395 GLN A C 1
ATOM 2973 O O . GLN A 1 395 ? 5.581 -11.302 -27.101 1.00 77.88 395 GLN A O 1
ATOM 2978 N N . ALA A 1 396 ? 7.290 -10.526 -28.335 1.00 84.00 396 ALA A N 1
ATOM 2979 C CA . ALA A 1 396 ? 7.736 -11.842 -28.771 1.00 84.00 396 ALA A CA 1
ATOM 2980 C C . ALA A 1 396 ? 8.278 -12.662 -27.591 1.00 84.00 396 ALA A C 1
ATOM 2982 O O . ALA A 1 396 ? 7.968 -13.848 -27.467 1.00 84.00 396 ALA A O 1
ATOM 2983 N N . LEU A 1 397 ? 9.029 -12.020 -26.688 1.00 84.75 397 LEU A N 1
ATOM 2984 C CA . LEU A 1 397 ? 9.561 -12.666 -25.495 1.00 84.75 397 LEU A CA 1
ATOM 2985 C C . LEU A 1 397 ? 8.446 -13.102 -24.538 1.00 84.75 397 LEU A C 1
ATOM 2987 O O . LEU A 1 397 ? 8.502 -14.223 -24.041 1.00 84.75 397 LEU A O 1
ATOM 2991 N N . ASP A 1 398 ? 7.410 -12.286 -24.330 1.00 76.56 398 ASP A N 1
ATOM 2992 C CA . ASP A 1 398 ? 6.249 -12.672 -23.515 1.00 76.56 398 ASP A CA 1
ATOM 2993 C C . ASP A 1 398 ? 5.551 -13.926 -24.074 1.00 76.56 398 ASP A C 1
ATOM 2995 O O . ASP A 1 398 ? 5.191 -14.837 -23.318 1.00 76.56 398 ASP A O 1
ATOM 2999 N N . GLY A 1 399 ? 5.400 -14.017 -25.400 1.00 77.12 399 GLY A N 1
ATOM 3000 C CA . GLY A 1 399 ? 4.822 -15.191 -26.058 1.00 77.12 399 GLY A CA 1
ATOM 3001 C C . GLY A 1 399 ? 5.660 -16.455 -25.847 1.00 77.12 399 GLY A C 1
ATOM 3002 O O . GLY A 1 399 ? 5.142 -17.490 -25.418 1.00 77.12 399 GLY A O 1
ATOM 3003 N N . VAL A 1 400 ? 6.970 -16.356 -26.082 1.00 85.31 400 VAL A N 1
ATOM 3004 C CA . VAL A 1 400 ? 7.918 -17.471 -25.927 1.00 85.31 400 VAL A CA 1
ATOM 3005 C C . VAL A 1 400 ? 8.041 -17.906 -24.459 1.00 85.31 400 VAL A C 1
ATOM 3007 O O . VAL A 1 400 ? 8.037 -19.101 -24.164 1.00 85.31 400 VAL A O 1
ATOM 3010 N N . LEU A 1 401 ? 8.052 -16.963 -23.512 1.00 81.56 401 LEU A N 1
ATOM 3011 C CA . LEU A 1 401 ? 8.042 -17.254 -22.075 1.00 81.56 401 LEU A CA 1
ATOM 3012 C C . LEU A 1 401 ? 6.756 -17.954 -21.638 1.00 81.56 401 LEU A C 1
ATOM 3014 O O . LEU A 1 401 ? 6.811 -18.889 -20.840 1.00 81.56 401 LEU A O 1
ATOM 3018 N N . THR A 1 402 ? 5.602 -17.547 -22.169 1.00 77.00 402 THR A N 1
ATOM 3019 C CA . THR A 1 402 ? 4.314 -18.199 -21.883 1.00 77.00 402 THR A CA 1
ATOM 3020 C C . THR A 1 402 ? 4.314 -19.659 -22.347 1.00 77.00 402 THR A C 1
ATOM 3022 O O . THR A 1 402 ? 3.916 -20.559 -21.599 1.00 77.00 402 THR A O 1
ATOM 3025 N N . ALA A 1 403 ? 4.826 -19.919 -23.553 1.00 81.38 403 ALA A N 1
ATOM 3026 C CA . ALA A 1 403 ? 4.987 -21.274 -24.071 1.00 81.38 403 ALA A CA 1
ATOM 3027 C C . ALA A 1 403 ? 5.981 -22.092 -23.227 1.00 81.38 403 ALA A C 1
ATOM 3029 O O . ALA A 1 403 ? 5.676 -23.208 -22.812 1.00 81.38 403 ALA A O 1
ATOM 3030 N N . TRP A 1 404 ? 7.137 -21.518 -22.884 1.00 87.06 404 TRP A N 1
ATOM 3031 C CA . TRP A 1 404 ? 8.135 -22.181 -22.043 1.00 87.06 404 TRP A CA 1
ATOM 3032 C C . TRP A 1 404 ? 7.579 -22.557 -20.662 1.00 87.06 404 TRP A C 1
ATOM 3034 O O . TRP A 1 404 ? 7.771 -23.685 -20.205 1.00 87.06 404 TRP A O 1
ATOM 3044 N N . ARG A 1 405 ? 6.819 -21.656 -20.022 1.00 78.19 405 ARG A N 1
ATOM 3045 C CA . ARG A 1 405 ? 6.192 -21.886 -18.707 1.00 78.19 405 ARG A CA 1
ATOM 3046 C C . ARG A 1 405 ? 5.230 -23.072 -18.710 1.00 78.19 405 ARG A C 1
ATOM 3048 O O . ARG A 1 405 ? 5.119 -23.748 -17.687 1.00 78.19 405 ARG A O 1
ATOM 3055 N N . SER A 1 406 ? 4.533 -23.320 -19.815 1.00 78.00 406 SER A N 1
ATOM 3056 C CA . SER A 1 406 ? 3.614 -24.460 -19.963 1.00 78.00 406 SER A CA 1
ATOM 3057 C C . SER A 1 406 ? 4.300 -25.734 -20.482 1.00 78.00 406 SER A C 1
ATOM 3059 O O . SER A 1 406 ? 3.696 -26.807 -20.467 1.00 78.00 406 SER A O 1
ATOM 3061 N N . GLY A 1 407 ? 5.570 -25.638 -20.887 1.00 81.56 407 GLY A N 1
ATOM 3062 C CA . GLY A 1 407 ? 6.358 -26.728 -21.452 1.00 81.56 407 GLY A CA 1
ATOM 3063 C C . GLY A 1 407 ? 6.981 -27.687 -20.431 1.00 81.56 407 GLY A C 1
ATOM 3064 O O . GLY A 1 407 ? 6.986 -27.463 -19.218 1.00 81.56 407 GLY A O 1
ATOM 3065 N N . ASP A 1 408 ? 7.550 -28.778 -20.947 1.00 83.62 408 ASP A N 1
ATOM 3066 C CA . ASP A 1 408 ? 8.086 -29.892 -20.151 1.00 83.62 408 ASP A CA 1
ATOM 3067 C C . ASP A 1 408 ? 9.239 -29.498 -19.231 1.00 83.62 408 ASP A C 1
ATOM 3069 O O . ASP A 1 408 ? 9.295 -29.965 -18.099 1.00 83.62 408 ASP A O 1
ATOM 3073 N N . VAL A 1 409 ? 10.123 -28.600 -19.673 1.00 81.38 409 VAL A N 1
ATOM 3074 C CA . VAL A 1 409 ? 11.286 -28.156 -18.886 1.00 81.38 409 VAL A CA 1
ATOM 3075 C C . VAL A 1 409 ? 10.844 -27.428 -17.615 1.00 81.38 409 VAL A C 1
ATOM 3077 O O . VAL A 1 409 ? 11.303 -27.752 -16.520 1.00 81.38 409 VAL A O 1
ATOM 3080 N N . ALA A 1 410 ? 9.900 -26.490 -17.738 1.00 78.44 410 ALA A N 1
ATOM 3081 C CA . ALA A 1 410 ? 9.348 -25.780 -16.589 1.00 78.44 410 ALA A CA 1
ATOM 3082 C C . ALA A 1 410 ? 8.536 -26.724 -15.685 1.00 78.44 410 ALA A C 1
ATOM 3084 O O . ALA A 1 410 ? 8.644 -26.654 -14.461 1.00 78.44 410 ALA A O 1
ATOM 3085 N N . ARG A 1 411 ? 7.758 -27.654 -16.261 1.00 77.62 411 ARG A N 1
ATOM 3086 C CA . ARG A 1 411 ? 7.019 -28.674 -15.491 1.00 77.62 411 ARG A CA 1
ATOM 3087 C C . ARG A 1 411 ? 7.944 -29.619 -14.720 1.00 77.62 411 ARG A C 1
ATOM 3089 O O . ARG A 1 411 ? 7.667 -29.903 -13.559 1.00 77.62 411 ARG A O 1
ATOM 3096 N N . ALA A 1 412 ? 9.045 -30.060 -15.322 1.00 80.56 412 ALA A N 1
ATOM 3097 C CA . ALA A 1 412 ? 10.025 -30.935 -14.685 1.00 80.56 412 ALA A CA 1
ATOM 3098 C C . ALA A 1 412 ? 10.751 -30.232 -13.528 1.00 80.56 412 ALA A C 1
ATOM 3100 O O . ALA A 1 412 ? 10.849 -30.803 -12.443 1.00 80.56 412 ALA A O 1
ATOM 3101 N N . ALA A 1 413 ? 11.177 -28.977 -13.723 1.00 77.12 413 ALA A N 1
ATOM 3102 C CA . ALA A 1 413 ? 11.786 -28.172 -12.663 1.00 77.12 413 ALA A CA 1
ATOM 3103 C C . ALA A 1 413 ? 10.849 -28.029 -11.449 1.00 77.12 413 ALA A C 1
ATOM 3105 O O . ALA A 1 413 ? 11.278 -28.210 -10.310 1.00 77.12 413 ALA A O 1
ATOM 3106 N N . ARG A 1 414 ? 9.549 -27.799 -11.694 1.00 72.56 414 ARG A N 1
ATOM 3107 C CA . ARG A 1 414 ? 8.521 -27.738 -10.640 1.00 72.56 414 ARG A CA 1
ATOM 3108 C C . ARG A 1 414 ? 8.326 -29.072 -9.927 1.00 72.56 414 ARG A C 1
ATOM 3110 O O . ARG A 1 414 ? 8.309 -29.106 -8.702 1.00 72.56 414 ARG A O 1
ATOM 3117 N N . ALA A 1 415 ? 8.186 -30.163 -10.679 1.00 74.19 415 ALA A N 1
ATOM 3118 C CA . ALA A 1 415 ? 7.930 -31.492 -10.122 1.00 74.19 415 ALA A CA 1
ATOM 3119 C C . ALA A 1 415 ? 9.070 -31.986 -9.214 1.00 74.19 415 ALA A C 1
ATOM 3121 O O . ALA A 1 415 ? 8.830 -32.737 -8.274 1.00 74.19 415 ALA A O 1
ATOM 3122 N N . GLN A 1 416 ? 10.300 -31.538 -9.473 1.00 74.31 416 GLN A N 1
ATOM 3123 C CA . GLN A 1 416 ? 11.482 -31.865 -8.673 1.00 74.31 416 GLN A CA 1
ATOM 3124 C C . GLN A 1 416 ? 11.686 -30.922 -7.474 1.00 74.31 416 GLN A C 1
ATOM 3126 O O . GLN A 1 416 ? 12.654 -31.082 -6.735 1.00 74.31 416 GLN A O 1
ATOM 3131 N N . GLY A 1 417 ? 10.807 -29.929 -7.277 1.00 61.72 417 GLY A N 1
ATOM 3132 C CA . GLY A 1 417 ? 10.973 -28.893 -6.253 1.00 61.72 417 GLY A CA 1
ATOM 3133 C C . GLY A 1 417 ? 12.167 -27.962 -6.503 1.00 61.72 417 GLY A C 1
ATOM 3134 O O . GLY A 1 417 ? 12.637 -27.317 -5.568 1.00 61.72 417 GLY A O 1
ATOM 3135 N N . GLY A 1 418 ? 12.682 -27.911 -7.738 1.00 62.19 418 GLY A N 1
ATOM 3136 C CA . GLY A 1 418 ? 13.844 -27.108 -8.118 1.00 62.19 418 GLY A CA 1
ATOM 3137 C C . GLY A 1 418 ? 13.526 -25.620 -8.315 1.00 62.19 418 GLY A C 1
ATOM 3138 O O . GLY A 1 418 ? 12.372 -25.231 -8.498 1.00 62.19 418 GLY A O 1
ATOM 3139 N N . ASP A 1 419 ? 14.571 -24.781 -8.317 1.00 70.31 419 ASP A N 1
ATOM 3140 C CA . ASP A 1 419 ? 14.460 -23.344 -8.615 1.00 70.31 419 ASP A CA 1
ATOM 3141 C C . ASP A 1 419 ? 14.116 -23.148 -10.105 1.00 70.31 419 ASP A C 1
ATOM 3143 O O . ASP A 1 419 ? 14.984 -23.203 -10.982 1.00 70.31 419 ASP A O 1
ATOM 3147 N N . VAL A 1 420 ? 12.837 -22.907 -10.408 1.00 73.81 420 VAL A N 1
ATOM 3148 C CA . VAL A 1 420 ? 12.341 -22.670 -11.777 1.00 73.81 420 VAL A CA 1
ATOM 3149 C C . VAL A 1 420 ? 13.030 -21.456 -12.418 1.00 73.81 420 VAL A C 1
ATOM 3151 O O . VAL A 1 420 ? 13.192 -21.414 -13.637 1.00 73.81 420 VAL A O 1
ATOM 3154 N N . ARG A 1 421 ? 13.528 -20.499 -11.624 1.00 76.44 421 ARG A N 1
ATOM 3155 C CA . ARG A 1 421 ? 14.318 -19.367 -12.122 1.00 76.44 421 ARG A CA 1
ATOM 3156 C C . ARG A 1 421 ? 15.689 -19.810 -12.623 1.00 76.44 421 ARG A C 1
ATOM 3158 O O . ARG A 1 421 ? 16.170 -19.254 -13.601 1.00 76.44 421 ARG A O 1
ATOM 3165 N N . ALA A 1 422 ? 16.325 -20.793 -11.987 1.00 79.44 422 ALA A N 1
ATOM 3166 C CA . ALA A 1 422 ? 17.589 -21.341 -12.482 1.00 79.44 422 ALA A CA 1
ATOM 3167 C C . ALA A 1 422 ? 17.385 -22.039 -13.836 1.00 79.44 422 ALA A C 1
ATOM 3169 O O . ALA A 1 422 ? 18.174 -21.839 -14.759 1.00 79.44 422 ALA A O 1
ATOM 3170 N N . ALA A 1 423 ? 16.277 -22.772 -13.986 1.00 83.88 423 ALA A N 1
ATOM 3171 C CA . ALA A 1 423 ? 15.879 -23.340 -15.273 1.00 83.88 423 ALA A CA 1
ATOM 3172 C C . ALA A 1 423 ? 15.576 -22.245 -16.315 1.00 83.88 423 ALA A C 1
ATOM 3174 O O . ALA A 1 423 ? 15.972 -22.372 -17.473 1.00 83.88 423 ALA A O 1
ATOM 3175 N N . LEU A 1 424 ? 14.927 -21.147 -15.906 1.00 85.56 424 LEU A N 1
ATOM 3176 C CA . LEU A 1 424 ? 14.683 -19.997 -16.776 1.00 85.56 424 LEU A CA 1
ATOM 3177 C C . LEU A 1 424 ? 15.993 -19.325 -17.205 1.00 85.56 424 LEU A C 1
ATOM 3179 O O . LEU A 1 424 ? 16.179 -19.099 -18.392 1.00 85.56 424 LEU A O 1
ATOM 3183 N N . ALA A 1 425 ? 16.918 -19.057 -16.279 1.00 86.62 425 ALA A N 1
ATOM 3184 C CA . ALA A 1 425 ? 18.221 -18.450 -16.563 1.00 86.62 425 ALA A CA 1
ATOM 3185 C C . ALA A 1 425 ? 18.991 -19.228 -17.641 1.00 86.62 425 ALA A C 1
ATOM 3187 O O . ALA A 1 425 ? 19.541 -18.632 -18.562 1.00 86.62 425 ALA A O 1
ATOM 3188 N N . GLN A 1 426 ? 18.964 -20.563 -17.564 1.00 88.06 426 GLN A N 1
ATOM 3189 C CA . GLN A 1 426 ? 19.570 -21.443 -18.567 1.00 88.06 426 GLN A CA 1
ATOM 3190 C C . GLN A 1 426 ? 18.827 -21.417 -19.912 1.00 88.06 426 GLN A C 1
ATOM 3192 O O . GLN A 1 426 ? 19.445 -21.582 -20.962 1.00 88.06 426 GLN A O 1
ATOM 3197 N N . ALA A 1 427 ? 17.509 -21.208 -19.898 1.00 90.50 427 ALA A N 1
ATOM 3198 C CA . ALA A 1 427 ? 16.692 -21.138 -21.104 1.00 90.50 427 ALA A CA 1
ATOM 3199 C C . ALA A 1 427 ? 16.767 -19.772 -21.810 1.00 90.50 427 ALA A C 1
ATOM 3201 O O . ALA A 1 427 ? 16.602 -19.725 -23.028 1.00 90.50 427 ALA A O 1
ATOM 3202 N N . VAL A 1 428 ? 17.035 -18.675 -21.087 1.00 91.94 428 VAL A N 1
ATOM 3203 C CA . VAL A 1 428 ? 17.003 -17.291 -21.606 1.00 91.94 428 VAL A CA 1
ATOM 3204 C C . VAL A 1 428 ? 17.741 -17.117 -22.941 1.00 91.94 428 VAL A C 1
ATOM 3206 O O . VAL A 1 428 ? 17.113 -16.578 -23.849 1.00 91.94 428 VAL A O 1
ATOM 3209 N N . PRO A 1 429 ? 18.990 -17.589 -23.144 1.00 93.56 429 PRO A N 1
ATOM 3210 C CA . PRO A 1 429 ? 19.669 -17.449 -24.436 1.00 93.56 429 PRO A CA 1
ATOM 3211 C C . PRO A 1 429 ? 18.864 -18.006 -25.616 1.00 93.56 429 PRO A C 1
ATOM 3213 O O . PRO A 1 429 ? 18.737 -17.358 -26.653 1.00 93.56 429 PRO A O 1
ATOM 3216 N N . ARG A 1 430 ? 18.259 -19.185 -25.434 1.00 93.81 430 ARG A N 1
ATOM 3217 C CA . ARG A 1 430 ? 17.411 -19.823 -26.443 1.00 93.81 430 ARG A CA 1
ATOM 3218 C C . ARG A 1 430 ? 16.098 -19.062 -26.633 1.00 93.81 430 ARG A C 1
ATOM 3220 O O . ARG A 1 430 ? 15.678 -18.863 -27.766 1.00 93.81 430 ARG A O 1
ATOM 3227 N N . LEU A 1 431 ? 15.467 -18.616 -25.548 1.00 92.69 431 LEU A N 1
ATOM 3228 C CA . LEU A 1 431 ? 14.202 -17.874 -25.610 1.00 92.69 431 LEU A CA 1
ATOM 3229 C C . LEU A 1 431 ? 14.370 -16.507 -26.296 1.00 92.69 431 LEU A C 1
ATOM 3231 O O . LEU A 1 431 ? 13.478 -16.074 -27.017 1.00 92.69 431 LEU A O 1
ATOM 3235 N N . LEU A 1 432 ? 15.519 -15.845 -26.109 1.00 94.19 432 LEU A N 1
ATOM 3236 C CA . LEU A 1 432 ? 15.881 -14.620 -26.831 1.00 94.19 432 LEU A CA 1
ATOM 3237 C C . LEU A 1 432 ? 16.048 -14.887 -28.333 1.00 94.19 432 LEU A C 1
ATOM 3239 O O . LEU A 1 432 ? 15.568 -14.115 -29.158 1.00 94.19 432 LEU A O 1
ATOM 3243 N N . GLN A 1 433 ? 16.684 -15.999 -28.703 1.00 93.62 433 GLN A N 1
ATOM 3244 C CA . GLN A 1 433 ? 16.808 -16.387 -30.107 1.00 93.62 433 GLN A CA 1
ATOM 3245 C C . GLN A 1 433 ? 15.436 -16.686 -30.738 1.00 93.62 433 GLN A C 1
ATOM 3247 O O . GLN A 1 433 ? 15.145 -16.206 -31.832 1.00 93.62 433 GLN A O 1
ATOM 3252 N N . GLU A 1 434 ? 14.581 -17.443 -30.046 1.00 92.19 434 GLU A N 1
ATOM 3253 C CA . GLU A 1 434 ? 13.226 -17.788 -30.503 1.00 92.19 434 GLU A CA 1
ATOM 3254 C C . GLU A 1 434 ? 12.308 -16.560 -30.613 1.00 92.19 434 GLU A C 1
ATOM 3256 O O . GLU A 1 434 ? 11.429 -16.527 -31.474 1.00 92.19 434 GLU A O 1
ATOM 3261 N N . SER A 1 435 ? 12.523 -15.533 -29.784 1.00 90.06 435 SER A N 1
ATOM 3262 C CA . SER A 1 435 ? 11.776 -14.273 -29.849 1.00 90.06 435 SER A CA 1
ATOM 3263 C C . SER A 1 435 ? 12.294 -13.298 -30.914 1.00 90.06 435 SER A C 1
ATOM 3265 O O . SER A 1 435 ? 11.679 -12.252 -31.129 1.00 90.06 435 SER A O 1
ATOM 3267 N N . GLY A 1 436 ? 13.396 -13.627 -31.599 1.00 93.50 436 GLY A N 1
ATOM 3268 C CA . GLY A 1 436 ? 14.023 -12.753 -32.590 1.00 93.50 436 GLY A CA 1
ATOM 3269 C C . GLY A 1 436 ? 14.697 -11.526 -31.972 1.00 93.50 436 GLY A C 1
ATOM 3270 O O . GLY A 1 436 ? 14.698 -10.464 -32.588 1.00 93.50 436 GLY A O 1
ATOM 3271 N N . PHE A 1 437 ? 15.224 -11.651 -30.751 1.00 94.62 437 PHE A N 1
ATOM 3272 C CA . PHE A 1 437 ? 15.919 -10.574 -30.050 1.00 94.62 437 PHE A CA 1
ATOM 3273 C C . PHE A 1 437 ? 17.171 -10.107 -30.806 1.00 94.62 437 PHE A C 1
ATOM 3275 O O . PHE A 1 437 ? 18.102 -10.884 -31.023 1.00 94.62 437 PHE A O 1
ATOM 3282 N N . ASP A 1 438 ? 17.218 -8.817 -31.136 1.00 94.31 438 ASP A N 1
ATOM 3283 C CA . ASP A 1 438 ? 18.386 -8.152 -31.716 1.00 94.31 438 ASP A CA 1
ATOM 3284 C C . ASP A 1 438 ? 19.090 -7.249 -30.675 1.00 94.31 438 ASP A C 1
ATOM 3286 O O . ASP A 1 438 ? 18.544 -6.205 -30.291 1.00 94.31 438 ASP A O 1
ATOM 3290 N N . PRO A 1 439 ? 20.308 -7.599 -30.210 1.00 92.69 439 PRO A N 1
ATOM 3291 C CA . PRO A 1 439 ? 21.050 -6.783 -29.252 1.00 92.69 439 PRO A CA 1
ATOM 3292 C C . PRO A 1 439 ? 21.502 -5.430 -29.830 1.00 92.69 439 PRO A C 1
ATOM 3294 O O . PRO A 1 439 ? 21.712 -4.487 -29.061 1.00 92.69 439 PRO A O 1
ATOM 3297 N N . ALA A 1 440 ? 21.619 -5.281 -31.156 1.00 91.19 440 ALA A N 1
ATOM 3298 C CA . ALA A 1 440 ? 22.095 -4.044 -31.775 1.00 91.19 440 ALA A CA 1
ATOM 3299 C C . ALA A 1 440 ? 21.163 -2.849 -31.533 1.00 91.19 440 ALA A C 1
ATOM 3301 O O . ALA A 1 440 ? 21.628 -1.711 -31.437 1.00 91.19 440 ALA A O 1
ATOM 3302 N N . VAL A 1 441 ? 19.871 -3.121 -31.327 1.00 90.75 441 VAL A N 1
ATOM 3303 C CA . VAL A 1 441 ? 18.834 -2.133 -30.987 1.00 90.75 441 VAL A CA 1
ATOM 3304 C C . VAL A 1 441 ? 19.196 -1.305 -29.748 1.00 90.75 441 VAL A C 1
ATOM 3306 O O . VAL A 1 441 ? 18.829 -0.134 -29.655 1.00 90.75 441 VAL A O 1
ATOM 3309 N N . TYR A 1 442 ? 19.939 -1.888 -28.804 1.00 90.88 442 TYR A N 1
ATOM 3310 C CA . TYR A 1 442 ? 20.219 -1.282 -27.500 1.00 90.88 442 TYR A CA 1
ATOM 3311 C C . TYR A 1 442 ? 21.606 -0.640 -27.404 1.00 90.88 442 TYR A C 1
ATOM 3313 O O . TYR A 1 442 ? 21.846 0.171 -26.510 1.00 90.88 442 TYR A O 1
ATOM 3321 N N . ALA A 1 443 ? 22.523 -0.971 -28.317 1.00 88.56 443 ALA A N 1
ATOM 3322 C CA . ALA A 1 443 ? 23.937 -0.611 -28.206 1.00 88.56 443 ALA A CA 1
ATOM 3323 C C . ALA A 1 443 ? 24.182 0.907 -28.138 1.00 88.56 443 ALA A C 1
ATOM 3325 O O . ALA A 1 443 ? 25.099 1.354 -27.449 1.00 88.56 443 ALA A O 1
ATOM 3326 N N . ALA A 1 444 ? 23.341 1.714 -28.797 1.00 86.00 444 ALA A N 1
ATOM 3327 C CA . ALA A 1 444 ? 23.460 3.173 -28.780 1.00 86.00 444 ALA A CA 1
ATOM 3328 C C . ALA A 1 444 ? 23.296 3.763 -27.369 1.00 86.00 444 ALA A C 1
ATOM 3330 O O . ALA A 1 444 ? 23.927 4.768 -27.045 1.00 86.00 444 ALA A O 1
ATOM 3331 N N . SER A 1 445 ? 22.513 3.120 -26.496 1.00 85.88 445 SER A N 1
ATOM 3332 C CA . SER A 1 445 ? 22.286 3.610 -25.134 1.00 85.88 445 SER A CA 1
ATOM 3333 C C . SER A 1 445 ? 23.537 3.530 -24.247 1.00 85.88 445 SER A C 1
ATOM 3335 O O . SER A 1 445 ? 23.634 4.275 -23.276 1.00 85.88 445 SER A O 1
ATOM 3337 N N . ALA A 1 446 ? 24.529 2.702 -24.598 1.00 85.00 446 ALA A N 1
ATOM 3338 C CA . ALA A 1 446 ? 25.817 2.652 -23.900 1.00 85.00 446 ALA A CA 1
ATOM 3339 C C . ALA A 1 446 ? 26.671 3.916 -24.105 1.00 85.00 446 ALA A C 1
ATOM 3341 O O . ALA A 1 446 ? 27.567 4.198 -23.311 1.00 85.00 446 ALA A O 1
ATOM 3342 N N . LEU A 1 447 ? 26.404 4.674 -25.173 1.00 82.00 447 LEU A N 1
ATOM 3343 C CA . LEU A 1 447 ? 27.173 5.864 -25.545 1.00 82.00 447 LEU A CA 1
ATOM 3344 C C . LEU A 1 447 ? 26.700 7.134 -24.819 1.00 82.00 447 LEU A C 1
ATOM 3346 O O . LEU A 1 447 ? 27.317 8.187 -24.967 1.00 82.00 447 LEU A O 1
ATOM 3350 N N . GLY A 1 448 ? 25.625 7.046 -24.029 1.00 74.44 448 GLY A N 1
ATOM 3351 C CA . GLY A 1 448 ? 25.123 8.158 -23.225 1.00 74.44 448 GLY A CA 1
ATOM 3352 C C . GLY A 1 448 ? 26.073 8.571 -22.092 1.00 74.44 448 GLY A C 1
ATOM 3353 O O . GLY A 1 448 ? 27.046 7.886 -21.768 1.00 74.44 448 GLY A O 1
ATOM 3354 N N . ALA A 1 449 ? 25.757 9.689 -21.430 1.00 70.94 449 ALA A N 1
ATOM 3355 C CA . ALA A 1 449 ? 26.570 10.257 -20.346 1.00 70.94 449 ALA A CA 1
ATOM 3356 C C . ALA A 1 449 ? 26.915 9.230 -19.242 1.00 70.94 449 ALA A C 1
ATOM 3358 O O . ALA A 1 449 ? 28.065 9.140 -18.794 1.00 70.94 449 ALA A O 1
ATOM 3359 N N . SER A 1 450 ? 25.944 8.388 -18.879 1.00 70.12 450 SER A N 1
ATOM 3360 C CA . SER A 1 450 ? 26.070 7.353 -17.847 1.00 70.12 450 SER A CA 1
ATOM 3361 C C . SER A 1 450 ? 26.943 6.154 -18.244 1.00 70.12 450 SER A C 1
ATOM 3363 O O . SER A 1 450 ? 27.252 5.336 -17.384 1.00 70.12 450 SER A O 1
ATOM 3365 N N . GLY A 1 451 ? 27.349 6.023 -19.515 1.00 77.56 451 GLY A N 1
ATOM 3366 C CA . GLY A 1 451 ? 28.161 4.894 -20.005 1.00 77.56 451 GLY A CA 1
ATOM 3367 C C . GLY A 1 451 ? 27.425 3.555 -20.096 1.00 77.56 451 GLY A C 1
ATOM 3368 O O . GLY A 1 451 ? 28.035 2.532 -20.416 1.00 77.56 451 GLY A O 1
ATOM 3369 N N . HIS A 1 452 ? 26.123 3.564 -19.813 1.00 86.25 452 HIS A N 1
ATOM 3370 C CA . HIS A 1 452 ? 25.229 2.427 -19.914 1.00 86.25 452 HIS A CA 1
ATOM 3371 C C . HIS A 1 452 ? 23.789 2.894 -20.164 1.00 86.25 452 HIS A C 1
ATOM 3373 O O . HIS A 1 452 ? 23.434 4.036 -19.864 1.00 86.25 452 HIS A O 1
ATOM 3379 N N . GLY A 1 453 ? 22.953 1.986 -20.662 1.00 86.31 453 GLY A N 1
ATOM 3380 C CA . GLY A 1 453 ? 21.515 2.171 -20.774 1.00 86.31 453 GLY A CA 1
ATOM 3381 C C . GLY A 1 453 ? 20.764 0.872 -20.524 1.00 86.31 453 GLY A C 1
ATOM 3382 O O . GLY A 1 453 ? 21.072 -0.156 -21.127 1.00 86.31 453 GLY A O 1
ATOM 3383 N N . ARG A 1 454 ? 19.786 0.936 -19.622 1.00 86.00 454 ARG A N 1
ATOM 3384 C CA . ARG A 1 454 ? 18.929 -0.178 -19.204 1.00 86.00 454 ARG A CA 1
ATOM 3385 C C . ARG A 1 454 ? 17.590 -0.109 -19.930 1.00 86.00 454 ARG A C 1
ATOM 3387 O O . ARG A 1 454 ? 17.049 0.980 -20.078 1.00 86.00 454 ARG A O 1
ATOM 3394 N N . HIS A 1 455 ? 17.045 -1.258 -20.314 1.00 84.44 455 HIS A N 1
ATOM 3395 C CA . HIS A 1 455 ? 15.706 -1.420 -20.893 1.00 84.44 455 HIS A CA 1
ATOM 3396 C C . HIS A 1 455 ? 15.060 -2.677 -20.303 1.00 84.44 455 HIS A C 1
ATOM 3398 O O . HIS A 1 455 ? 15.763 -3.634 -19.965 1.00 84.44 455 HIS A O 1
ATOM 3404 N N . LEU A 1 456 ? 13.738 -2.714 -20.158 1.00 80.69 456 LEU A N 1
ATOM 3405 C CA . LEU A 1 456 ? 13.050 -3.830 -19.499 1.00 80.69 456 LEU A CA 1
ATOM 3406 C C . LEU A 1 456 ? 12.416 -4.770 -20.537 1.00 80.69 456 LEU A C 1
ATOM 3408 O O . LEU A 1 456 ? 11.465 -4.424 -21.225 1.00 80.69 456 LEU A O 1
ATOM 3412 N N . LEU A 1 457 ? 12.888 -6.011 -20.646 1.00 80.44 457 LEU A N 1
ATOM 3413 C CA . LEU A 1 457 ? 12.335 -6.986 -21.594 1.00 80.44 457 LEU A CA 1
ATOM 3414 C C . LEU A 1 457 ? 11.098 -7.695 -21.032 1.00 80.44 457 LEU A C 1
ATOM 3416 O O . LEU A 1 457 ? 10.048 -7.716 -21.670 1.00 80.44 457 LEU A O 1
ATOM 3420 N N . HIS A 1 458 ? 11.202 -8.227 -19.816 1.00 77.38 458 HIS A N 1
ATOM 3421 C CA . HIS A 1 458 ? 10.135 -8.979 -19.155 1.00 77.38 458 HIS A CA 1
ATOM 3422 C C . HIS A 1 458 ? 10.097 -8.678 -17.656 1.00 77.38 458 HIS A C 1
ATOM 3424 O O . HIS A 1 458 ? 11.111 -8.314 -17.071 1.00 77.38 458 HIS A O 1
ATOM 3430 N N . SER A 1 459 ? 8.947 -8.860 -17.017 1.00 70.06 459 SER A N 1
ATOM 3431 C CA . SER A 1 459 ? 8.849 -8.963 -15.565 1.00 70.06 459 SER A CA 1
ATOM 3432 C C . SER A 1 459 ? 7.605 -9.752 -15.159 1.00 70.06 459 SER A C 1
ATOM 3434 O O . SER A 1 459 ? 6.555 -9.678 -15.790 1.00 70.06 459 SER A O 1
ATOM 3436 N N . GLU A 1 460 ? 7.744 -10.543 -14.110 1.00 63.56 460 GLU A N 1
ATOM 3437 C CA . GLU A 1 460 ? 6.682 -11.302 -13.483 1.00 63.56 460 GLU A CA 1
ATOM 3438 C C . GLU A 1 460 ? 6.520 -10.824 -12.046 1.00 63.56 460 GLU A C 1
ATOM 3440 O O . GLU A 1 460 ? 7.500 -10.757 -11.300 1.00 63.56 460 GLU A O 1
ATOM 3445 N N . SER A 1 461 ? 5.284 -10.504 -11.672 1.00 51.38 461 SER A N 1
ATOM 3446 C CA . SER A 1 461 ? 4.955 -9.957 -10.359 1.00 51.38 461 SER A CA 1
ATOM 3447 C C . SER A 1 461 ? 3.936 -10.797 -9.582 1.00 51.38 461 SER A C 1
ATOM 3449 O O . SER A 1 461 ? 3.636 -10.476 -8.432 1.00 51.38 461 SER A O 1
ATOM 3451 N N . ASP A 1 462 ? 3.388 -11.868 -10.168 1.00 50.88 462 ASP A N 1
ATOM 3452 C CA . ASP A 1 462 ? 2.452 -12.734 -9.454 1.00 50.88 462 ASP A CA 1
ATOM 3453 C C . ASP A 1 462 ? 3.218 -13.732 -8.575 1.00 50.88 462 ASP A C 1
ATOM 3455 O O . ASP A 1 462 ? 3.893 -14.639 -9.066 1.00 50.88 462 AS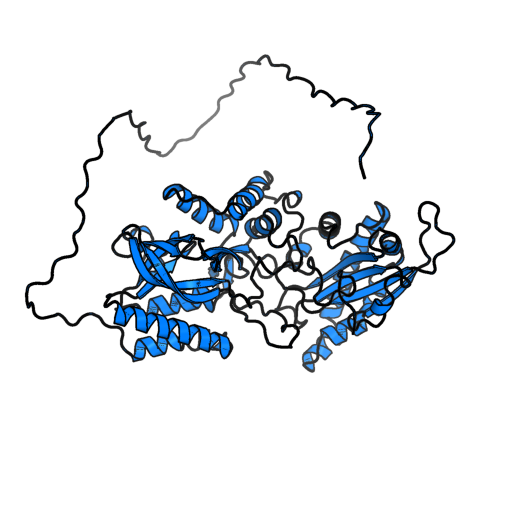P A O 1
ATOM 3459 N N . ALA A 1 463 ? 3.081 -13.602 -7.253 1.00 46.56 463 ALA A N 1
ATOM 3460 C CA . ALA A 1 463 ? 3.613 -14.565 -6.285 1.00 46.56 463 ALA A CA 1
ATOM 3461 C C . ALA A 1 463 ? 2.964 -15.960 -6.408 1.00 46.56 463 ALA A C 1
ATOM 3463 O O . ALA A 1 463 ? 3.494 -16.934 -5.874 1.00 46.56 463 ALA A O 1
ATOM 3464 N N . ARG A 1 464 ? 1.826 -16.058 -7.112 1.00 43.78 464 ARG A N 1
ATOM 3465 C CA . ARG A 1 464 ? 1.160 -17.312 -7.495 1.00 43.78 464 ARG A CA 1
ATOM 3466 C C . ARG A 1 464 ? 1.571 -17.794 -8.883 1.00 43.78 464 ARG A C 1
ATOM 3468 O O . ARG A 1 464 ? 1.114 -18.855 -9.297 1.00 43.78 464 ARG A O 1
ATOM 3475 N N . SER A 1 465 ? 2.408 -17.046 -9.608 1.00 47.62 465 SER A N 1
ATOM 3476 C CA . SER A 1 465 ? 3.074 -17.610 -10.777 1.00 47.62 465 SER A CA 1
ATOM 3477 C C . SER A 1 465 ? 3.938 -18.776 -10.307 1.00 47.62 465 SER A C 1
ATOM 3479 O O . SER A 1 465 ? 4.618 -18.705 -9.280 1.00 47.62 465 SER A O 1
ATOM 3481 N N . ASP A 1 466 ? 3.940 -19.866 -11.068 1.00 51.06 466 ASP A N 1
ATOM 3482 C CA . ASP A 1 466 ? 4.689 -21.080 -10.732 1.00 51.06 466 ASP A CA 1
ATOM 3483 C C . ASP A 1 466 ? 6.229 -20.896 -10.778 1.00 51.06 466 ASP A C 1
ATOM 3485 O O . ASP A 1 466 ? 6.968 -21.875 -10.900 1.00 51.06 466 ASP A O 1
ATOM 3489 N N . LEU A 1 467 ? 6.721 -19.650 -10.763 1.00 48.59 467 LEU A N 1
ATOM 3490 C CA . LEU A 1 467 ? 8.124 -19.243 -10.853 1.00 48.59 467 LEU A CA 1
ATOM 3491 C C . LEU A 1 467 ? 8.779 -18.956 -9.489 1.00 48.59 467 LEU A C 1
ATOM 3493 O O . LEU A 1 467 ? 9.909 -18.481 -9.457 1.00 48.59 467 LEU A O 1
ATOM 3497 N N . GLN A 1 468 ? 8.119 -19.285 -8.370 1.00 47.34 468 GLN A N 1
ATOM 3498 C CA . GLN A 1 468 ? 8.635 -19.132 -6.992 1.00 47.34 468 GLN A CA 1
ATOM 3499 C C . GLN A 1 468 ? 9.147 -17.720 -6.633 1.00 47.34 468 GLN A C 1
ATOM 3501 O O . GLN A 1 468 ? 9.879 -17.550 -5.657 1.00 47.34 468 GLN A O 1
ATOM 3506 N N . GLY A 1 469 ? 8.763 -16.687 -7.382 1.00 52.94 469 GLY A N 1
ATOM 3507 C CA . GLY A 1 469 ? 9.176 -15.328 -7.083 1.00 52.94 469 GLY A CA 1
ATOM 3508 C C . GLY A 1 469 ? 9.051 -14.373 -8.255 1.00 52.94 469 GLY A C 1
ATOM 3509 O O . GLY A 1 469 ? 8.821 -14.743 -9.402 1.00 52.94 469 GLY A O 1
ATOM 3510 N N . LEU A 1 470 ? 9.225 -13.115 -7.892 1.00 59.81 470 LEU A N 1
ATOM 3511 C CA . LEU A 1 470 ? 9.128 -11.942 -8.731 1.00 59.81 470 LEU A CA 1
ATOM 3512 C C . LEU A 1 470 ? 10.441 -11.825 -9.513 1.00 59.81 470 LEU A C 1
ATOM 3514 O O . LEU A 1 470 ? 11.517 -11.805 -8.904 1.00 59.81 470 LEU A O 1
ATOM 3518 N N . CYS A 1 471 ? 10.383 -11.815 -10.842 1.00 67.19 471 CYS A N 1
ATOM 3519 C CA . CYS A 1 471 ? 11.584 -11.752 -11.675 1.00 67.19 471 CYS A CA 1
ATOM 3520 C C . CYS A 1 471 ? 11.458 -10.684 -12.755 1.00 67.19 471 CYS A C 1
ATOM 3522 O O . CYS A 1 471 ? 10.367 -10.421 -13.249 1.00 67.19 471 CYS A O 1
ATOM 3524 N N . ALA A 1 472 ? 12.569 -10.055 -13.127 1.00 75.50 472 ALA A N 1
ATOM 3525 C CA . ALA A 1 472 ? 12.638 -9.145 -14.266 1.00 75.50 472 ALA A CA 1
ATOM 3526 C C . ALA A 1 472 ? 13.764 -9.580 -15.200 1.00 75.50 472 ALA A C 1
ATOM 3528 O O . ALA A 1 472 ? 14.864 -9.879 -14.742 1.00 75.50 472 ALA A O 1
ATOM 3529 N N . LEU A 1 473 ? 13.491 -9.587 -16.504 1.00 81.94 473 LEU A N 1
ATOM 3530 C CA . LEU A 1 473 ? 14.514 -9.625 -17.538 1.00 81.94 473 LEU A CA 1
ATOM 3531 C C . LEU A 1 473 ? 14.790 -8.198 -17.989 1.00 81.94 473 LEU A C 1
ATOM 3533 O O . LEU A 1 473 ? 13.928 -7.565 -18.599 1.00 81.94 473 LEU A O 1
ATOM 3537 N N . GLN A 1 474 ? 15.987 -7.704 -17.705 1.00 84.94 474 GLN A N 1
ATOM 3538 C CA . GLN A 1 474 ? 16.453 -6.392 -18.142 1.00 84.94 474 GLN A CA 1
ATOM 3539 C C . GLN A 1 474 ? 17.595 -6.568 -19.133 1.00 84.94 474 GLN A C 1
ATOM 3541 O O . GLN A 1 474 ? 18.461 -7.417 -18.944 1.00 84.94 474 GLN A O 1
ATOM 3546 N N . VAL A 1 475 ? 17.605 -5.765 -20.190 1.00 89.81 475 VAL A N 1
ATOM 3547 C CA . VAL A 1 475 ? 18.754 -5.638 -21.083 1.00 89.81 475 VAL A CA 1
ATOM 3548 C C . VAL A 1 475 ? 19.517 -4.379 -20.713 1.00 89.81 475 VAL A C 1
ATOM 3550 O O . VAL A 1 475 ? 18.928 -3.313 -20.541 1.00 89.81 475 VAL A O 1
ATOM 3553 N N . VAL A 1 476 ? 20.832 -4.492 -20.587 1.00 90.12 476 VAL A N 1
ATOM 3554 C CA . VAL A 1 476 ? 21.706 -3.353 -20.329 1.00 90.12 476 VAL A CA 1
ATOM 3555 C C . VAL A 1 476 ? 22.795 -3.319 -21.383 1.00 90.12 476 VAL A C 1
ATOM 3557 O O . VAL A 1 476 ? 23.565 -4.268 -21.525 1.00 90.12 476 VAL A O 1
ATOM 3560 N N . ALA A 1 477 ? 22.851 -2.216 -22.121 1.00 90.81 477 ALA A N 1
ATOM 3561 C CA . ALA A 1 477 ? 23.959 -1.897 -23.005 1.00 90.81 477 ALA A CA 1
ATOM 3562 C C . ALA A 1 477 ? 24.973 -1.053 -22.234 1.00 90.81 477 ALA A C 1
ATOM 3564 O O . ALA A 1 477 ? 24.578 -0.066 -21.618 1.00 90.81 477 ALA A O 1
ATOM 3565 N N . PHE A 1 478 ? 26.254 -1.403 -22.253 1.00 89.38 478 PHE A N 1
ATOM 3566 C CA . PHE A 1 478 ? 27.293 -0.672 -21.527 1.00 89.38 478 PHE A CA 1
ATOM 3567 C C . PHE A 1 478 ? 28.656 -0.757 -22.210 1.00 89.38 478 PHE A C 1
ATOM 3569 O O . PHE A 1 478 ? 28.945 -1.689 -22.963 1.00 89.38 478 PHE A O 1
ATOM 3576 N N . ASP A 1 479 ? 29.504 0.233 -21.934 1.00 85.88 479 ASP A N 1
ATOM 3577 C CA . ASP A 1 479 ? 30.906 0.196 -22.342 1.00 85.88 479 ASP A CA 1
ATOM 3578 C C . ASP A 1 479 ? 31.711 -0.681 -21.359 1.00 85.88 479 ASP A C 1
ATOM 3580 O O . ASP A 1 479 ? 31.851 -0.300 -20.187 1.00 85.88 479 ASP A O 1
ATOM 3584 N N . PRO A 1 480 ? 32.259 -1.834 -21.790 1.00 82.88 480 PRO A N 1
ATOM 3585 C CA . PRO A 1 480 ? 33.010 -2.724 -20.906 1.00 82.88 480 PRO A CA 1
ATOM 3586 C C . PRO A 1 480 ? 34.279 -2.071 -20.342 1.00 82.88 480 PRO A C 1
ATOM 3588 O O . PRO A 1 480 ? 34.725 -2.459 -19.266 1.00 82.88 480 PRO A O 1
ATOM 3591 N N . ALA A 1 481 ? 34.834 -1.041 -20.995 1.00 80.50 481 ALA A N 1
ATOM 3592 C CA . ALA A 1 481 ? 35.966 -0.289 -20.454 1.00 80.50 481 ALA A CA 1
ATOM 3593 C C . ALA A 1 481 ? 35.570 0.583 -19.248 1.00 80.50 481 ALA A C 1
ATOM 3595 O O . ALA A 1 481 ? 36.394 0.836 -18.371 1.00 80.50 481 ALA A O 1
ATOM 3596 N N . ARG A 1 482 ? 34.308 1.034 -19.184 1.00 78.94 482 ARG A N 1
ATOM 3597 C CA . ARG A 1 482 ? 33.765 1.831 -18.068 1.00 78.94 482 ARG A CA 1
ATOM 3598 C C . ARG A 1 482 ? 33.134 0.962 -16.981 1.00 78.94 482 ARG A C 1
ATOM 3600 O O . ARG A 1 482 ? 33.114 1.369 -15.823 1.00 78.94 482 ARG A O 1
ATOM 3607 N N . HIS A 1 483 ? 32.640 -0.222 -17.346 1.00 79.50 483 HIS A N 1
ATOM 3608 C CA . HIS A 1 483 ? 31.916 -1.128 -16.453 1.00 79.50 483 HIS A CA 1
ATOM 3609 C C . HIS A 1 483 ? 32.431 -2.588 -16.521 1.00 79.50 483 HIS A C 1
ATOM 3611 O O . HIS A 1 483 ? 31.644 -3.508 -16.752 1.00 79.50 483 HIS A O 1
ATOM 3617 N N . PRO A 1 484 ? 33.736 -2.849 -16.296 1.00 73.56 484 PRO A N 1
ATOM 3618 C CA . PRO A 1 484 ? 34.323 -4.185 -16.476 1.00 73.56 484 PRO A CA 1
ATOM 3619 C C . PRO A 1 484 ? 33.786 -5.228 -15.483 1.00 73.56 484 PRO A C 1
ATOM 3621 O O . PRO A 1 484 ? 33.698 -6.413 -15.797 1.00 73.56 484 PRO A O 1
ATOM 3624 N N . ALA A 1 485 ? 33.383 -4.788 -14.290 1.00 71.12 485 ALA A N 1
ATOM 3625 C CA . ALA A 1 485 ? 32.914 -5.656 -13.213 1.00 71.12 485 ALA A CA 1
ATOM 3626 C C . ALA A 1 485 ? 31.478 -6.192 -13.414 1.00 71.12 485 ALA A C 1
ATOM 3628 O O . ALA A 1 485 ? 31.002 -6.997 -12.618 1.00 71.12 485 ALA A O 1
ATOM 3629 N N . VAL A 1 486 ? 30.793 -5.778 -14.486 1.00 74.75 486 VAL A N 1
ATOM 3630 C CA . VAL A 1 486 ? 29.425 -6.213 -14.812 1.00 74.75 486 VAL A CA 1
ATOM 3631 C C . VAL A 1 486 ? 29.395 -7.588 -15.488 1.00 74.75 486 VAL A C 1
ATOM 3633 O O . VAL A 1 486 ? 28.469 -8.364 -15.267 1.00 74.75 486 VAL A O 1
ATOM 3636 N N . LEU A 1 487 ? 30.396 -7.910 -16.310 1.00 71.75 487 LEU A N 1
ATOM 3637 C CA . LEU A 1 487 ? 30.459 -9.168 -17.066 1.00 71.75 487 LEU A CA 1
ATOM 3638 C C . LEU A 1 487 ? 30.401 -10.443 -16.198 1.00 71.75 487 LEU A C 1
ATOM 3640 O O . LEU A 1 487 ? 29.689 -11.368 -16.584 1.00 71.75 487 LEU A O 1
ATOM 3644 N N . PRO A 1 488 ? 31.080 -10.528 -15.036 1.00 74.31 488 PRO A N 1
ATOM 3645 C CA . PRO A 1 488 ? 30.990 -11.701 -14.164 1.00 74.31 488 PRO A CA 1
ATOM 3646 C C . PRO A 1 488 ? 29.744 -11.712 -13.257 1.00 74.31 488 PRO A C 1
ATOM 3648 O O . PRO A 1 488 ? 29.674 -12.529 -12.338 1.00 74.31 488 PRO A O 1
ATOM 3651 N N . HIS A 1 489 ? 28.772 -10.813 -13.451 1.00 77.81 489 HIS A N 1
ATOM 3652 C CA . HIS A 1 489 ? 27.633 -10.699 -12.542 1.00 77.81 489 HIS A CA 1
ATOM 3653 C C . HIS A 1 489 ? 26.742 -11.962 -12.582 1.00 77.81 489 HIS A C 1
ATOM 3655 O O . HIS A 1 489 ? 26.303 -12.369 -13.659 1.00 77.81 489 HIS A O 1
ATOM 3661 N N . PRO A 1 490 ? 26.383 -12.555 -11.426 1.00 73.94 490 PRO A N 1
ATOM 3662 C CA . PRO A 1 490 ? 25.703 -13.857 -11.349 1.00 73.94 490 PRO A CA 1
ATOM 3663 C C . PRO A 1 490 ? 24.268 -13.871 -11.902 1.00 73.94 490 PRO A C 1
ATOM 3665 O O . PRO A 1 490 ? 23.671 -14.935 -12.055 1.00 73.94 490 PRO A O 1
ATOM 3668 N N . GLU A 1 491 ? 23.690 -12.700 -12.171 1.00 78.44 491 GLU A N 1
ATOM 3669 C CA . GLU A 1 491 ? 22.361 -12.569 -12.784 1.00 78.44 491 GLU A CA 1
ATOM 3670 C C . GLU A 1 491 ? 22.402 -12.388 -14.308 1.00 78.44 491 GLU A C 1
ATOM 3672 O O . GLU A 1 491 ? 21.347 -12.427 -14.944 1.00 78.44 491 GLU A O 1
ATOM 3677 N N . ALA A 1 492 ? 23.584 -12.206 -14.908 1.00 86.19 492 ALA A N 1
ATOM 3678 C CA . ALA A 1 492 ? 23.726 -12.145 -16.358 1.00 86.19 492 ALA A CA 1
ATOM 3679 C C . ALA A 1 492 ? 23.458 -13.532 -16.961 1.00 86.19 492 ALA A C 1
ATOM 3681 O O . ALA A 1 492 ? 24.157 -14.501 -16.675 1.00 86.19 492 ALA A O 1
ATOM 3682 N N . CYS A 1 493 ? 22.419 -13.629 -17.789 1.00 88.75 493 CYS A N 1
ATOM 3683 C CA . CYS A 1 493 ? 21.975 -14.884 -18.401 1.00 88.75 493 CYS A CA 1
ATOM 3684 C C . CYS A 1 493 ? 22.345 -14.975 -19.885 1.00 88.75 493 CYS A C 1
ATOM 3686 O O . CYS A 1 493 ? 22.435 -16.072 -20.426 1.00 88.75 493 CYS A O 1
ATOM 3688 N N . ALA A 1 494 ? 22.561 -13.836 -20.548 1.00 92.06 494 ALA A N 1
ATOM 3689 C CA . ALA A 1 494 ? 23.075 -13.766 -21.912 1.00 92.06 494 ALA A CA 1
ATOM 3690 C C . ALA A 1 494 ? 23.933 -12.508 -22.080 1.00 92.06 494 ALA A C 1
ATOM 3692 O O . ALA A 1 494 ? 23.611 -11.464 -21.513 1.00 92.06 494 ALA A O 1
ATOM 3693 N N . VAL A 1 495 ? 25.010 -12.599 -22.859 1.00 92.25 495 VAL A N 1
ATOM 3694 C CA . VAL A 1 495 ? 25.924 -11.485 -23.139 1.00 92.25 495 VAL A CA 1
ATOM 3695 C C . VAL A 1 495 ? 26.245 -11.486 -24.627 1.00 92.25 495 VAL A C 1
ATOM 3697 O O . VAL A 1 495 ? 26.569 -12.528 -25.193 1.00 92.25 495 VAL A O 1
ATOM 3700 N N . PHE A 1 496 ? 26.148 -10.317 -25.247 1.00 93.06 496 PHE A N 1
ATOM 3701 C CA . PHE A 1 496 ? 26.381 -10.107 -26.667 1.00 93.06 496 PHE A CA 1
ATOM 3702 C C . PHE A 1 496 ? 27.403 -8.987 -26.852 1.00 93.06 496 PHE A C 1
ATOM 3704 O O . PHE A 1 496 ? 27.282 -7.921 -26.245 1.00 93.06 496 PHE A O 1
ATOM 3711 N N . GLU A 1 497 ? 28.385 -9.211 -27.718 1.00 91.44 497 GLU A N 1
ATOM 3712 C CA . GLU A 1 497 ? 29.254 -8.146 -28.210 1.00 91.44 497 GLU A CA 1
ATOM 3713 C C . GLU A 1 497 ? 28.639 -7.554 -29.472 1.00 91.44 497 GLU A C 1
ATOM 3715 O O . GLU A 1 497 ? 28.370 -8.261 -30.445 1.00 91.44 497 GLU A O 1
ATOM 3720 N N . VAL A 1 498 ? 28.401 -6.247 -29.450 1.00 90.25 498 VAL A N 1
ATOM 3721 C CA . VAL A 1 498 ? 27.833 -5.517 -30.578 1.00 90.25 498 VAL A CA 1
ATOM 3722 C C . VAL A 1 498 ? 28.875 -4.526 -31.094 1.00 90.25 498 VAL A C 1
ATOM 3724 O O . VAL A 1 498 ? 29.506 -3.825 -30.289 1.00 90.25 498 VAL A O 1
ATOM 3727 N N . PRO A 1 499 ? 29.060 -4.418 -32.425 1.00 87.12 499 PRO A N 1
ATOM 3728 C CA . PRO A 1 499 ? 29.863 -3.354 -33.008 1.00 87.12 499 PRO A CA 1
ATOM 3729 C C . PRO A 1 499 ? 29.447 -1.994 -32.453 1.00 87.12 499 PRO A C 1
ATOM 3731 O O . PRO A 1 499 ? 28.258 -1.685 -32.355 1.00 87.12 499 PRO A O 1
ATOM 3734 N N . ARG A 1 500 ? 30.434 -1.181 -32.074 1.00 81.75 500 ARG A N 1
ATOM 3735 C CA . ARG A 1 500 ? 30.175 0.137 -31.498 1.00 81.75 500 ARG A CA 1
ATOM 3736 C C . ARG A 1 500 ? 29.377 0.978 -32.507 1.00 81.75 500 ARG A C 1
ATOM 3738 O O . ARG A 1 500 ? 29.861 1.168 -33.625 1.00 81.75 500 ARG A O 1
ATOM 3745 N N . PRO A 1 501 ? 28.182 1.480 -32.148 1.00 77.69 501 PRO A N 1
ATOM 3746 C CA . PRO A 1 501 ? 27.420 2.350 -33.033 1.00 77.69 501 PRO A CA 1
ATOM 3747 C C . PRO A 1 501 ? 28.229 3.603 -33.369 1.00 77.69 501 PRO A C 1
ATOM 3749 O O . PRO A 1 501 ? 28.970 4.113 -32.525 1.00 77.69 501 PRO A O 1
ATOM 3752 N N . ALA A 1 502 ? 28.082 4.113 -34.590 1.00 69.75 502 ALA A N 1
ATOM 3753 C CA . ALA A 1 502 ? 28.687 5.382 -34.970 1.00 69.75 502 ALA A CA 1
ATOM 3754 C C . ALA A 1 502 ? 28.051 6.511 -34.138 1.00 69.75 502 ALA A C 1
ATOM 3756 O O . ALA A 1 502 ? 26.905 6.884 -34.373 1.00 69.75 502 ALA A O 1
ATOM 3757 N N . GLY A 1 503 ? 28.775 7.007 -33.132 1.00 59.66 503 GLY A N 1
ATOM 3758 C CA . GLY A 1 503 ? 28.410 8.214 -32.386 1.00 59.66 503 GLY A CA 1
ATOM 3759 C C . GLY A 1 503 ? 28.852 9.493 -33.104 1.00 59.66 503 GLY A C 1
ATOM 3760 O O . GLY A 1 503 ? 29.571 9.428 -34.102 1.00 59.66 503 GLY A O 1
ATOM 3761 N N . ASP A 1 504 ? 28.454 10.634 -32.541 1.00 47.50 504 ASP A N 1
ATOM 3762 C CA . ASP A 1 504 ? 28.482 12.038 -33.004 1.00 47.50 504 ASP A CA 1
ATOM 3763 C C . ASP A 1 504 ? 29.868 12.633 -33.384 1.00 47.50 504 ASP A C 1
ATOM 3765 O O . ASP A 1 504 ? 30.128 13.819 -33.194 1.00 47.50 504 ASP A O 1
ATOM 3769 N N . GLY A 1 505 ? 30.790 11.835 -33.928 1.00 48.50 505 GLY A N 1
ATOM 3770 C CA . GLY A 1 505 ? 32.105 12.267 -34.414 1.00 48.50 505 GLY A CA 1
ATOM 3771 C C . GLY A 1 505 ? 33.305 11.765 -33.605 1.00 48.50 505 GLY A C 1
ATOM 3772 O O . GLY A 1 505 ? 34.439 12.039 -33.984 1.00 48.50 505 GLY A O 1
ATOM 3773 N N . THR A 1 506 ? 33.103 10.987 -32.535 1.00 49.41 506 THR A N 1
ATOM 3774 C CA . THR A 1 506 ? 34.187 10.385 -31.720 1.00 49.41 506 THR A CA 1
ATOM 3775 C C . THR A 1 506 ? 34.352 8.873 -31.926 1.00 49.41 506 THR A C 1
ATOM 3777 O O . THR A 1 506 ? 35.079 8.214 -31.183 1.00 49.41 506 THR A O 1
ATOM 3780 N N . ALA A 1 507 ? 33.730 8.312 -32.969 1.00 47.78 507 ALA A N 1
ATOM 3781 C CA . ALA A 1 507 ? 33.646 6.873 -33.255 1.00 47.78 507 ALA A CA 1
ATOM 3782 C C . ALA A 1 507 ? 34.990 6.137 -33.484 1.00 47.78 507 ALA A C 1
ATOM 3784 O O . ALA A 1 507 ? 34.991 4.928 -33.687 1.00 47.78 507 ALA A O 1
ATOM 3785 N N . ALA A 1 508 ? 36.138 6.819 -33.446 1.00 47.25 508 ALA A N 1
ATOM 3786 C CA . ALA A 1 508 ? 37.418 6.254 -33.875 1.00 47.25 508 ALA A CA 1
ATOM 3787 C C . ALA A 1 508 ? 38.290 5.620 -32.767 1.00 47.25 508 ALA A C 1
ATOM 3789 O O . ALA A 1 508 ? 39.368 5.129 -33.089 1.00 47.25 508 ALA A O 1
ATOM 3790 N N . GLN A 1 509 ? 37.896 5.625 -31.483 1.00 53.06 509 GLN A N 1
ATOM 3791 C CA . GLN A 1 509 ? 38.800 5.187 -30.391 1.00 53.06 509 GLN A CA 1
ATOM 3792 C C . GLN A 1 509 ? 38.204 4.222 -29.346 1.00 53.06 509 GLN A C 1
ATOM 3794 O O . GLN A 1 509 ? 38.792 4.038 -28.285 1.00 53.06 509 GLN A O 1
ATOM 3799 N N . GLY A 1 510 ? 37.068 3.574 -29.617 1.00 61.19 510 GLY A N 1
ATOM 3800 C CA . GLY A 1 510 ? 36.420 2.679 -28.648 1.00 61.19 510 GLY A CA 1
ATOM 3801 C C . GLY A 1 510 ? 36.221 1.250 -29.156 1.00 61.19 510 GLY A C 1
ATOM 3802 O O . GLY A 1 510 ? 35.804 1.064 -30.295 1.00 61.19 510 GLY A O 1
ATOM 3803 N N . GLY A 1 511 ? 36.467 0.249 -28.300 1.00 73.56 511 GLY A N 1
ATOM 3804 C CA . GLY A 1 511 ? 36.143 -1.166 -28.554 1.00 73.56 511 GLY A CA 1
ATOM 3805 C C . GLY A 1 511 ? 34.629 -1.452 -28.638 1.00 73.56 511 GLY A C 1
ATOM 3806 O O . GLY A 1 511 ? 33.829 -0.517 -28.502 1.00 73.56 511 GLY A O 1
ATOM 3807 N N . PRO A 1 512 ? 34.217 -2.714 -28.878 1.00 84.69 512 PRO A N 1
ATOM 3808 C CA . PRO A 1 512 ? 32.805 -3.095 -28.989 1.00 84.69 512 PRO A CA 1
ATOM 3809 C C . PRO A 1 512 ? 32.006 -2.763 -27.719 1.00 84.69 512 PRO A C 1
ATOM 3811 O O . PRO A 1 512 ? 32.556 -2.677 -26.620 1.00 84.69 512 PRO A O 1
ATOM 3814 N N . VAL A 1 513 ? 30.696 -2.570 -27.879 1.00 89.56 513 VAL A N 1
ATOM 3815 C CA . VAL A 1 513 ? 29.755 -2.376 -26.765 1.00 89.56 513 VAL A CA 1
ATOM 3816 C C . VAL A 1 513 ? 29.248 -3.739 -26.314 1.00 89.56 513 VAL A C 1
ATOM 3818 O O . VAL A 1 513 ? 28.999 -4.620 -27.137 1.00 89.56 513 VAL A O 1
ATOM 3821 N N . THR A 1 514 ? 29.060 -3.911 -25.009 1.00 91.81 514 THR A N 1
ATOM 3822 C CA . THR A 1 514 ? 28.427 -5.110 -24.464 1.00 91.81 514 THR A CA 1
ATOM 3823 C C . THR A 1 514 ? 26.940 -4.869 -24.260 1.00 91.81 514 THR A C 1
ATOM 3825 O O . THR A 1 514 ? 26.542 -3.859 -23.682 1.00 91.81 514 THR A O 1
ATOM 3828 N N . VAL A 1 515 ? 26.116 -5.817 -24.699 1.00 92.00 515 VAL A N 1
ATOM 3829 C CA . VAL A 1 515 ? 24.687 -5.882 -24.389 1.00 92.00 515 VAL A CA 1
ATOM 3830 C C . VAL A 1 515 ? 24.449 -7.153 -23.590 1.00 92.00 515 VAL A C 1
ATOM 3832 O O . VAL A 1 515 ? 24.617 -8.252 -24.110 1.00 92.00 515 VAL A O 1
ATOM 3835 N N . ALA A 1 516 ? 24.086 -7.019 -22.319 1.00 91.94 516 ALA A N 1
ATOM 3836 C CA . ALA A 1 516 ? 23.823 -8.156 -21.444 1.00 91.94 516 ALA A CA 1
ATOM 3837 C C . ALA A 1 516 ? 22.355 -8.196 -21.021 1.00 91.94 516 ALA A C 1
ATOM 3839 O O . ALA A 1 516 ? 21.737 -7.158 -20.786 1.00 91.94 516 ALA A O 1
ATOM 3840 N N . VAL A 1 517 ? 21.803 -9.403 -20.920 1.00 91.12 517 VAL A N 1
ATOM 3841 C CA . VAL A 1 517 ? 20.458 -9.657 -20.402 1.00 91.12 517 VAL A CA 1
ATOM 3842 C C . VAL A 1 517 ? 20.574 -10.264 -19.014 1.00 91.12 517 VAL A C 1
ATOM 3844 O O . VAL A 1 517 ? 21.188 -11.317 -18.832 1.00 91.12 517 VAL A O 1
ATOM 3847 N N . PHE A 1 518 ? 19.959 -9.601 -18.045 1.00 87.31 518 PHE A N 1
ATOM 3848 C CA . PHE A 1 518 ? 19.967 -9.967 -16.640 1.00 87.31 518 PHE A CA 1
ATOM 3849 C C . PHE A 1 518 ? 18.611 -10.513 -16.227 1.00 87.31 518 PHE A C 1
ATOM 3851 O O . PHE A 1 518 ? 17.590 -9.893 -16.516 1.00 87.31 518 PHE A O 1
ATOM 3858 N N . LEU A 1 519 ? 18.607 -11.641 -15.516 1.00 84.12 519 LEU A N 1
ATOM 3859 C CA . LEU A 1 519 ? 17.433 -12.160 -14.820 1.00 84.12 519 LEU A CA 1
ATOM 3860 C C . LEU A 1 519 ? 17.535 -11.806 -13.337 1.00 84.12 519 LEU A C 1
ATOM 3862 O O . LEU A 1 519 ? 18.090 -12.565 -12.534 1.00 84.12 519 LEU A O 1
ATOM 3866 N N . HIS A 1 520 ? 16.986 -10.649 -12.989 1.00 75.06 520 HIS A N 1
ATOM 3867 C CA . HIS A 1 520 ? 17.046 -10.110 -11.639 1.00 75.06 520 HIS A CA 1
ATOM 3868 C C . HIS A 1 520 ? 16.144 -10.875 -10.672 1.00 75.06 520 HIS A C 1
ATOM 3870 O O . HIS A 1 520 ? 14.999 -11.219 -10.993 1.00 75.06 520 HIS A O 1
ATOM 3876 N N . ARG A 1 521 ? 16.670 -11.115 -9.466 1.00 65.50 521 ARG A N 1
ATOM 3877 C CA . ARG A 1 521 ? 15.891 -11.487 -8.279 1.00 65.50 521 ARG A CA 1
ATOM 3878 C C . ARG A 1 521 ? 15.439 -10.237 -7.535 1.00 65.50 521 ARG A C 1
ATOM 3880 O O . ARG A 1 521 ? 16.007 -9.160 -7.682 1.00 65.50 521 ARG A O 1
ATOM 3887 N N . GLY A 1 522 ? 14.478 -10.407 -6.632 1.00 53.72 522 GLY A N 1
ATOM 3888 C CA . GLY A 1 522 ? 14.297 -9.411 -5.580 1.00 53.72 522 GLY A CA 1
ATOM 3889 C C . GLY A 1 522 ? 13.543 -8.158 -6.001 1.00 53.72 522 GLY A C 1
ATOM 3890 O O . GLY A 1 522 ? 13.452 -7.256 -5.167 1.00 53.72 522 GLY A O 1
ATOM 3891 N N . ILE A 1 523 ? 13.023 -8.110 -7.235 1.00 55.28 523 ILE A N 1
ATOM 3892 C CA . ILE A 1 523 ? 12.043 -7.089 -7.599 1.00 55.28 523 ILE A CA 1
ATOM 3893 C C . ILE A 1 523 ? 10.840 -7.260 -6.676 1.00 55.28 523 ILE A C 1
ATOM 3895 O O . ILE A 1 523 ? 10.536 -8.387 -6.271 1.00 55.28 523 ILE A O 1
ATOM 3899 N N . ASP A 1 524 ? 10.198 -6.181 -6.266 1.00 50.03 524 ASP A N 1
ATOM 3900 C CA . ASP A 1 524 ? 8.972 -6.314 -5.496 1.00 50.03 524 ASP A CA 1
ATOM 3901 C C . ASP A 1 524 ? 7.765 -6.505 -6.424 1.00 50.03 524 ASP A C 1
ATOM 3903 O O . ASP A 1 524 ? 7.713 -6.069 -7.576 1.00 50.03 524 ASP A O 1
ATOM 3907 N N . GLY A 1 525 ? 6.765 -7.237 -5.932 1.00 50.88 525 GLY A N 1
ATOM 3908 C CA . GLY A 1 525 ? 5.607 -7.616 -6.744 1.00 50.88 525 GLY A CA 1
ATOM 3909 C C . GLY A 1 525 ? 4.650 -6.463 -6.954 1.00 50.88 525 GLY A C 1
ATOM 3910 O O . GLY A 1 525 ? 3.613 -6.620 -7.589 1.00 50.88 525 GLY A O 1
ATOM 3911 N N . VAL A 1 526 ? 5.012 -5.309 -6.406 1.00 52.59 526 VAL A N 1
ATOM 3912 C CA . VAL A 1 526 ? 4.228 -4.095 -6.377 1.00 52.59 526 VAL A CA 1
ATOM 3913 C C . VAL A 1 526 ? 4.703 -3.130 -7.464 1.00 52.59 526 VAL A C 1
ATOM 3915 O O . VAL A 1 526 ? 3.873 -2.399 -7.993 1.00 52.59 526 VAL A O 1
ATOM 3918 N N . SER A 1 527 ? 5.979 -3.165 -7.863 1.00 52.88 527 SER A N 1
ATOM 3919 C CA . SER A 1 527 ? 6.530 -2.326 -8.932 1.00 52.88 527 SER A CA 1
ATOM 3920 C C . SER A 1 527 ? 6.867 -3.024 -10.233 1.00 52.88 527 SER A C 1
ATOM 3922 O O . SER A 1 527 ? 6.984 -2.344 -11.255 1.00 52.88 527 SER A O 1
ATOM 3924 N N . GLY A 1 528 ? 6.897 -4.359 -10.244 1.00 55.34 528 GLY A N 1
ATOM 3925 C CA . GLY A 1 528 ? 6.927 -5.122 -11.493 1.00 55.34 528 GLY A CA 1
ATOM 3926 C C . GLY A 1 528 ? 8.190 -4.873 -12.317 1.00 55.34 528 GLY A C 1
ATOM 3927 O O . GLY A 1 528 ? 8.132 -4.837 -13.550 1.00 55.34 528 GLY A O 1
ATOM 3928 N N . GLY A 1 529 ? 9.323 -4.671 -11.640 1.00 57.59 529 GLY A N 1
ATOM 3929 C CA . GLY A 1 529 ? 10.623 -4.499 -12.267 1.00 57.59 529 GLY A CA 1
ATOM 3930 C C . GLY A 1 529 ? 10.893 -3.087 -12.772 1.00 57.59 529 GLY A C 1
ATOM 3931 O O . GLY A 1 529 ? 11.842 -2.939 -13.529 1.00 57.59 529 GLY A O 1
ATOM 3932 N N . LEU A 1 530 ? 10.090 -2.070 -12.429 1.00 55.53 530 LEU A N 1
ATOM 3933 C CA . LEU A 1 530 ? 10.342 -0.663 -12.790 1.00 55.53 530 LEU A CA 1
ATOM 3934 C C . LEU A 1 530 ? 11.320 0.061 -11.844 1.00 55.53 530 LEU A C 1
ATOM 3936 O O . LEU A 1 530 ? 11.734 1.184 -12.127 1.00 55.53 530 LEU A O 1
ATOM 3940 N N . GLU A 1 531 ? 11.705 -0.589 -10.755 1.00 60.09 531 GLU A N 1
ATOM 3941 C CA . GLU A 1 531 ? 12.735 -0.192 -9.808 1.00 60.09 531 GLU A CA 1
ATOM 3942 C C . GLU A 1 531 ? 14.145 -0.612 -10.261 1.00 60.09 531 GLU A C 1
ATOM 3944 O O . GLU A 1 531 ? 14.339 -1.443 -11.159 1.00 60.09 531 GLU A O 1
ATOM 3949 N N . ARG A 1 532 ? 15.172 -0.064 -9.600 1.00 65.69 532 ARG A N 1
ATOM 3950 C CA . ARG A 1 532 ? 16.536 -0.586 -9.750 1.00 65.69 532 ARG A CA 1
ATOM 3951 C C . ARG A 1 532 ? 16.651 -1.935 -9.031 1.00 65.69 532 ARG A C 1
ATOM 3953 O O . ARG A 1 532 ? 16.250 -2.037 -7.870 1.00 65.69 532 ARG A O 1
ATOM 3960 N N . PRO A 1 533 ? 17.235 -2.965 -9.666 1.00 64.81 533 PRO A N 1
ATOM 3961 C CA . PRO A 1 533 ? 17.398 -4.262 -9.025 1.00 64.81 533 PRO A CA 1
ATOM 3962 C C . PRO A 1 533 ? 18.293 -4.149 -7.787 1.00 64.81 533 PRO A C 1
ATOM 3964 O O . PRO A 1 533 ? 19.274 -3.398 -7.757 1.00 64.81 533 PRO A O 1
ATOM 3967 N N . ARG A 1 534 ? 17.991 -4.932 -6.746 1.00 58.72 534 ARG A N 1
ATOM 3968 C CA . ARG A 1 534 ? 18.891 -5.034 -5.591 1.00 58.72 534 ARG A CA 1
ATOM 3969 C C . ARG A 1 534 ? 20.229 -5.587 -6.054 1.00 58.72 534 ARG A C 1
ATOM 3971 O O . ARG A 1 534 ? 20.281 -6.677 -6.605 1.00 58.72 534 ARG A O 1
ATOM 3978 N N . GLY A 1 535 ? 21.310 -4.863 -5.779 1.00 62.41 535 GLY A N 1
ATOM 3979 C CA . GLY A 1 535 ? 22.625 -5.281 -6.261 1.00 62.41 535 GLY A CA 1
ATOM 3980 C C . GLY A 1 535 ? 23.031 -4.676 -7.594 1.00 62.41 535 GLY A C 1
ATOM 3981 O O . GLY A 1 535 ? 24.074 -5.072 -8.093 1.00 62.41 535 GLY A O 1
ATOM 3982 N N . ASP A 1 536 ? 22.258 -3.723 -8.130 1.00 70.31 536 ASP A N 1
ATOM 3983 C CA . ASP A 1 536 ? 22.528 -3.078 -9.412 1.00 70.31 536 ASP A CA 1
ATOM 3984 C C . ASP A 1 536 ? 24.018 -2.705 -9.583 1.00 70.31 536 ASP A C 1
ATOM 3986 O O . ASP A 1 536 ? 24.500 -1.787 -8.904 1.00 70.31 536 ASP A O 1
ATOM 3990 N N . PRO A 1 537 ? 24.759 -3.387 -10.482 1.00 68.62 537 PRO A N 1
ATOM 3991 C CA . PRO A 1 537 ? 26.188 -3.147 -10.666 1.00 68.62 537 PRO A CA 1
ATOM 3992 C C . PRO A 1 537 ? 26.470 -1.800 -11.351 1.00 68.62 537 PRO A C 1
ATOM 3994 O O . PRO A 1 537 ? 27.626 -1.410 -11.500 1.00 68.62 537 PRO A O 1
ATOM 3997 N N . PHE A 1 538 ? 25.418 -1.077 -11.748 1.00 74.00 538 PHE A N 1
ATOM 3998 C CA . PHE A 1 538 ? 25.482 0.260 -12.325 1.00 74.00 538 PHE A CA 1
ATOM 3999 C C . PHE A 1 538 ? 25.128 1.376 -11.326 1.00 74.00 538 PHE A C 1
ATOM 4001 O O . PHE A 1 538 ? 25.179 2.553 -11.690 1.00 74.00 538 PHE A O 1
ATOM 4008 N N . ALA A 1 539 ? 24.787 1.045 -10.073 1.00 67.06 539 ALA A N 1
ATOM 4009 C CA . ALA A 1 539 ? 24.462 2.047 -9.064 1.00 67.06 539 ALA A CA 1
ATOM 4010 C C . ALA A 1 539 ? 25.711 2.867 -8.665 1.00 67.06 539 ALA A C 1
ATOM 4012 O O . ALA A 1 539 ? 26.770 2.290 -8.391 1.00 67.06 539 ALA A O 1
ATOM 4013 N N . PRO A 1 540 ? 25.619 4.208 -8.588 1.00 56.03 540 PRO A N 1
ATOM 4014 C CA . PRO A 1 540 ? 26.751 5.042 -8.197 1.00 56.03 540 PRO A CA 1
ATOM 4015 C C . PRO A 1 540 ? 27.196 4.729 -6.758 1.00 56.03 540 PRO A C 1
ATOM 4017 O O . PRO A 1 540 ? 26.386 4.730 -5.835 1.00 56.03 540 PRO A O 1
ATOM 4020 N N . GLY A 1 541 ? 28.497 4.480 -6.562 1.00 50.62 541 GLY A N 1
ATOM 4021 C CA . GLY A 1 541 ? 29.117 4.363 -5.233 1.00 50.62 541 GLY A CA 1
ATOM 4022 C C . GLY A 1 541 ? 29.325 2.949 -4.675 1.00 50.62 541 GLY A C 1
ATOM 4023 O O . GLY A 1 541 ? 29.767 2.829 -3.534 1.00 50.62 541 GLY A O 1
ATOM 4024 N N . ARG A 1 542 ? 29.069 1.874 -5.436 1.00 45.91 542 ARG A N 1
ATOM 4025 C CA . ARG A 1 542 ? 29.436 0.507 -5.017 1.00 45.91 542 ARG A CA 1
ATOM 4026 C C . ARG A 1 542 ? 30.766 0.060 -5.619 1.00 45.91 542 ARG A C 1
ATOM 4028 O O . ARG A 1 542 ? 30.893 -0.084 -6.830 1.00 45.91 542 ARG A O 1
ATOM 4035 N N . VAL A 1 543 ? 31.738 -0.217 -4.752 1.00 29.30 543 VAL A N 1
ATOM 4036 C CA . VAL A 1 543 ? 32.899 -1.051 -5.082 1.00 29.30 543 VAL A CA 1
ATOM 4037 C C . VAL A 1 543 ? 32.428 -2.501 -4.976 1.00 29.30 543 VAL A C 1
ATOM 4039 O O . VAL A 1 543 ? 32.018 -2.937 -3.901 1.00 29.30 543 VAL A O 1
ATOM 4042 N N . LEU A 1 544 ? 32.403 -3.222 -6.097 1.00 35.59 544 LEU A N 1
ATOM 4043 C CA . LEU A 1 544 ? 32.205 -4.672 -6.091 1.00 35.59 544 LEU A CA 1
ATOM 4044 C C . LEU A 1 544 ? 33.441 -5.285 -5.415 1.00 35.59 544 LEU A C 1
ATOM 4046 O O . LEU A 1 544 ? 34.552 -5.100 -5.912 1.00 35.59 544 LEU A O 1
ATOM 4050 N N . HIS A 1 545 ? 33.250 -5.906 -4.250 1.00 30.59 545 HIS A N 1
ATOM 4051 C CA . HIS A 1 545 ? 34.298 -6.619 -3.516 1.00 30.59 545 HIS A CA 1
ATOM 4052 C C . HIS A 1 545 ? 34.443 -8.053 -4.006 1.00 30.59 545 HIS A C 1
ATOM 4054 O O . HIS A 1 545 ? 33.391 -8.697 -4.228 1.00 30.59 545 HIS A O 1
#

Mean predicted 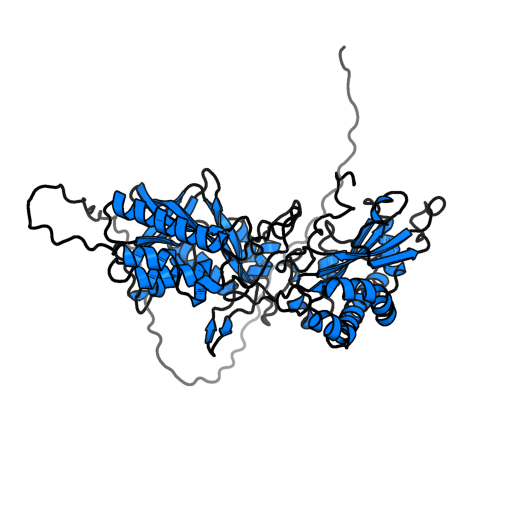aligned error: 16.39 Å

Secondary structure (DSSP, 8-state):
--------------PPPPPPP-----------------------PPPPP------PPPPP-PPPPP------PPPP---HHHHHHHHH--HHHHTTS-HHHHHHHHHHHHHHHHHHHHHT-SEEEEEESSHHHH--TTTTT-SSGGG--BTTTEEEEEEEEEEEEEEEESSSSSBTTBPEEEEEEEEEEEEEEEEEEEEEETTTHHHHHHHHHIIIIITTTTPPPPP-TT-PPPP--SEEEEEEEEEETTS-EEEEEEEEEPTT-TTBTTTTT-STT-S-HHHHHHHHH-----EEETTEEE---HHHHHHHHHHHHHHHTPPPPHHHHHHHHHHHHTB-TTS-B-GGGSTT----GGGGGG-TTHHHHHHTT-TTT-PPPSHHHHHHHHHHHHHHHHHHHHHHHHSHHHHHHHHTT--HHHHHHHHHHHHHHHTT--THHHHGGGGSTTSEEEEEEEEE--TTSTTSS-EEEEEEEE-TTT-GGGTT-TTEEEEEEEPPP--TTTTTS--PEEEEEEEES---TTTTT-SPPTT-TTSTT----

Radius of gyration: 29.68 Å; Cα contacts (8 Å, |Δi|>4): 965; chains: 1; bounding box: 90×77×84 Å

pLDDT: mean 71.82, std 22.88, range [21.83, 98.31]

Foldseek 3Di:
DDDDDDDDDDDDDDDDDDDDDDDDDDDDDDDDDDDDDDDDDDDDDDDDDDDDDDDDDDDDPDDDDDDDDDPPPPQQDADPVLLVDQLQADPVLNVLFDPVLSNLSNVQSVVQNVQCVVVVDQFRKAWDQACCQLFPCVLQVHPGPVPQDEPPFKAKKKFAQKDKFWWWAQAAAANLQQTAIDIFIDGHHRDMGITMIGTHGSVCCSVSSSVVCCVQFRPQLQFWFQADPVRHTQGSGQWGWHWGWMAGPVRDIGTHIYTHGDPSHLTGQQPQFVDPVGDALLQNLRSQLRQDHFDQDPNGGHHGHSLVSLVSRVVSCVVVVHDDDPSSVSNSCLSVVQQDPVRDGVNVSSALHQGQCSVVVPPQLVQLVNLVRPVVQADHQDDDVLSVLLSLLLVLLVVLVVVVCVDDQVVVCLVVVHQSVVSVLQCVVVSCVSSVPDLQRQQVQCVDPLNKGKGWRFWHQRCPRSNVATKTKMKMKGACVVQVVPVPDPQFSDKDWAARPDDDPPNPDGDTIIITIGIAGRNRSRRRPSHQGVVNSSDPPDDDD

Sequence (545 aa):
MVFPNRIGSPPSPTSPRLPALEAVPPQTAAQCSAAAPEGPDVPRHPSPARGHAQPGRPRTARLPAVGGTLAQAARPAISDAAWKRMAALPPEQRQRLNAKERETVAQAVNELRRHVEASGIDFVPVFGFWSLRTNNHQELGKASQAEVIEGRDTQPARALDYRMDYVASTEYRGRPQHPGAVASIAPSEGGQVPGTLLKLPFDRAEELLTVLLAREVGAEADLRSPPDAEGAPRSSLMYRPVVRPVQMDDGSTLHALLFETNPESAKSLSKVFGDDEGLTAERLAFFIASSEGGFERDGKKLGGPSADYWKAGMQRLAETGDAPDPLLAQAYRIATGSRAPDGRLALDAMVGAAVPRGTWHGQKGWLALTEGRLPAVYAQPAGAVALAQHRQHQQALDGVLTAWRSGDVARAARAQGGDVRAALAQAVPRLLQESGFDPAVYAASALGASGHGRHLLHSESDARSDLQGLCALQVVAFDPARHPAVLPHPEACAVFEVPRPAGDGTAAQGGPVTVAVFLHRGIDGVSGGLERPRGDPFAPGRVLH